Protein 1BXT (pdb70)

Structure (mmCIF, N/CA/C/O backbone):
data_1BXT
#
_entry.id   1BXT
#
_cell.length_a   81.900
_cell.length_b   84.550
_cell.length_c   144.010
_cell.angle_alpha   90.00
_cell.angle_beta   90.00
_cell.angle_gamma   90.00
#
_symmetry.space_group_name_H-M   'C 2 2 21'
#
loop_
_entity.id
_entity.type
_entity.pdbx_description
1 polymer 'PROTEIN (STREPTOCOCCAL SUPERANTIGEN)'
2 water water
#
loop_
_atom_site.group_PDB
_atom_site.id
_atom_site.type_symbol
_atom_site.label_atom_id
_atom_site.label_alt_id
_atom_site.label_comp_id
_atom_site.label_asym_id
_atom_site.label_entity_id
_atom_site.label_seq_id
_atom_site.pdbx_PDB_ins_code
_atom_site.Cartn_x
_atom_site.Cartn_y
_atom_site.Cartn_z
_atom_site.occupancy
_atom_site.B_iso_or_equiv
_atom_site.auth_seq_id
_atom_site.auth_comp_id
_atom_site.auth_asym_id
_atom_site.auth_atom_id
_atom_site.pdbx_PDB_model_num
ATOM 1 N N . SER A 1 1 ? 54.103 32.263 43.009 1.00 19.20 1 SER A N 1
ATOM 2 C CA . SER A 1 1 ? 53.845 30.864 42.613 1.00 15.77 1 SER A CA 1
ATOM 3 C C . SER A 1 1 ? 52.984 30.183 43.666 1.00 16.11 1 SER A C 1
ATOM 4 O O . SER A 1 1 ? 51.767 30.373 43.716 1.00 15.03 1 SER A O 1
ATOM 7 N N . SER A 1 2 ? 53.615 29.382 44.510 1.00 15.39 2 SER A N 1
ATOM 8 C CA . SER A 1 2 ? 52.872 28.689 45.546 1.00 15.68 2 SER A CA 1
ATOM 9 C C . SER A 1 2 ? 53.616 28.662 46.874 1.00 14.96 2 SER A C 1
ATOM 10 O O . SER A 1 2 ? 54.829 28.881 46.938 1.00 14.12 2 SER A O 1
ATOM 13 N N . GLN A 1 3 ? 52.863 28.391 47.932 1.00 13.90 3 GLN A N 1
ATOM 14 C CA . GLN A 1 3 ? 53.396 28.366 49.278 1.00 12.11 3 GLN A CA 1
ATOM 15 C C . GLN A 1 3 ? 53.992 27.031 49.686 1.00 12.85 3 GLN A C 1
ATOM 16 O O . GLN A 1 3 ? 53.391 25.978 49.468 1.00 12.52 3 GLN A O 1
ATOM 22 N N . PRO A 1 4 ? 55.196 27.057 50.277 1.00 12.24 4 PRO A N 1
ATOM 23 C CA . PRO A 1 4 ? 55.829 25.806 50.711 1.00 12.85 4 PRO A CA 1
ATOM 24 C C . PRO A 1 4 ? 54.946 25.164 51.784 1.00 12.71 4 PRO A C 1
ATOM 25 O O . PRO A 1 4 ? 54.411 25.863 52.646 1.00 11.93 4 PRO A O 1
ATOM 29 N N . ASP A 1 5 ? 54.781 23.849 51.728 1.00 12.89 5 ASP A N 1
ATOM 30 C CA . ASP A 1 5 ? 53.948 23.163 52.711 1.00 13.35 5 ASP A CA 1
ATOM 31 C C . ASP A 1 5 ? 54.485 23.430 54.122 1.00 13.47 5 ASP A C 1
ATOM 32 O O . ASP A 1 5 ? 55.653 23.750 54.295 1.00 13.18 5 ASP A O 1
ATOM 37 N N . PRO A 1 6 ? 53.631 23.296 55.149 1.00 14.59 6 PRO A N 1
ATOM 38 C CA . PRO A 1 6 ? 54.064 23.540 56.535 1.00 14.88 6 PRO A CA 1
ATOM 39 C C . PRO A 1 6 ? 55.013 22.516 57.084 1.00 16.80 6 PRO A C 1
ATOM 40 O O . PRO A 1 6 ? 54.901 21.335 56.777 1.00 16.05 6 PRO A O 1
ATOM 44 N N . THR A 1 7 ? 55.913 22.999 57.932 1.00 19.72 7 THR A N 1
ATOM 45 C CA . THR A 1 7 ? 56.859 22.176 58.667 1.00 21.70 7 THR A CA 1
ATOM 46 C C . THR A 1 7 ? 56.136 21.878 60.005 1.00 22.41 7 THR A C 1
ATOM 47 O O . THR A 1 7 ? 55.342 22.677 60.468 1.00 22.68 7 THR A O 1
ATOM 51 N N . PRO A 1 8 ? 56.385 20.717 60.628 1.00 23.11 8 PRO A N 1
ATOM 52 C CA . PRO A 1 8 ? 55.677 20.468 61.896 1.00 23.20 8 PRO A CA 1
ATOM 53 C C . PRO A 1 8 ? 55.879 21.608 62.908 1.00 22.50 8 PRO A C 1
ATOM 54 O O . PRO A 1 8 ? 54.991 21.880 63.715 1.00 22.42 8 PRO A O 1
ATOM 58 N N . GLU A 1 9 ? 57.027 22.290 62.814 1.00 23.13 9 GLU A N 1
ATOM 59 C CA . GLU A 1 9 ? 57.387 23.423 63.695 1.00 24.15 9 GLU A CA 1
ATOM 60 C C . GLU A 1 9 ? 56.714 24.742 63.292 1.00 24.19 9 GLU A C 1
ATOM 61 O O . GLU A 1 9 ? 56.847 25.762 63.974 1.00 24.92 9 GLU A O 1
ATOM 67 N N . GLN A 1 10 ? 56.001 24.703 62.173 1.00 23.53 10 GLN A N 1
ATOM 68 C CA . GLN A 1 10 ? 55.300 25.865 61.617 1.00 22.31 10 GLN A CA 1
ATOM 69 C C . GLN A 1 10 ? 53.811 25.856 61.945 1.00 21.13 10 GLN A C 1
ATOM 70 O O . GLN A 1 10 ? 53.087 26.791 61.599 1.00 22.25 10 GLN A O 1
ATOM 76 N N . LEU A 1 11 ? 53.355 24.790 62.592 1.00 18.67 11 LEU A N 1
ATOM 77 C CA . LEU A 1 11 ? 51.943 24.639 62.912 1.00 16.35 11 LEU A CA 1
ATOM 78 C C . LEU A 1 11 ? 51.637 24.830 64.384 1.00 16.01 11 LEU A C 1
ATOM 79 O O . LEU A 1 11 ? 52.391 24.379 65.247 1.00 15.44 11 LEU A O 1
ATOM 84 N N . ASN A 1 12 ? 50.513 25.490 64.650 1.00 15.06 12 ASN A N 1
ATOM 85 C CA . ASN A 1 12 ? 50.038 25.736 66.008 1.00 14.41 12 ASN A CA 1
ATOM 86 C C . ASN A 1 12 ? 49.653 24.405 66.651 1.00 14.19 12 ASN A C 1
ATOM 87 O O . ASN A 1 12 ? 49.067 23.539 65.994 1.00 14.17 12 ASN A O 1
ATOM 92 N N . LYS A 1 13 ? 49.981 24.246 67.932 1.00 13.98 13 LYS A N 1
ATOM 93 C CA . LYS A 1 13 ? 49.644 23.031 68.679 1.00 13.27 13 LYS A CA 1
ATOM 94 C C . LYS A 1 13 ? 48.406 23.333 69.514 1.00 12.05 13 LYS A C 1
ATOM 95 O O . LYS A 1 13 ? 48.426 24.237 70.345 1.00 13.18 13 LYS A O 1
ATOM 101 N N . SER A 1 14 ? 47.326 22.594 69.296 1.00 10.42 14 SER A N 1
ATOM 102 C CA . SER A 1 14 ? 46.106 22.845 70.052 1.00 10.48 14 SER A CA 1
ATOM 103 C C . SER A 1 14 ? 46.345 22.638 71.551 1.00 11.06 14 SER A C 1
ATOM 104 O O . SER A 1 14 ? 45.749 23.321 72.387 1.00 9.92 14 SER A O 1
ATOM 107 N N . SER A 1 15 ? 47.226 21.699 71.879 1.00 12.00 15 SER A N 1
ATOM 108 C CA . SER A 1 15 ? 47.544 21.397 73.271 1.00 12.87 15 SER A CA 1
ATOM 109 C C . SER A 1 15 ? 48.159 22.601 73.978 1.00 13.93 15 SER A C 1
ATOM 110 O O . SER A 1 15 ? 48.198 22.649 75.206 1.00 15.31 15 SER A O 1
ATOM 113 N N . GLN A 1 16 ? 48.630 23.576 73.204 1.00 14.48 16 GLN A N 1
ATOM 114 C CA . GLN A 1 16 ? 49.239 24.772 73.776 1.00 14.48 16 GLN A CA 1
ATOM 115 C C . GLN A 1 16 ? 48.253 25.925 73.871 1.00 13.60 16 GLN A C 1
ATOM 116 O O . GLN A 1 16 ? 48.604 27.023 74.292 1.00 14.99 16 GLN A O 1
ATOM 122 N N . PHE A 1 17 ? 47.013 25.673 73.467 1.00 12.96 17 PHE A N 1
ATOM 123 C CA . PHE A 1 17 ? 45.958 26.673 73.558 1.00 11.59 17 PHE A CA 1
ATOM 124 C C . PHE A 1 17 ? 45.135 26.233 74.766 1.00 12.04 17 PHE A C 1
ATOM 125 O O . PHE A 1 17 ? 44.659 25.101 74.816 1.00 12.18 17 PHE A O 1
ATOM 133 N N . THR A 1 18 ? 44.972 27.126 75.734 1.00 13.10 18 THR A N 1
ATOM 134 C CA . THR A 1 18 ? 44.250 26.800 76.959 1.00 14.07 18 THR A CA 1
ATOM 135 C C . THR A 1 18 ? 42.866 27.434 77.109 1.00 14.75 18 THR A C 1
ATOM 136 O O . THR A 1 18 ? 42.210 27.252 78.136 1.00 15.57 18 THR A O 1
ATOM 140 N N . GLY A 1 19 ? 42.426 28.182 76.105 1.00 14.63 19 GLY A N 1
ATOM 141 C CA . GLY A 1 19 ? 41.116 28.803 76.187 1.00 14.38 19 GLY A CA 1
ATOM 142 C C . GLY A 1 19 ? 40.012 27.840 75.789 1.00 13.85 19 GLY A C 1
ATOM 143 O O . GLY A 1 19 ? 40.211 26.623 75.763 1.00 12.67 19 GLY A O 1
ATOM 144 N N . VAL A 1 20 ? 38.841 28.382 75.470 1.00 13.83 20 VAL A N 1
ATOM 145 C CA . VAL A 1 20 ? 37.707 27.554 75.073 1.00 14.29 20 VAL A CA 1
ATOM 146 C C . VAL A 1 20 ? 37.679 27.434 73.550 1.00 15.15 20 VAL A C 1
ATOM 147 O O . VAL A 1 20 ? 37.351 28.398 72.852 1.00 16.23 20 VAL A O 1
ATOM 151 N N . MET A 1 21 ? 38.035 26.253 73.046 1.00 13.82 21 MET A N 1
ATOM 152 C CA . MET A 1 21 ? 38.068 25.999 71.611 1.00 13.56 21 MET A CA 1
ATOM 153 C C . MET A 1 21 ? 36.706 26.226 70.977 1.00 14.33 21 MET A C 1
ATOM 154 O O . MET A 1 21 ? 36.589 26.356 69.753 1.00 15.49 21 MET A O 1
ATOM 159 N N . GLY A 1 22 ? 35.673 26.262 71.809 1.00 14.16 22 GLY A N 1
ATOM 160 C CA . GLY A 1 22 ? 34.333 26.477 71.301 1.00 13.83 22 GLY A CA 1
ATOM 161 C C . GLY A 1 22 ? 34.203 27.830 70.634 1.00 14.63 22 GLY A C 1
ATOM 162 O O . GLY A 1 22 ? 33.297 28.041 69.829 1.00 16.63 22 GLY A O 1
ATOM 163 N N . ASN A 1 23 ? 35.105 28.750 70.963 1.00 14.26 23 ASN A N 1
ATOM 164 C CA . ASN A 1 23 ? 35.070 30.088 70.371 1.00 15.26 23 ASN A CA 1
ATOM 165 C C . ASN A 1 23 ? 35.529 30.062 68.910 1.00 14.31 23 ASN A C 1
ATOM 166 O O . ASN A 1 23 ? 35.195 30.948 68.121 1.00 13.03 23 ASN A O 1
ATOM 171 N N . LEU A 1 24 ? 36.308 29.041 68.564 1.00 13.53 24 LEU A N 1
ATOM 172 C CA . LEU A 1 24 ? 36.784 28.867 67.201 1.00 11.60 24 LEU A CA 1
ATOM 173 C C . LEU A 1 24 ? 35.776 27.964 66.494 1.00 12.41 24 LEU A C 1
ATOM 174 O O . LEU A 1 24 ? 35.454 28.174 65.325 1.00 13.29 24 LEU A O 1
ATOM 179 N N . ARG A 1 25 ? 35.270 26.968 67.217 1.00 11.63 25 ARG A N 1
ATOM 180 C CA . ARG A 1 25 ? 34.290 26.038 66.668 1.00 11.43 25 ARG A CA 1
ATOM 181 C C . ARG A 1 25 ? 33.038 26.751 66.150 1.00 12.46 25 ARG A C 1
ATOM 182 O O . ARG A 1 25 ? 32.528 26.420 65.076 1.00 12.21 25 ARG A O 1
ATOM 190 N N . CYS A 1 26 ? 32.552 27.731 66.904 1.00 11.66 26 CYS A N 1
ATOM 191 C CA . CYS A 1 26 ? 31.343 28.456 66.528 1.00 13.30 26 CYS A CA 1
ATOM 192 C C . CYS A 1 26 ? 31.469 29.259 65.238 1.00 13.09 26 CYS A C 1
ATOM 193 O O . CYS A 1 26 ? 30.475 29.746 64.705 1.00 13.11 26 CYS A O 1
ATOM 196 N N . LEU A 1 27 ? 32.689 29.402 64.738 1.00 12.62 27 LEU A N 1
ATOM 197 C CA . LEU A 1 27 ? 32.911 30.143 63.500 1.00 12.35 27 LEU A CA 1
ATOM 198 C C . LEU A 1 27 ? 32.703 29.250 62.284 1.00 12.74 27 LEU A C 1
ATOM 199 O O . LEU A 1 27 ? 32.590 29.742 61.162 1.00 12.98 27 LEU A O 1
ATOM 204 N N . TYR A 1 28 ? 32.642 27.941 62.510 1.00 13.27 28 TYR A N 1
ATOM 205 C CA . TYR A 1 28 ? 32.490 26.990 61.415 1.00 14.36 28 TYR A CA 1
ATOM 206 C C . TYR A 1 28 ? 31.490 25.852 61.597 1.00 16.44 28 TYR A C 1
ATOM 207 O O . TYR A 1 28 ? 31.198 25.101 60.660 1.00 17.09 28 TYR A O 1
ATOM 216 N N . ASP A 1 29 ? 30.941 25.687 62.756 1.00 18.74 29 ASP A N 1
ATOM 217 C CA . ASP A 1 29 ? 30.055 24.535 62.973 1.00 21.14 29 ASP A CA 1
ATOM 218 C C . ASP A 1 29 ? 28.633 24.818 62.573 1.00 22.73 29 ASP A C 1
ATOM 219 O O . ASP A 1 29 ? 27.721 24.023 62.817 1.00 24.73 29 ASP A O 1
ATOM 224 N N . ASN A 1 30 ? 28.434 25.893 61.914 1.00 24.43 30 ASN A N 1
ATOM 225 C CA . ASN A 1 30 ? 27.085 26.345 61.810 1.00 27.13 30 ASN A CA 1
ATOM 226 C C . ASN A 1 30 ? 26.775 27.079 60.515 1.00 27.25 30 ASN A C 1
ATOM 227 O O . ASN A 1 30 ? 27.227 26.680 59.435 1.00 27.69 30 ASN A O 1
ATOM 232 N N . HIS A 1 31 ? 25.962 28.150 60.691 1.00 27.61 31 HIS A N 1
ATOM 233 C CA . HIS A 1 31 ? 25.541 29.054 59.579 1.00 27.64 31 HIS A CA 1
ATOM 234 C C . HIS A 1 31 ? 26.612 30.112 59.317 1.00 25.62 31 HIS A C 1
ATOM 235 O O . HIS A 1 31 ? 27.334 30.531 60.235 1.00 26.09 31 HIS A O 1
ATOM 242 N N . PHE A 1 32 ? 26.665 30.499 58.067 1.00 22.69 32 PHE A N 1
ATOM 243 C CA . PHE A 1 32 ? 27.591 31.519 57.576 1.00 20.38 32 PHE A CA 1
ATOM 244 C C . PHE A 1 32 ? 26.783 32.630 56.927 1.00 20.30 32 PHE A C 1
ATOM 245 O O . PHE A 1 32 ? 25.668 32.414 56.454 1.00 21.11 32 PHE A O 1
ATOM 253 N N . VAL A 1 33 ? 27.330 33.830 56.931 1.00 20.15 33 VAL A N 1
ATOM 254 C CA . VAL A 1 33 ? 26.656 34.931 56.280 1.00 19.93 33 VAL A CA 1
ATOM 255 C C . VAL A 1 33 ? 26.526 34.546 54.804 1.00 19.61 33 VAL A C 1
ATOM 256 O O . VAL A 1 33 ? 27.436 33.960 54.223 1.00 18.17 33 VAL A O 1
ATOM 260 N N . GLU A 1 34 ? 25.387 34.859 54.209 1.00 19.14 34 GLU A N 1
ATOM 261 C CA . GLU A 1 34 ? 25.179 34.560 52.808 1.00 18.97 34 GLU A CA 1
ATOM 262 C C . GLU A 1 34 ? 24.286 35.624 52.205 1.00 18.45 34 GLU A C 1
ATOM 263 O O . GLU A 1 34 ? 23.198 35.903 52.714 1.00 17.87 34 GLU A O 1
ATOM 269 N N . GLY A 1 35 ? 24.765 36.220 51.122 1.00 17.42 35 GLY A N 1
ATOM 270 C CA . GLY A 1 35 ? 24.014 37.249 50.435 1.00 16.99 35 GLY A CA 1
ATOM 271 C C . GLY A 1 35 ? 24.047 36.973 48.947 1.00 16.48 35 GLY A C 1
ATOM 272 O O . GLY A 1 35 ? 25.062 36.521 48.424 1.00 15.55 35 GLY A O 1
ATOM 273 N N . THR A 1 36 ? 22.940 37.235 48.261 1.00 17.39 36 THR A N 1
ATOM 274 C CA . THR A 1 36 ? 22.865 36.998 46.823 1.00 18.82 36 THR A CA 1
ATOM 275 C C . THR A 1 36 ? 22.494 38.263 46.062 1.00 19.85 36 THR A C 1
ATOM 276 O O . THR A 1 36 ? 21.460 38.880 46.323 1.00 21.04 36 THR A O 1
ATOM 280 N N . ASN A 1 37 ? 23.348 38.651 45.123 1.00 20.02 37 ASN A N 1
ATOM 281 C CA . ASN A 1 37 ? 23.089 39.834 44.317 1.00 20.79 37 ASN A CA 1
ATOM 282 C C . ASN A 1 37 ? 22.738 41.044 45.173 1.00 20.83 37 ASN A C 1
ATOM 283 O O . ASN A 1 37 ? 21.623 41.567 45.100 1.00 20.14 37 ASN A O 1
ATOM 288 N N . VAL A 1 38 ? 23.690 41.476 45.990 1.00 19.18 38 VAL A N 1
ATOM 289 C CA . VAL A 1 38 ? 23.484 42.630 46.837 1.00 18.99 38 VAL A CA 1
ATOM 290 C C . VAL A 1 38 ? 24.449 43.738 46.435 1.00 18.92 38 VAL A C 1
ATOM 291 O O . VAL A 1 38 ? 25.435 43.502 45.733 1.00 17.84 38 VAL A O 1
ATOM 295 N N . ARG A 1 39 ? 24.142 44.951 46.878 1.00 19.89 39 ARG A N 1
ATOM 296 C CA . ARG A 1 39 ? 24.989 46.109 46.639 1.00 21.18 39 ARG A CA 1
ATOM 297 C C . ARG A 1 39 ? 25.327 46.758 47.971 1.00 21.48 39 ARG A C 1
ATOM 298 O O . ARG A 1 39 ? 24.470 46.884 48.857 1.00 21.33 39 ARG A O 1
ATOM 306 N N . SER A 1 40 ? 26.585 47.169 48.087 1.00 22.24 40 SER A N 1
ATOM 307 C CA . SER A 1 40 ? 27.102 47.844 49.269 1.00 23.52 40 SER A CA 1
ATOM 308 C C . SER A 1 40 ? 26.287 49.107 49.517 1.00 24.11 40 SER A C 1
ATOM 309 O O . SER A 1 40 ? 25.957 49.844 48.588 1.00 23.37 40 SER A O 1
ATOM 312 N N . THR A 1 41 ? 25.971 49.352 50.781 1.00 24.82 41 THR A N 1
ATOM 313 C CA . THR A 1 41 ? 25.178 50.516 51.162 1.00 26.39 41 THR A CA 1
ATOM 314 C C . THR A 1 41 ? 26.047 51.598 51.813 1.00 27.64 41 THR A C 1
ATOM 315 O O . THR A 1 41 ? 25.554 52.669 52.180 1.00 28.07 41 THR A O 1
ATOM 319 N N . GLY A 1 42 ? 27.335 51.305 51.954 1.00 28.73 42 GLY A N 1
ATOM 320 C CA . GLY A 1 42 ? 28.260 52.250 52.548 1.00 29.57 42 GLY A CA 1
ATOM 321 C C . GLY A 1 42 ? 29.561 51.583 52.948 1.00 30.53 42 GLY A C 1
ATOM 322 O O . GLY A 1 42 ? 29.853 50.454 52.542 1.00 28.91 42 GLY A O 1
ATOM 323 N N . GLN A 1 43 ? 30.340 52.305 53.744 1.00 32.31 43 GLN A N 1
ATOM 324 C CA . GLN A 1 43 ? 31.625 51.839 54.247 1.00 34.68 43 GLN A CA 1
ATOM 325 C C . GLN A 1 43 ? 32.104 52.792 55.338 1.00 35.28 43 GLN A C 1
ATOM 326 O O . GLN A 1 43 ? 31.674 53.948 55.406 1.00 35.93 43 GLN A O 1
ATOM 332 N N . LEU A 1 44 ? 33.004 52.299 56.180 1.00 35.90 44 LEU A N 1
ATOM 333 C CA . LEU A 1 44 ? 33.545 53.091 57.277 1.00 36.18 44 LEU A CA 1
ATOM 334 C C . LEU A 1 44 ? 34.892 53.689 56.892 1.00 35.84 44 LEU A C 1
ATOM 335 O O . LEU A 1 44 ? 35.105 54.904 56.945 1.00 35.85 44 LEU A O 1
ATOM 340 N N . LEU A 1 45 ? 35.792 52.801 56.502 1.00 35.66 45 LEU A N 1
ATOM 341 C CA . LEU A 1 45 ? 37.135 53.161 56.105 1.00 34.94 45 LEU A CA 1
ATOM 342 C C . LEU A 1 45 ? 37.356 52.674 54.654 1.00 34.21 45 LEU A C 1
ATOM 343 O O . LEU A 1 45 ? 36.536 51.921 54.129 1.00 34.00 45 LEU A O 1
ATOM 348 N N . GLN A 1 46 ? 38.451 53.093 54.018 1.00 33.16 46 GLN A N 1
ATOM 349 C CA . GLN A 1 46 ? 38.739 52.748 52.618 1.00 32.62 46 GLN A CA 1
ATOM 350 C C . GLN A 1 46 ? 39.044 51.282 52.350 1.00 31.12 46 GLN A C 1
ATOM 351 O O . GLN A 1 46 ? 39.263 50.879 51.204 1.00 30.72 46 GLN A O 1
ATOM 357 N N . HIS A 1 47 ? 39.065 50.489 53.408 1.00 29.22 47 HIS A N 1
ATOM 358 C CA . HIS A 1 47 ? 39.396 49.073 53.286 1.00 27.58 47 HIS A CA 1
ATOM 359 C C . HIS A 1 47 ? 38.195 48.140 53.469 1.00 25.09 47 HIS A C 1
ATOM 360 O O . HIS A 1 47 ? 38.335 46.926 53.384 1.00 24.73 47 HIS A O 1
ATOM 367 N N . ASP A 1 48 ? 37.019 48.697 53.725 1.00 23.21 48 ASP A N 1
ATOM 368 C CA . ASP A 1 48 ? 35.847 47.858 53.916 1.00 21.21 48 ASP A CA 1
ATOM 369 C C . ASP A 1 48 ? 34.633 48.323 53.138 1.00 19.40 48 ASP A C 1
ATOM 370 O O . ASP A 1 48 ? 34.615 49.414 52.560 1.00 19.54 48 ASP A O 1
ATOM 375 N N . LEU A 1 49 ? 33.609 47.477 53.187 1.00 17.28 49 LEU A N 1
ATOM 376 C CA . LEU A 1 49 ? 32.324 47.693 52.544 1.00 15.89 49 LEU A CA 1
ATOM 37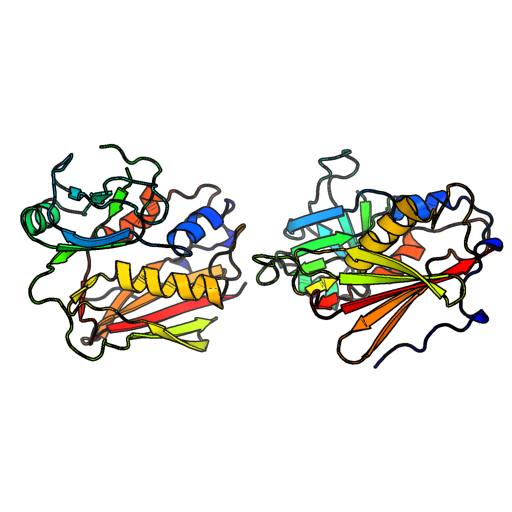7 C C . LEU A 1 49 ? 31.220 47.143 53.439 1.00 15.92 49 LEU A C 1
ATOM 378 O O . LEU A 1 49 ? 31.372 46.091 54.061 1.00 14.98 49 LEU A O 1
ATOM 383 N N . ILE A 1 50 ? 30.108 47.859 53.498 1.00 16.49 50 ILE A N 1
ATOM 384 C CA . ILE A 1 50 ? 28.964 47.430 54.290 1.00 17.44 50 ILE A CA 1
ATOM 385 C C . ILE A 1 50 ? 27.852 46.991 53.332 1.00 18.40 50 ILE A C 1
ATOM 386 O O . ILE A 1 50 ? 27.553 47.676 52.348 1.00 17.73 50 ILE A O 1
ATOM 391 N N . PHE A 1 51 ? 27.254 45.841 53.623 1.00 19.41 51 PHE A N 1
ATOM 392 C CA . PHE A 1 51 ? 26.184 45.300 52.797 1.00 20.98 51 PHE A CA 1
ATOM 393 C C . PHE A 1 51 ? 24.925 45.137 53.633 1.00 21.82 51 PHE A C 1
ATOM 394 O O . PHE A 1 51 ? 24.992 44.749 54.798 1.00 21.25 51 PHE A O 1
ATOM 402 N N . PRO A 1 52 ? 23.756 45.435 53.046 1.00 23.99 52 PRO A N 1
ATOM 403 C CA . PRO A 1 52 ? 22.487 45.315 53.769 1.00 25.44 52 PRO A CA 1
ATOM 404 C C . PRO A 1 52 ? 21.980 43.876 53.876 1.00 27.37 52 PRO A C 1
ATOM 405 O O . PRO A 1 52 ? 20.856 43.573 53.479 1.00 26.95 52 PRO A O 1
ATOM 409 N N . ILE A 1 53 ? 22.815 42.993 54.414 1.00 29.40 53 ILE A N 1
ATOM 410 C CA . ILE A 1 53 ? 22.448 41.592 54.573 1.00 31.38 53 ILE A CA 1
ATOM 411 C C . ILE A 1 53 ? 21.844 41.374 55.958 1.00 32.94 53 ILE A C 1
ATOM 412 O O . ILE A 1 53 ? 22.529 41.475 56.981 1.00 32.82 53 ILE A O 1
ATOM 417 N N . LYS A 1 54 ? 20.549 41.082 55.961 1.00 34.88 54 LYS A N 1
ATOM 418 C CA . LYS A 1 54 ? 19.805 40.847 57.179 1.00 36.63 54 LYS A CA 1
ATOM 419 C C . LYS A 1 54 ? 19.772 39.389 57.478 1.00 37.34 54 LYS A C 1
ATOM 420 O O . LYS A 1 54 ? 19.839 38.531 56.593 1.00 37.48 54 LYS A O 1
ATOM 426 N N . ASP A 1 55 ? 19.638 39.131 58.761 1.00 37.98 55 ASP A N 1
ATOM 427 C CA . ASP A 1 55 ? 19.593 37.794 59.240 1.00 38.30 55 ASP A CA 1
ATOM 428 C C . ASP A 1 55 ? 18.188 37.413 59.498 1.00 38.47 55 ASP A C 1
ATOM 429 O O . ASP A 1 55 ? 17.587 37.747 60.519 1.00 38.94 55 ASP A O 1
ATOM 434 N N . LEU A 1 56 ? 17.681 36.688 58.534 1.00 38.34 56 LEU A N 1
ATOM 435 C CA . LEU A 1 56 ? 16.344 36.197 58.582 1.00 39.11 56 LEU A CA 1
ATOM 436 C C . LEU A 1 56 ? 16.270 35.024 59.557 1.00 39.42 56 LEU A C 1
ATOM 437 O O . LEU A 1 56 ? 15.262 34.846 60.239 1.00 39.29 56 LEU A O 1
ATOM 442 N N . LYS A 1 57 ? 17.357 34.258 59.646 1.00 39.48 57 LYS A N 1
ATOM 443 C CA . LYS A 1 57 ? 17.422 33.071 60.506 1.00 39.32 57 LYS A CA 1
ATOM 444 C C . LYS A 1 57 ? 17.285 33.327 62.004 1.00 38.70 57 LYS A C 1
ATOM 445 O O . LYS A 1 57 ? 16.303 32.930 62.630 1.00 38.69 57 LYS A O 1
ATOM 447 N N . LEU A 1 58 ? 18.286 33.991 62.572 1.00 38.50 58 LEU A N 1
ATOM 448 C CA . LEU A 1 58 ? 18.313 34.260 64.009 1.00 37.97 58 LEU A CA 1
ATOM 449 C C . LEU A 1 58 ? 18.184 35.722 64.397 1.00 37.93 58 LEU A C 1
ATOM 450 O O . LEU A 1 58 ? 18.215 36.050 65.578 1.00 38.03 58 LEU A O 1
ATOM 455 N N . LYS A 1 59 ? 18.070 36.599 63.406 1.00 38.01 59 LYS A N 1
ATOM 456 C CA . LYS A 1 59 ? 17.934 38.028 63.657 1.00 37.78 59 LYS A CA 1
ATOM 457 C C . LYS A 1 59 ? 19.083 38.569 64.507 1.00 37.46 59 LYS A C 1
ATOM 458 O O . LYS A 1 59 ? 18.864 39.335 65.442 1.00 37.59 59 LYS A O 1
ATOM 464 N N . ASN A 1 60 ? 20.309 38.181 64.164 1.00 36.71 60 ASN A N 1
ATOM 465 C CA . ASN A 1 60 ? 21.487 38.629 64.905 1.00 35.84 60 ASN A CA 1
ATOM 466 C C . ASN A 1 60 ? 22.162 39.863 64.300 1.00 34.75 60 ASN A C 1
ATOM 467 O O . ASN A 1 60 ? 23.034 40.465 64.926 1.00 34.06 60 ASN A O 1
ATOM 472 N N . TYR A 1 61 ? 21.765 40.235 63.085 1.00 33.39 61 TYR A N 1
ATOM 473 C CA . TYR A 1 61 ? 22.334 41.409 62.428 1.00 32.24 61 TYR A CA 1
ATOM 474 C C . TYR A 1 61 ? 21.470 41.897 61.270 1.00 31.55 61 TYR A C 1
ATOM 475 O O . TYR A 1 61 ? 20.808 41.116 60.597 1.00 32.14 61 TYR A O 1
ATOM 484 N N . ASP A 1 62 ? 21.492 43.204 61.042 1.00 30.98 62 ASP A N 1
ATOM 485 C CA . ASP A 1 62 ? 20.707 43.826 59.989 1.00 30.44 62 ASP A CA 1
ATOM 486 C C . ASP A 1 62 ? 21.578 44.225 58.810 1.00 28.80 62 ASP A C 1
ATOM 487 O O . ASP A 1 62 ? 21.084 44.632 57.768 1.00 28.10 62 ASP A O 1
ATOM 492 N N . SER A 1 63 ? 22.885 44.081 58.989 1.00 27.10 63 SER A N 1
ATOM 493 C CA . SER A 1 63 ? 23.846 44.396 57.944 1.00 25.36 63 SER A CA 1
ATOM 494 C C . SER A 1 63 ? 25.175 43.753 58.308 1.00 23.96 63 SER A C 1
ATOM 495 O O . SER A 1 63 ? 25.358 43.276 59.433 1.00 22.47 63 SER A O 1
ATOM 498 N N . VAL A 1 64 ? 26.098 43.740 57.354 1.00 22.28 64 VAL A N 1
ATOM 499 C CA . VAL A 1 64 ? 27.407 43.142 57.573 1.00 20.58 64 VAL A CA 1
ATOM 500 C C . VAL A 1 64 ? 28.508 44.018 57.001 1.00 20.06 64 VAL A C 1
ATOM 501 O O . VAL A 1 64 ? 28.342 44.617 55.940 1.00 19.72 64 VAL A O 1
ATOM 505 N N . LYS A 1 65 ? 29.626 44.104 57.713 1.00 19.10 65 LYS A N 1
ATOM 506 C CA . LYS A 1 65 ? 30.763 44.879 57.240 1.00 19.22 65 LYS A CA 1
ATOM 507 C C . LYS A 1 65 ? 31.916 43.917 56.983 1.00 18.19 65 LYS A C 1
ATOM 508 O O . LYS A 1 65 ? 32.301 43.150 57.870 1.00 17.89 65 LYS A O 1
ATOM 514 N N . THR A 1 66 ? 32.448 43.940 55.764 1.00 16.97 66 THR A N 1
ATOM 515 C CA . THR A 1 66 ? 33.564 43.070 55.416 1.00 14.91 66 THR A CA 1
ATOM 516 C C . THR A 1 66 ? 34.807 43.900 55.154 1.00 14.22 66 THR A C 1
ATOM 517 O O . THR A 1 66 ? 34.728 44.994 54.601 1.00 14.11 66 THR A O 1
ATOM 521 N N . GLU A 1 67 ? 35.952 43.375 55.567 1.00 13.66 67 GLU A N 1
ATOM 522 C CA . GLU A 1 67 ? 37.216 44.072 55.393 1.00 13.95 67 GLU A CA 1
ATOM 523 C C . GLU A 1 67 ? 38.128 43.337 54.424 1.00 13.25 67 GLU A C 1
ATOM 524 O O . GLU A 1 67 ? 38.114 42.105 54.359 1.00 11.35 67 GLU A O 1
ATOM 530 N N . PHE A 1 68 ? 38.917 44.106 53.676 1.00 12.79 68 PHE A N 1
ATOM 531 C CA . PHE A 1 68 ? 39.860 43.560 52.701 1.00 12.34 68 PHE A CA 1
ATOM 532 C C . PHE A 1 68 ? 41.263 44.030 53.070 1.00 12.96 68 PHE A C 1
ATOM 533 O O . PHE A 1 68 ? 41.423 44.969 53.848 1.00 13.09 68 PHE A O 1
ATOM 541 N N . ASN A 1 69 ? 42.280 43.392 52.501 1.00 13.28 69 ASN A N 1
ATOM 542 C CA . ASN A 1 69 ? 43.650 43.781 52.799 1.00 13.49 69 ASN A CA 1
ATOM 543 C C . ASN A 1 69 ? 44.119 44.974 51.967 1.00 14.51 69 ASN A C 1
ATOM 544 O O . ASN A 1 69 ? 45.276 45.381 52.053 1.00 15.05 69 ASN A O 1
ATOM 549 N N . SER A 1 70 ? 43.219 45.547 51.172 1.00 15.36 70 SER A N 1
ATOM 550 C CA . SER A 1 70 ? 43.590 46.691 50.349 1.00 16.45 70 SER A CA 1
ATOM 551 C C . SER A 1 70 ? 42.401 47.535 49.926 1.00 17.42 70 SER A C 1
ATOM 552 O O . SER A 1 70 ? 41.272 47.053 49.868 1.00 17.67 70 SER A O 1
ATOM 555 N N . LYS A 1 71 ? 42.669 48.802 49.636 1.00 18.80 71 LYS A N 1
ATOM 556 C CA . LYS A 1 71 ? 41.634 49.732 49.201 1.00 20.95 71 LYS A CA 1
ATOM 557 C C . LYS A 1 71 ? 41.142 49.319 47.823 1.00 20.79 71 LYS A C 1
ATOM 558 O O . LYS A 1 71 ? 39.974 49.505 47.485 1.00 20.81 71 LYS A O 1
ATOM 564 N N . ASP A 1 72 ? 42.049 48.758 47.032 1.00 20.51 72 ASP A N 1
ATOM 565 C CA . ASP A 1 72 ? 41.722 48.317 45.687 1.00 20.75 72 ASP A CA 1
ATOM 566 C C . ASP A 1 72 ? 40.574 47.318 45.681 1.00 19.20 72 ASP A C 1
ATOM 567 O O . ASP A 1 72 ? 39.652 47.433 44.873 1.00 18.92 72 ASP A O 1
ATOM 572 N N . LEU A 1 73 ? 40.636 46.340 46.579 1.00 17.09 73 LEU A N 1
ATOM 573 C CA . LEU A 1 73 ? 39.599 45.314 46.670 1.00 15.44 73 LEU A CA 1
ATOM 574 C C . LEU A 1 73 ? 38.242 45.927 47.006 1.00 15.17 73 LEU A C 1
ATOM 575 O O . LEU A 1 73 ? 37.216 45.548 46.436 1.00 13.73 73 LEU A O 1
ATOM 580 N N . ALA A 1 74 ? 38.239 46.878 47.934 1.00 15.47 74 ALA A N 1
ATOM 581 C CA . ALA A 1 74 ? 37.005 47.547 48.332 1.00 16.69 74 ALA A CA 1
ATOM 582 C C . ALA A 1 74 ? 36.435 48.396 47.188 1.00 18.31 74 ALA A C 1
ATOM 583 O O . ALA A 1 74 ? 35.222 48.434 46.969 1.00 18.31 74 ALA A O 1
ATOM 585 N N . THR A 1 75 ? 37.321 49.070 46.459 1.00 19.46 75 THR A N 1
ATOM 586 C CA . THR A 1 75 ? 36.928 49.948 45.349 1.00 20.37 75 THR A CA 1
ATOM 587 C C . THR A 1 75 ? 36.312 49.155 44.221 1.00 21.33 75 THR A C 1
ATOM 588 O O . THR A 1 75 ? 35.409 49.586 43.510 1.00 23.14 75 THR A O 1
ATOM 590 N N . LYS A 1 76 ? 36.848 47.969 44.090 1.00 21.98 76 LYS A N 1
ATOM 591 C CA . LYS A 1 76 ? 36.499 47.035 43.065 1.00 23.80 76 LYS A CA 1
ATOM 592 C C . LYS A 1 76 ? 35.064 46.513 43.136 1.00 24.27 76 LYS A C 1
ATOM 593 O O . LYS A 1 76 ? 34.377 46.396 42.117 1.00 24.73 76 LYS A O 1
ATOM 599 N N . TYR A 1 77 ? 34.624 46.181 44.344 1.00 23.66 77 TYR A N 1
ATOM 600 C CA . TYR A 1 77 ? 33.277 45.644 44.551 1.00 22.69 77 TYR A CA 1
ATOM 601 C C . TYR A 1 77 ? 32.321 46.696 45.104 1.00 22.28 77 TYR A C 1
ATOM 602 O O . TYR A 1 77 ? 31.152 46.412 45.365 1.00 21.94 77 TYR A O 1
ATOM 611 N N . LYS A 1 78 ? 32.825 47.909 45.269 1.00 21.76 78 LYS A N 1
ATOM 612 C CA . LYS A 1 78 ? 32.039 49.000 45.825 1.00 22.43 78 LYS A CA 1
ATOM 613 C C . LYS A 1 78 ? 30.671 49.182 45.184 1.00 22.50 78 LYS A C 1
ATOM 614 O O . LYS A 1 78 ? 29.650 49.222 45.865 1.00 22.50 78 LYS A O 1
ATOM 620 N N . ASN A 1 79 ? 30.656 49.291 43.865 1.00 22.59 79 ASN A N 1
ATOM 621 C CA . ASN A 1 79 ? 29.408 49.519 43.161 1.00 23.18 79 ASN A CA 1
ATOM 622 C C . ASN A 1 79 ? 28.971 48.363 42.276 1.00 22.41 79 ASN A C 1
ATOM 623 O O . ASN A 1 79 ? 28.308 48.557 41.258 1.00 22.57 79 ASN A O 1
ATOM 628 N N . LYS A 1 80 ? 29.362 47.159 42.665 1.00 21.25 80 LYS A N 1
ATOM 629 C CA . LYS A 1 80 ? 28.967 45.980 41.925 1.00 18.99 80 LYS A CA 1
ATOM 630 C C . LYS A 1 80 ? 27.941 45.189 42.706 1.00 16.92 80 LYS A C 1
ATOM 631 O O . LYS A 1 80 ? 27.836 45.305 43.931 1.00 16.34 80 LYS A O 1
ATOM 637 N N . ASP A 1 81 ? 27.169 44.410 41.955 1.00 14.99 81 ASP A N 1
ATOM 638 C CA . ASP A 1 81 ? 26.194 43.470 42.496 1.00 14.09 81 ASP A CA 1
ATOM 639 C C . ASP A 1 81 ? 27.066 42.252 42.798 1.00 13.06 81 ASP A C 1
ATOM 640 O O . ASP A 1 81 ? 27.702 41.681 41.903 1.00 12.19 81 ASP A O 1
ATOM 645 N N . VAL A 1 82 ? 27.089 41.848 44.058 1.00 11.83 82 VAL A N 1
ATOM 646 C CA . VAL A 1 82 ? 27.940 40.742 44.455 1.00 11.41 82 VAL A CA 1
ATOM 647 C C . VAL A 1 82 ? 27.246 39.687 45.287 1.00 11.29 82 VAL A C 1
ATOM 648 O O . VAL A 1 82 ? 26.109 39.865 45.727 1.00 11.56 82 VAL A O 1
ATOM 652 N N . ASP A 1 83 ? 27.954 38.580 45.488 1.00 11.18 83 ASP A N 1
ATOM 653 C CA . ASP A 1 83 ? 27.476 37.486 46.319 1.00 10.86 83 ASP A CA 1
ATOM 654 C C . ASP A 1 83 ? 28.443 37.503 47.483 1.00 10.97 83 ASP A C 1
ATOM 655 O O . ASP A 1 83 ? 29.611 37.841 47.305 1.00 11.21 83 ASP A O 1
ATOM 660 N N . ILE A 1 84 ? 27.957 37.151 48.666 1.00 10.47 84 ILE A N 1
ATOM 661 C CA . ILE A 1 84 ? 28.792 37.148 49.853 1.00 10.56 84 ILE A CA 1
ATOM 662 C C . ILE A 1 84 ? 28.649 35.833 50.595 1.00 10.03 84 ILE A C 1
ATOM 663 O O . ILE A 1 84 ? 27.545 35.310 50.729 1.00 10.82 84 ILE A O 1
ATOM 668 N N . PHE A 1 85 ? 29.773 35.290 51.049 1.00 10.02 85 PHE A N 1
ATOM 669 C CA . PHE A 1 85 ? 29.773 34.043 51.805 1.00 10.27 85 PHE A CA 1
ATOM 670 C C . PHE A 1 85 ? 30.978 34.032 52.734 1.00 11.01 85 PHE A C 1
ATOM 671 O O . PHE A 1 85 ? 32.111 34.215 52.289 1.00 9.51 85 PHE A O 1
ATOM 679 N N . GLY A 1 86 ? 30.731 33.832 54.027 1.00 12.45 86 GLY A N 1
ATOM 680 C CA . GLY A 1 86 ? 31.832 33.806 54.972 1.00 14.07 86 GLY A CA 1
ATOM 681 C C . GLY A 1 86 ? 31.486 33.600 56.436 1.00 15.35 86 GLY A C 1
ATOM 682 O O . GLY A 1 86 ? 30.323 33.451 56.816 1.00 15.81 86 GLY A O 1
ATOM 683 N N . SER A 1 87 ? 32.530 33.585 57.257 1.00 15.41 87 SER A N 1
ATOM 684 C CA . SER A 1 87 ? 32.405 33.401 58.694 1.00 14.99 87 SER A CA 1
ATOM 685 C C . SER A 1 87 ? 32.433 34.777 59.352 1.00 15.05 87 SER A C 1
ATOM 686 O O . SER A 1 87 ? 33.388 35.530 59.180 1.00 14.76 87 SER A O 1
ATOM 689 N N . ASN A 1 88 ? 31.391 35.103 60.108 1.00 15.97 88 ASN A N 1
ATOM 690 C CA . ASN A 1 88 ? 31.317 36.406 60.758 1.00 17.30 88 ASN A CA 1
ATOM 691 C C . ASN A 1 88 ? 31.577 36.326 62.269 1.00 18.99 88 ASN A C 1
ATOM 692 O O . ASN A 1 88 ? 31.525 35.246 62.872 1.00 17.74 88 ASN A O 1
ATOM 697 N N . TYR A 1 89 ? 31.860 37.506 62.816 1.00 21.30 89 TYR A N 1
ATOM 698 C CA . TYR A 1 89 ? 32.126 37.702 64.254 1.00 23.90 89 TYR A CA 1
ATOM 699 C C . TYR A 1 89 ? 31.468 39.016 64.711 1.00 26.06 89 TYR A C 1
ATOM 700 O O . TYR A 1 89 ? 31.168 39.898 63.895 1.00 24.89 89 TYR A O 1
ATOM 709 N N . TYR A 1 90 ? 31.255 39.108 66.014 1.00 29.99 90 TYR A N 1
ATOM 710 C CA . TYR A 1 90 ? 30.610 40.281 66.641 1.00 32.85 90 TYR A CA 1
ATOM 711 C C . TYR A 1 90 ? 31.539 40.935 67.657 1.00 36.03 90 TYR A C 1
ATOM 712 O O . TYR A 1 90 ? 31.404 42.130 67.966 1.00 37.39 90 TYR A O 1
ATOM 721 N N . TYR A 1 91 ? 32.434 40.104 68.128 1.00 39.04 91 TYR A N 1
ATOM 722 C CA . TYR A 1 91 ? 33.430 40.451 69.143 1.00 41.88 91 TYR A CA 1
ATOM 723 C C . TYR A 1 91 ? 33.831 41.920 69.080 1.00 44.05 91 TYR A C 1
ATOM 724 O O . TYR A 1 91 ? 33.563 42.697 70.010 1.00 45.04 91 TYR A O 1
ATOM 726 N N . ASN A 1 92 ? 34.456 42.224 67.985 1.00 46.25 92 ASN A N 1
ATOM 727 C CA . ASN A 1 92 ? 35.042 43.524 67.734 1.00 48.43 92 ASN A CA 1
ATOM 728 C C . ASN A 1 92 ? 34.247 44.312 66.736 1.00 49.40 92 ASN A C 1
ATOM 729 O O . ASN A 1 92 ? 34.780 44.800 65.730 1.00 50.71 92 ASN A O 1
ATOM 734 N N . CYS A 1 93 ? 32.983 44.468 66.974 1.00 49.95 93 CYS A N 1
ATOM 735 C CA . CYS A 1 93 ? 32.251 45.189 65.987 1.00 50.08 93 CYS A CA 1
ATOM 736 C C . CYS A 1 93 ? 30.795 45.477 66.332 1.00 49.67 93 CYS A C 1
ATOM 737 O O . CYS A 1 93 ? 31.208 46.127 67.394 1.00 49.92 93 CYS A O 1
ATOM 740 N N . LYS A 1 106 ? 24.561 44.385 63.207 1.00 44.98 106 LYS A N 1
ATOM 741 C CA . LYS A 1 106 ? 26.002 44.494 63.054 1.00 42.32 106 LYS A CA 1
ATOM 742 C C . LYS A 1 106 ? 26.768 43.263 63.481 1.00 40.07 106 LYS A C 1
ATOM 743 O O . LYS A 1 106 ? 26.619 42.786 64.617 1.00 40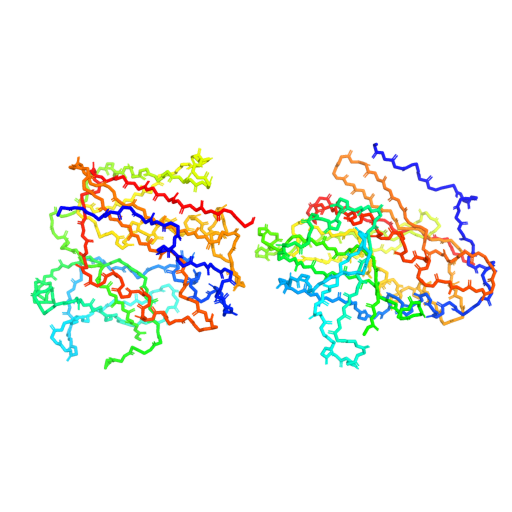.78 106 LYS A O 1
ATOM 749 N N . THR A 1 107 ? 27.534 42.874 62.482 1.00 36.27 107 THR A N 1
ATOM 750 C CA . THR A 1 107 ? 28.487 41.773 62.504 1.00 31.17 107 THR A CA 1
ATOM 751 C C . THR A 1 107 ? 29.437 41.942 61.322 1.00 28.62 107 THR A C 1
ATOM 752 O O . THR A 1 107 ? 29.023 42.344 60.218 1.00 27.19 107 THR A O 1
ATOM 756 N N . CYS A 1 108 ? 30.676 41.628 61.615 1.00 25.67 108 CYS A N 1
ATOM 757 C CA . CYS A 1 108 ? 31.777 41.750 60.667 1.00 24.00 108 CYS A CA 1
ATOM 758 C C . CYS A 1 108 ? 32.256 40.380 60.195 1.00 22.07 108 CYS A C 1
ATOM 759 O O . CYS A 1 108 ? 31.839 39.339 60.725 1.00 21.54 108 CYS A O 1
ATOM 762 N N . MET A 1 109 ? 33.116 40.482 59.207 1.00 19.51 109 MET A N 1
ATOM 763 C CA . MET A 1 109 ? 33.782 39.354 58.549 1.00 17.76 109 MET A CA 1
ATOM 764 C C . MET A 1 109 ? 34.974 39.924 57.766 1.00 15.20 109 MET A C 1
ATOM 765 O O . MET A 1 109 ? 35.398 41.064 58.005 1.00 13.56 109 MET A O 1
ATOM 770 N N . TYR A 1 110 ? 35.496 39.119 56.858 1.00 12.30 110 TYR A N 1
ATOM 771 C CA . TYR A 1 110 ? 36.615 39.519 55.966 1.00 11.60 110 TYR A CA 1
ATOM 772 C C . TYR A 1 110 ? 36.441 38.847 54.600 1.00 10.63 110 TYR A C 1
ATOM 773 O O . TYR A 1 110 ? 36.091 37.663 54.511 1.00 9.86 110 TYR A O 1
ATOM 782 N N . GLY A 1 111 ? 36.686 39.619 53.563 1.00 10.29 111 GLY A N 1
ATOM 783 C CA . GLY A 1 111 ? 36.586 39.135 52.176 1.00 10.51 111 GLY A CA 1
ATOM 784 C C . GLY A 1 111 ? 35.226 38.518 51.916 1.00 10.33 111 GLY A C 1
ATOM 785 O O . GLY A 1 111 ? 34.202 39.105 52.264 1.00 10.59 111 GLY A O 1
ATOM 786 N N . GLY A 1 112 ? 35.225 37.342 51.286 1.00 10.80 112 GLY A N 1
ATOM 787 C CA . GLY A 1 112 ? 33.995 36.621 50.995 1.00 10.08 112 GLY A CA 1
ATOM 788 C C . GLY A 1 112 ? 33.127 37.188 49.889 1.00 10.50 112 GLY A C 1
ATOM 789 O O . GLY A 1 112 ? 31.972 36.797 49.744 1.00 10.77 112 GLY A O 1
ATOM 790 N N . VAL A 1 113 ? 33.685 38.089 49.091 1.00 10.06 113 VAL A N 1
ATOM 791 C CA . VAL A 1 113 ? 32.932 38.730 48.017 1.00 10.14 113 VAL A CA 1
ATOM 792 C C . VAL A 1 113 ? 33.316 38.295 46.608 1.00 9.45 113 VAL A C 1
ATOM 793 O O . VAL A 1 113 ? 34.492 38.247 46.257 1.00 9.15 113 VAL A O 1
ATOM 797 N N . THR A 1 114 ? 32.305 37.980 45.807 1.00 10.08 114 THR A N 1
ATOM 798 C CA . THR A 1 114 ? 32.503 37.589 44.416 1.00 9.62 114 THR A CA 1
ATOM 799 C C . THR A 1 114 ? 31.431 38.312 43.606 1.00 10.20 114 THR A C 1
ATOM 800 O O . THR A 1 114 ? 30.345 38.577 44.109 1.00 9.37 114 THR A O 1
ATOM 804 N N . GLU A 1 115 ? 31.730 38.601 42.352 1.00 10.74 115 GLU A N 1
ATOM 805 C CA . GLU A 1 115 ? 30.816 39.307 41.474 1.00 11.14 115 GLU A CA 1
ATOM 806 C C . GLU A 1 115 ? 29.659 38.364 41.166 1.00 9.92 115 GLU A C 1
ATOM 807 O O . GLU A 1 115 ? 29.871 37.193 40.875 1.00 10.21 115 GLU A O 1
ATOM 813 N N . HIS A 1 116 ? 28.434 38.861 41.271 1.00 9.91 116 HIS A N 1
ATOM 814 C CA . HIS A 1 116 ? 27.267 38.026 41.039 1.00 10.26 116 HIS A CA 1
ATOM 815 C C . HIS A 1 116 ? 27.046 37.659 39.579 1.00 10.96 116 HIS A C 1
ATOM 816 O O . HIS A 1 116 ? 26.881 36.485 39.235 1.00 10.66 116 HIS A O 1
ATOM 823 N N . HIS A 1 117 ? 27.051 38.670 38.721 1.00 10.88 117 HIS A N 1
ATOM 824 C CA . HIS A 1 117 ? 26.818 38.457 37.300 1.00 10.08 117 HIS A CA 1
ATOM 825 C C . HIS A 1 117 ? 27.865 37.604 36.600 1.00 10.96 117 HIS A C 1
ATOM 826 O O . HIS A 1 117 ? 29.067 37.766 36.826 1.00 9.93 117 HIS A O 1
ATOM 833 N N . ARG A 1 118 ? 27.380 36.697 35.748 1.00 11.05 118 ARG A N 1
ATOM 834 C CA . ARG A 1 118 ? 28.221 35.793 34.974 1.00 11.31 118 ARG A CA 1
ATOM 835 C C . ARG A 1 118 ? 28.876 34.708 35.821 1.00 12.08 118 ARG A C 1
ATOM 836 O O . ARG A 1 118 ? 29.560 33.833 35.289 1.00 11.78 118 ARG A O 1
ATOM 844 N N . ASN A 1 119 ? 28.666 34.756 37.131 1.00 11.63 119 ASN A N 1
ATOM 845 C CA . ASN A 1 119 ? 29.286 33.780 38.019 1.00 12.01 119 ASN A CA 1
ATOM 846 C C . ASN A 1 119 ? 28.361 32.661 38.489 1.00 12.60 119 ASN A C 1
ATOM 847 O O . ASN A 1 119 ? 28.800 31.732 39.175 1.00 10.55 119 ASN A O 1
ATOM 852 N N . GLN A 1 120 ? 27.088 32.736 38.116 1.00 13.12 120 GLN A N 1
ATOM 853 C CA . GLN A 1 120 ? 26.131 31.727 38.541 1.00 14.83 120 GLN A CA 1
ATOM 854 C C . GLN A 1 120 ? 26.247 30.437 37.738 1.00 16.67 120 GLN A C 1
ATOM 855 O O . GLN A 1 120 ? 26.258 30.455 36.509 1.00 17.48 120 GLN A O 1
ATOM 861 N N . ILE A 1 121 ? 26.338 29.314 38.439 1.00 17.93 121 ILE A N 1
ATOM 862 C CA . ILE A 1 121 ? 26.458 28.025 37.775 1.00 19.38 121 ILE A CA 1
ATOM 863 C C . ILE A 1 121 ? 25.093 27.492 37.365 1.00 21.39 121 ILE A C 1
ATOM 864 O O . ILE A 1 121 ? 24.143 27.504 38.147 1.00 21.71 121 ILE A O 1
ATOM 869 N N . GLU A 1 122 ? 25.002 27.032 36.124 1.00 23.38 122 GLU A N 1
ATOM 870 C CA . GLU A 1 122 ? 23.763 26.475 35.605 1.00 25.15 122 GLU A CA 1
ATOM 871 C C . GLU A 1 122 ? 23.953 24.977 35.451 1.00 24.93 122 GLU A C 1
ATOM 872 O O . GLU A 1 122 ? 24.981 24.522 34.947 1.00 24.50 122 GLU A O 1
ATOM 878 N N . GLY A 1 123 ? 22.963 24.213 35.893 1.00 25.32 123 GLY A N 1
ATOM 879 C CA . GLY A 1 123 ? 23.058 22.769 35.805 1.00 25.57 123 GLY A CA 1
ATOM 880 C C . GLY A 1 123 ? 23.738 22.178 37.025 1.00 25.12 123 GLY A C 1
ATOM 881 O O . GLY A 1 123 ? 23.641 22.723 38.128 1.00 25.10 123 GLY A O 1
ATOM 882 N N . LYS A 1 124 ? 24.439 21.068 36.819 1.00 24.71 124 LYS A N 1
ATOM 883 C CA . LYS A 1 124 ? 25.137 20.373 37.896 1.00 24.42 124 LYS A CA 1
ATOM 884 C C . LYS A 1 124 ? 26.245 21.197 38.555 1.00 23.09 124 LYS A C 1
ATOM 885 O O . LYS A 1 124 ? 27.122 21.738 37.880 1.00 21.94 124 LYS A O 1
ATOM 891 N N . PHE A 1 125 ? 26.201 21.289 39.880 1.00 22.03 125 PHE A N 1
ATOM 892 C CA . PHE A 1 125 ? 27.221 22.028 40.611 1.00 20.60 125 PHE A CA 1
ATOM 893 C C . PHE A 1 125 ? 28.480 21.171 40.657 1.00 19.48 125 PHE A C 1
ATOM 894 O O . PHE A 1 125 ? 28.404 19.942 40.668 1.00 19.55 125 PHE A O 1
ATOM 902 N N . PRO A 1 126 ? 29.659 21.808 40.678 1.00 18.64 126 PRO A N 1
ATOM 903 C CA . PRO A 1 126 ? 30.906 21.045 40.720 1.00 18.48 126 PRO A CA 1
ATOM 904 C C . PRO A 1 126 ? 31.102 20.292 42.032 1.00 19.55 126 PRO A C 1
ATOM 905 O O . PRO A 1 126 ? 30.675 20.741 43.100 1.00 20.68 126 PRO A O 1
ATOM 909 N N . ASN A 1 127 ? 31.743 19.136 41.941 1.00 18.85 127 ASN A N 1
ATOM 910 C CA . ASN A 1 127 ? 32.023 18.336 43.115 1.00 18.71 127 ASN A CA 1
ATOM 911 C C . ASN A 1 127 ? 33.474 18.576 43.471 1.00 17.54 127 ASN A C 1
ATOM 912 O O . ASN A 1 127 ? 34.372 18.184 42.726 1.00 17.41 127 ASN A O 1
ATOM 917 N N . ILE A 1 128 ? 33.700 19.233 44.602 1.00 15.46 128 ILE A N 1
ATOM 918 C CA . ILE A 1 128 ? 35.053 19.510 45.053 1.00 13.65 128 ILE A CA 1
ATOM 919 C C . ILE A 1 128 ? 35.390 18.465 46.113 1.00 13.48 128 ILE A C 1
ATOM 920 O O . ILE A 1 128 ? 34.747 18.395 47.162 1.00 12.08 128 ILE A O 1
ATOM 925 N N . THR A 1 129 ? 36.385 17.636 45.819 1.00 12.89 129 THR A N 1
ATOM 926 C CA . THR A 1 129 ? 36.790 16.576 46.734 1.00 12.80 129 THR A CA 1
ATOM 927 C C . THR A 1 129 ? 37.762 17.031 47.808 1.00 12.16 129 THR A C 1
ATOM 928 O O . THR A 1 129 ? 38.743 17.729 47.536 1.00 11.47 129 THR A O 1
ATOM 932 N N . VAL A 1 130 ? 37.467 16.627 49.037 1.00 11.60 130 VAL A N 1
ATOM 933 C CA . VAL A 1 130 ? 38.306 16.949 50.177 1.00 11.41 130 VAL A CA 1
ATOM 934 C C . VAL A 1 130 ? 38.900 15.641 50.680 1.00 10.71 130 VAL A C 1
ATOM 935 O O . VAL A 1 130 ? 38.167 14.734 51.062 1.00 10.59 130 VAL A O 1
ATOM 939 N N . LYS A 1 131 ? 40.225 15.543 50.652 1.00 10.79 131 LYS A N 1
ATOM 940 C CA . LYS A 1 131 ? 40.922 14.354 51.137 1.00 10.87 131 LYS A CA 1
ATOM 941 C C . LYS A 1 131 ? 41.406 14.671 52.552 1.00 10.97 131 LYS A C 1
ATOM 942 O O . LYS A 1 131 ? 42.127 15.651 52.763 1.00 10.29 131 LYS A O 1
ATOM 948 N N . VAL A 1 132 ? 41.014 13.848 53.517 1.00 10.92 132 VAL A N 1
ATOM 949 C CA . VAL A 1 132 ? 41.423 14.071 54.897 1.00 10.68 132 VAL A CA 1
ATOM 950 C C . VAL A 1 132 ? 42.521 13.100 55.313 1.00 10.51 132 VAL A C 1
ATOM 951 O O . VAL A 1 132 ? 42.389 11.887 55.155 1.00 10.29 132 VAL A O 1
ATOM 955 N N . TYR A 1 133 ? 43.613 13.646 55.837 1.00 10.46 133 TYR A N 1
ATOM 956 C CA . TYR A 1 133 ? 44.740 12.834 56.274 1.00 10.75 133 TYR A CA 1
ATOM 957 C C . TYR A 1 133 ? 44.931 12.949 57.778 1.00 11.89 133 TYR A C 1
ATOM 958 O O . TYR A 1 133 ? 44.815 14.032 58.346 1.00 11.25 133 TYR A O 1
ATOM 967 N N . GLU A 1 134 ? 45.206 11.819 58.417 1.00 12.93 134 GLU A N 1
ATOM 968 C CA . GLU A 1 134 ? 45.460 11.785 59.850 1.00 14.19 134 GLU A CA 1
ATOM 969 C C . GLU A 1 134 ? 46.828 11.130 59.946 1.00 14.47 134 GLU A C 1
ATOM 970 O O . GLU A 1 134 ? 46.985 9.959 59.600 1.00 14.45 134 GLU A O 1
ATOM 976 N N . ASP A 1 135 ? 47.822 11.899 60.380 1.00 15.00 135 ASP A N 1
ATOM 977 C CA . ASP A 1 135 ? 49.184 11.397 60.493 1.00 16.01 135 ASP A CA 1
ATOM 978 C C . ASP A 1 135 ? 49.655 10.839 59.155 1.00 17.52 135 ASP A C 1
ATOM 979 O O . ASP A 1 135 ? 50.229 9.756 59.079 1.00 17.92 135 ASP A O 1
ATOM 984 N N . ASN A 1 136 ? 49.393 11.612 58.105 1.00 17.81 136 ASN A N 1
ATOM 985 C CA . ASN A 1 136 ? 49.769 11.284 56.733 1.00 19.99 136 ASN A CA 1
ATOM 986 C C . ASN A 1 136 ? 49.034 10.104 56.100 1.00 19.65 136 ASN A C 1
ATOM 987 O O . ASN A 1 136 ? 49.494 9.543 55.105 1.00 19.27 136 ASN A O 1
ATOM 992 N N . GLU A 1 137 ? 47.892 9.735 56.667 1.00 20.30 137 GLU A N 1
ATOM 993 C CA . GLU A 1 137 ? 47.102 8.634 56.122 1.00 20.54 137 GLU A CA 1
ATOM 994 C C . GLU A 1 137 ? 45.744 9.143 55.634 1.00 18.99 137 GLU A C 1
ATOM 995 O O . GLU A 1 137 ? 44.992 9.735 56.406 1.00 18.14 137 GLU A O 1
ATOM 1001 N N . ASN A 1 138 ? 45.443 8.936 54.350 1.00 17.33 138 ASN A N 1
ATOM 1002 C CA . ASN A 1 138 ? 44.160 9.370 53.790 1.00 17.07 138 ASN A CA 1
ATOM 1003 C C . ASN A 1 138 ? 43.104 8.496 54.455 1.00 16.24 138 ASN A C 1
ATOM 1004 O O . ASN A 1 138 ? 42.840 7.375 54.029 1.00 16.20 138 ASN A O 1
ATOM 1009 N N . ILE A 1 139 ? 42.484 9.040 55.489 1.00 15.58 139 ILE A N 1
ATOM 1010 C CA . ILE A 1 139 ? 41.513 8.318 56.295 1.00 15.44 139 ILE A CA 1
ATOM 1011 C C . ILE A 1 139 ? 40.054 8.558 55.917 1.00 14.82 139 ILE A C 1
ATOM 1012 O O . ILE A 1 139 ? 39.172 7.776 56.276 1.00 15.82 139 ILE A O 1
ATOM 1017 N N . LEU A 1 140 ? 39.809 9.639 55.195 1.00 13.68 140 LEU A N 1
ATOM 1018 C CA . LEU A 1 140 ? 38.457 10.000 54.836 1.00 13.05 140 LEU A CA 1
ATOM 1019 C C . LEU A 1 140 ? 38.462 10.985 53.661 1.00 13.47 140 LEU A C 1
ATOM 1020 O O . LEU A 1 140 ? 39.398 11.776 53.502 1.00 14.80 140 LEU A O 1
ATOM 1025 N N . SER A 1 141 ? 37.422 10.902 52.835 1.00 12.89 141 SER A N 1
ATOM 1026 C CA . SER A 1 141 ? 37.244 11.774 51.672 1.00 12.55 141 SER A CA 1
ATOM 1027 C C . SER A 1 141 ? 35.766 12.095 51.513 1.00 11.90 141 SER A C 1
ATOM 1028 O O . SER A 1 141 ? 34.911 11.217 51.658 1.00 11.71 141 SER A O 1
ATOM 1031 N N . PHE A 1 142 ? 35.470 13.356 51.228 1.00 10.16 142 PHE A N 1
ATOM 1032 C CA . PHE A 1 142 ? 34.096 13.785 51.021 1.00 11.09 142 PHE A CA 1
ATOM 1033 C C . PHE A 1 142 ? 34.082 14.970 50.080 1.00 12.00 142 PHE A C 1
ATOM 1034 O O . PHE A 1 142 ? 35.086 15.657 49.920 1.00 11.80 142 PHE A O 1
ATOM 1042 N N . ASP A 1 143 ? 32.937 15.202 49.456 1.00 12.87 143 ASP A N 1
ATOM 1043 C CA . ASP A 1 143 ? 32.796 16.292 48.511 1.00 13.37 143 ASP A CA 1
ATOM 1044 C C . ASP A 1 143 ? 31.934 17.406 49.063 1.00 13.06 143 ASP A C 1
ATOM 1045 O O . ASP A 1 143 ? 31.007 17.180 49.849 1.00 13.38 143 ASP A O 1
ATOM 1050 N N . ILE A 1 144 ? 32.276 18.617 48.650 1.00 12.41 144 ILE A N 1
ATOM 1051 C CA . ILE A 1 144 ? 31.518 19.798 48.998 1.00 10.52 144 ILE A CA 1
ATOM 1052 C C . ILE A 1 144 ? 31.166 20.437 47.664 1.00 11.79 144 ILE A C 1
ATOM 1053 O O . ILE A 1 144 ? 31.736 20.093 46.620 1.00 10.53 144 ILE A O 1
ATOM 1058 N N . THR A 1 145 ? 30.207 21.346 47.693 1.00 11.90 145 THR A N 1
ATOM 1059 C CA . THR A 1 145 ? 29.828 22.033 46.480 1.00 12.86 145 THR A CA 1
ATOM 1060 C C . THR A 1 145 ? 29.703 23.524 46.710 1.00 11.85 145 THR A C 1
ATOM 1061 O O . THR A 1 145 ? 29.857 24.026 47.832 1.00 11.26 145 THR A O 1
ATOM 1065 N N . THR A 1 146 ? 29.427 24.192 45.585 1.00 11.83 146 THR A N 1
ATOM 1066 C CA . THR A 1 146 ? 29.194 25.631 45.461 1.00 11.12 146 THR A CA 1
ATOM 1067 C C . THR A 1 146 ? 28.402 25.937 44.176 1.00 12.55 146 THR A C 1
ATOM 1068 O O . THR A 1 146 ? 28.362 25.126 43.242 1.00 10.91 146 THR A O 1
ATOM 1072 N N . ASN A 1 147 ? 27.777 27.113 44.152 1.00 12.51 147 ASN A N 1
ATOM 1073 C CA . ASN A 1 147 ? 26.964 27.565 43.022 1.00 13.76 147 ASN A CA 1
ATOM 1074 C C . ASN A 1 147 ? 27.712 28.621 42.208 1.00 12.31 147 ASN A C 1
ATOM 1075 O O . ASN A 1 147 ? 27.163 29.181 41.260 1.00 12.40 147 ASN A O 1
ATOM 1080 N N . LYS A 1 148 ? 28.960 28.890 42.585 1.00 11.16 148 LYS A N 1
ATOM 1081 C CA . LYS A 1 148 ? 29.768 29.907 41.913 1.00 9.89 148 LYS A CA 1
ATOM 1082 C C . LYS A 1 148 ? 30.877 29.329 41.044 1.00 10.14 148 LYS A C 1
ATOM 1083 O O . LYS A 1 148 ? 31.540 28.368 41.430 1.00 9.43 148 LYS A O 1
ATOM 1089 N N . LYS A 1 149 ? 31.072 29.929 39.869 1.00 9.98 149 LYS A N 1
ATOM 1090 C CA . LYS A 1 149 ? 32.112 29.492 38.942 1.00 9.44 149 LYS A CA 1
ATOM 1091 C C . LYS A 1 149 ? 33.457 29.820 39.575 1.00 8.45 149 LYS A C 1
ATOM 1092 O O . LYS A 1 149 ? 34.360 28.990 39.599 1.00 7.88 149 LYS A O 1
ATOM 1098 N N . GLN A 1 150 ? 33.573 31.049 40.070 1.00 8.91 150 GLN A N 1
ATOM 1099 C CA . GLN A 1 150 ? 34.764 31.514 40.768 1.00 9.24 150 GLN A CA 1
ATOM 1100 C C . GLN A 1 150 ? 34.253 31.679 42.194 1.00 8.50 150 GLN A C 1
ATOM 1101 O O . GLN A 1 150 ? 33.388 32.509 42.453 1.00 9.04 150 GLN A O 1
ATOM 1107 N N . VAL A 1 151 ? 34.775 30.879 43.113 1.00 8.97 151 VAL A N 1
ATOM 1108 C CA . VAL A 1 151 ? 34.326 30.935 44.499 1.00 7.53 151 VAL A CA 1
ATOM 1109 C C . VAL A 1 151 ? 35.462 31.331 45.435 1.00 7.57 151 VAL A C 1
ATOM 1110 O O . VAL A 1 151 ? 36.624 31.035 45.166 1.00 7.59 151 VAL A O 1
ATOM 1114 N N . THR A 1 152 ? 35.134 32.005 46.532 1.00 7.00 152 THR A N 1
ATOM 1115 C CA . THR A 1 152 ? 36.173 32.387 47.472 1.00 6.82 152 THR A CA 1
ATOM 1116 C C . THR A 1 152 ? 36.679 31.131 48.160 1.00 7.43 152 THR A C 1
ATOM 1117 O O . THR A 1 152 ? 35.928 30.167 48.372 1.00 7.35 152 THR A O 1
ATOM 1121 N N . VAL A 1 153 ? 37.964 31.131 48.481 1.00 7.58 153 VAL A N 1
ATOM 1122 C CA . VAL A 1 153 ? 38.559 30.006 49.179 1.00 8.57 153 VAL A CA 1
ATOM 1123 C C . VAL A 1 153 ? 37.872 29.932 50.546 1.00 8.47 153 VAL A C 1
ATOM 1124 O O . VAL A 1 153 ? 37.682 28.850 51.091 1.00 9.09 153 VAL A O 1
ATOM 1128 N N . GLN A 1 154 ? 37.488 31.094 51.076 1.00 8.61 154 GLN A N 1
ATOM 1129 C CA . GLN A 1 154 ? 36.816 31.163 52.372 1.00 8.84 154 GLN A CA 1
ATOM 1130 C C . GLN A 1 154 ? 35.552 30.303 52.385 1.00 8.24 154 GLN A C 1
ATOM 1131 O O . GLN A 1 154 ? 35.332 29.539 53.318 1.00 7.97 154 GLN A O 1
ATOM 1137 N N . GLU A 1 155 ? 34.725 30.422 51.352 1.00 7.55 155 GLU A N 1
ATOM 1138 C CA . GLU A 1 155 ? 33.501 29.625 51.283 1.00 7.24 155 GLU A CA 1
ATOM 1139 C C . GLU A 1 155 ? 33.814 28.137 51.276 1.00 7.10 155 GLU A C 1
ATOM 1140 O O . GLU A 1 155 ? 33.095 27.347 51.886 1.00 8.74 155 GLU A O 1
ATOM 1146 N N . LEU A 1 156 ? 34.879 27.749 50.578 1.00 7.07 156 LEU A N 1
ATOM 1147 C CA . LEU A 1 156 ? 35.270 26.340 50.519 1.00 6.57 156 LEU A CA 1
ATOM 1148 C C . LEU A 1 156 ? 35.811 25.883 51.867 1.00 6.42 156 LEU A C 1
ATOM 1149 O O . LEU A 1 156 ? 35.544 24.768 52.310 1.00 6.93 156 LEU A O 1
ATOM 1154 N N . ASP A 1 157 ? 36.590 26.749 52.504 1.00 8.28 157 ASP A N 1
ATOM 1155 C CA . ASP A 1 157 ? 37.168 26.456 53.815 1.00 8.39 157 ASP A CA 1
ATOM 1156 C C . ASP A 1 157 ? 36.038 26.262 54.827 1.00 8.81 157 ASP A C 1
ATOM 1157 O O . ASP A 1 157 ? 35.982 25.259 55.546 1.00 9.12 157 ASP A O 1
ATOM 1162 N N . CYS A 1 158 ? 35.139 27.237 54.873 1.00 8.74 158 CYS A N 1
ATOM 1163 C CA . CYS A 1 158 ? 33.997 27.201 55.783 1.00 9.83 158 CYS A CA 1
ATOM 1164 C C . CYS A 1 158 ? 33.214 25.910 55.659 1.00 9.33 158 CYS A C 1
ATOM 1165 O O . CYS A 1 158 ? 32.923 25.251 56.651 1.00 9.77 158 CYS A O 1
ATOM 1168 N N . LYS A 1 159 ? 32.857 25.553 54.430 1.00 9.10 159 LYS A N 1
ATOM 1169 C CA . LYS A 1 159 ? 32.087 24.337 54.196 1.00 8.15 159 LYS A CA 1
ATOM 1170 C C . LYS A 1 159 ? 32.846 23.071 54.582 1.00 7.36 159 LYS A C 1
ATOM 1171 O O . LYS A 1 159 ? 32.247 22.093 55.038 1.00 7.88 159 LYS A O 1
ATOM 1177 N N . THR A 1 160 ? 34.161 23.085 54.398 1.00 6.59 160 THR A N 1
ATOM 1178 C CA . THR A 1 160 ? 34.972 21.923 54.730 1.00 7.24 160 THR A CA 1
ATOM 1179 C C . THR A 1 160 ? 35.071 21.737 56.244 1.00 7.36 160 THR A C 1
ATOM 1180 O O . THR A 1 160 ? 34.893 20.626 56.763 1.00 5.90 160 THR A O 1
ATOM 1184 N N . ARG A 1 161 ? 35.341 22.833 56.947 1.00 7.88 161 ARG A N 1
ATOM 1185 C CA . ARG A 1 161 ? 35.478 22.787 58.393 1.00 8.07 161 ARG A CA 1
ATOM 1186 C C . ARG A 1 161 ? 34.168 22.412 59.070 1.00 8.99 161 ARG A C 1
ATOM 1187 O O . ARG A 1 161 ? 34.168 21.721 60.088 1.00 8.82 161 ARG A O 1
ATOM 1195 N N . LYS A 1 162 ? 33.049 22.855 58.508 1.00 8.83 162 LYS A N 1
ATOM 1196 C CA . LYS A 1 162 ? 31.754 22.523 59.086 1.00 10.59 162 LYS A CA 1
ATOM 1197 C C . LYS A 1 162 ? 31.575 21.008 59.121 1.00 10.55 162 LYS A C 1
ATOM 1198 O O . LYS A 1 162 ? 31.118 20.443 60.113 1.00 9.06 162 LYS A O 1
ATOM 1204 N N . ILE A 1 163 ? 31.934 20.350 58.025 1.00 12.02 163 ILE A N 1
ATOM 1205 C CA . ILE A 1 163 ? 31.823 18.901 57.939 1.00 12.23 163 ILE A CA 1
ATOM 1206 C C . ILE A 1 163 ? 32.828 18.237 58.879 1.00 11.56 163 ILE A C 1
ATOM 1207 O O . ILE A 1 163 ? 32.532 17.214 59.494 1.00 10.68 163 ILE A O 1
ATOM 1212 N N . LEU A 1 164 ? 34.019 18.821 58.980 1.00 11.53 164 LEU A N 1
ATOM 1213 C CA . LEU A 1 164 ? 35.064 18.275 59.842 1.00 12.14 164 LEU A CA 1
ATOM 1214 C C . LEU A 1 164 ? 34.673 18.344 61.321 1.00 12.26 164 LEU A C 1
ATOM 1215 O O . LEU A 1 164 ? 35.078 17.496 62.122 1.00 12.52 164 LEU A O 1
ATOM 1220 N N . VAL A 1 165 ? 33.889 19.356 61.674 1.00 11.29 165 VAL A N 1
ATOM 1221 C CA . VAL A 1 165 ? 33.428 19.526 63.047 1.00 11.65 165 VAL A CA 1
ATOM 1222 C C . VAL A 1 165 ? 32.321 18.505 63.309 1.00 12.23 165 VAL A C 1
ATOM 1223 O O . VAL A 1 165 ? 32.329 17.808 64.324 1.00 12.47 165 VAL A O 1
ATOM 1227 N N . SER A 1 166 ? 31.385 18.414 62.368 1.00 12.04 166 SER A N 1
ATOM 1228 C CA . SER A 1 166 ? 30.256 17.491 62.456 1.00 12.42 166 SER A CA 1
ATOM 1229 C C . SER A 1 166 ? 30.631 16.013 62.365 1.00 11.73 166 SER A C 1
ATOM 1230 O O . SER A 1 166 ? 29.980 15.179 62.979 1.00 10.79 166 SER A O 1
ATOM 1233 N N . ARG A 1 167 ? 31.669 15.690 61.597 1.00 11.14 167 ARG A N 1
ATOM 1234 C CA . ARG A 1 167 ? 32.077 14.298 61.405 1.00 11.18 167 ARG A CA 1
ATOM 1235 C C . ARG A 1 167 ? 33.334 13.855 62.143 1.00 11.41 167 ARG A C 1
ATOM 1236 O O . ARG A 1 167 ? 33.440 12.701 62.536 1.00 10.08 167 ARG A O 1
ATOM 1244 N N . LYS A 1 168 ? 34.288 14.762 62.321 1.00 11.83 168 LYS A N 1
ATOM 1245 C CA . LYS A 1 168 ? 35.544 14.402 62.977 1.00 13.41 168 LYS A CA 1
ATOM 1246 C C . LYS A 1 168 ? 35.864 15.172 64.255 1.00 12.76 168 LYS A C 1
ATOM 1247 O O . LYS A 1 168 ? 37.002 15.143 64.726 1.00 11.32 168 LYS A O 1
ATOM 1253 N N . ASN A 1 169 ? 34.877 15.864 64.812 1.00 11.35 169 ASN A N 1
ATOM 1254 C CA . ASN A 1 169 ? 35.107 16.614 66.040 1.00 11.89 169 ASN A CA 1
ATOM 1255 C C . ASN A 1 169 ? 36.355 17.480 65.915 1.00 12.12 169 ASN A C 1
ATOM 1256 O O . ASN A 1 169 ? 37.091 17.637 66.885 1.00 11.89 169 ASN A O 1
ATOM 1261 N N . LEU A 1 170 ? 36.599 18.032 64.730 1.00 10.59 170 LEU A N 1
ATOM 1262 C CA . LEU A 1 170 ? 37.772 18.874 64.513 1.00 10.79 170 LEU A CA 1
ATOM 1263 C C . LEU A 1 170 ? 37.963 19.850 65.674 1.00 12.19 170 LEU A C 1
ATOM 1264 O O . LEU A 1 170 ? 39.071 20.012 66.194 1.00 12.12 170 LEU A O 1
ATOM 1269 N N . TYR A 1 171 ? 36.878 20.513 66.064 1.00 12.10 171 TYR A N 1
ATOM 1270 C CA . TYR A 1 171 ? 36.906 21.443 67.190 1.00 12.42 171 TYR A CA 1
ATOM 1271 C C . TYR A 1 171 ? 35.839 20.991 68.173 1.00 13.40 171 TYR A C 1
ATOM 1272 O O . TYR A 1 171 ? 34.708 20.691 67.776 1.00 13.61 171 TYR A O 1
ATOM 1281 N N . GLU A 1 172 ? 36.202 20.935 69.448 1.00 12.53 172 GLU A N 1
ATOM 1282 C CA . GLU A 1 172 ? 35.265 20.557 70.492 1.00 12.43 172 GLU A CA 1
ATOM 1283 C C . GLU A 1 172 ? 35.109 21.804 71.339 1.00 12.21 172 GLU A C 1
ATOM 1284 O O . GLU A 1 172 ? 35.773 22.805 71.089 1.00 13.24 172 GLU A O 1
ATOM 1290 N N . PHE A 1 173 ? 34.237 21.763 72.334 1.00 12.22 173 PHE A N 1
ATOM 1291 C CA . PHE A 1 173 ? 34.035 22.937 73.170 1.00 11.43 173 PHE A CA 1
ATOM 1292 C C . PHE A 1 173 ? 35.305 23.322 73.941 1.00 10.87 173 PHE A C 1
ATOM 1293 O O . PHE A 1 173 ? 35.638 24.507 74.072 1.00 9.87 173 PHE A O 1
ATOM 1301 N N . ASN A 1 174 ? 36.009 22.324 74.440 1.00 11.51 174 ASN A N 1
ATOM 1302 C CA . ASN A 1 174 ? 37.221 22.562 75.247 1.00 11.37 174 ASN A CA 1
ATOM 1303 C C . ASN A 1 174 ? 38.466 22.744 74.371 1.00 10.40 174 ASN A C 1
ATOM 1304 O O . ASN A 1 174 ? 39.072 23.823 74.339 1.00 9.83 174 ASN A O 1
ATOM 1309 N N . ASN A 1 175 ? 38.836 21.683 73.683 1.00 9.73 175 ASN A N 1
ATOM 1310 C CA . ASN A 1 175 ? 40.017 21.696 72.803 1.00 10.51 175 ASN A CA 1
ATOM 1311 C C . ASN A 1 175 ? 39.724 20.904 71.530 1.00 10.19 175 ASN A C 1
ATOM 1312 O O . ASN A 1 175 ? 38.620 20.966 70.980 1.00 10.85 175 ASN A O 1
ATOM 1317 N N . SER A 1 176 ? 40.714 20.153 71.067 1.00 10.86 176 SER A N 1
ATOM 1318 C CA . SER A 1 176 ? 40.545 19.362 69.833 1.00 10.61 176 SER A CA 1
ATOM 1319 C C . SER A 1 176 ? 41.252 17.994 69.896 1.00 9.82 176 SER A C 1
ATOM 1320 O O . SER A 1 176 ? 42.336 17.856 70.481 1.00 10.65 176 SER A O 1
ATOM 1323 N N . PRO A 1 177 ? 40.642 16.929 69.327 1.00 9.64 177 PRO A N 1
ATOM 1324 C CA . PRO A 1 177 ? 41.269 15.608 69.263 1.00 9.47 177 PRO A CA 1
ATOM 1325 C C . PRO A 1 177 ? 42.590 15.610 68.480 1.00 10.37 177 PRO A C 1
ATOM 1326 O O . PRO A 1 177 ? 43.384 14.676 68.583 1.00 9.75 177 PRO A O 1
ATOM 1330 N N . TYR A 1 178 ? 42.815 16.667 67.699 1.00 10.18 178 TYR A N 1
ATOM 1331 C CA . TYR A 1 178 ? 44.024 16.793 66.878 1.00 10.80 178 TYR A CA 1
ATOM 1332 C C . TYR A 1 178 ? 44.998 17.847 67.392 1.00 10.36 178 TYR A C 1
ATOM 1333 O O . TYR A 1 178 ? 44.589 18.937 67.790 1.00 9.87 178 TYR A O 1
ATOM 1342 N N . GLU A 1 179 ? 46.289 17.514 67.366 1.00 11.05 179 GLU A N 1
ATOM 1343 C CA . GLU A 1 179 ? 47.336 18.420 67.831 1.00 11.93 179 GLU A CA 1
ATOM 1344 C C . GLU A 1 179 ? 47.581 19.541 66.819 1.00 11.38 179 GLU A C 1
ATOM 1345 O O . GLU A 1 179 ? 47.591 20.716 67.180 1.00 11.67 179 GLU A O 1
ATOM 1351 N N . THR A 1 180 ? 47.791 19.176 65.557 1.00 11.13 180 THR A N 1
ATOM 1352 C CA . THR A 1 180 ? 47.989 20.173 64.514 1.00 10.01 180 THR A CA 1
ATOM 1353 C C . THR A 1 180 ? 46.998 19.896 63.401 1.00 9.12 180 THR A C 1
ATOM 1354 O O . THR A 1 180 ? 46.455 18.799 63.291 1.00 8.71 180 THR A O 1
ATOM 1358 N N . GLY A 1 181 ? 46.767 20.9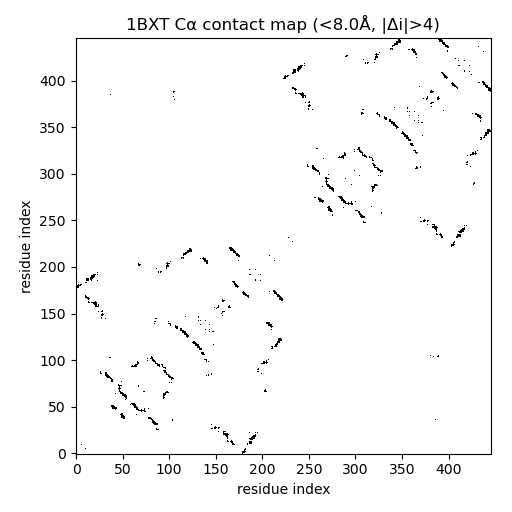00 62.571 1.00 10.03 181 GLY A N 1
ATOM 1359 C CA . GLY A 1 181 ? 45.837 20.730 61.477 1.00 8.99 181 GLY A CA 1
ATOM 1360 C C . GLY A 1 181 ? 45.896 21.900 60.527 1.00 8.23 181 GLY A C 1
ATOM 1361 O O . GLY A 1 181 ? 45.892 23.057 60.949 1.00 8.11 181 GLY A O 1
ATOM 1362 N N . TYR A 1 182 ? 45.980 21.590 59.239 1.00 7.89 182 TYR A N 1
ATOM 1363 C CA . TYR A 1 182 ? 46.001 22.617 58.217 1.00 7.64 182 TYR A CA 1
ATOM 1364 C C . TYR A 1 182 ? 45.181 22.149 57.027 1.00 6.86 182 TYR A C 1
ATOM 1365 O O . TYR A 1 182 ? 45.015 20.946 56.806 1.00 6.70 182 TYR A O 1
ATOM 1374 N N . ILE A 1 183 ? 44.634 23.111 56.293 1.00 7.66 183 ILE A N 1
ATOM 1375 C CA . ILE A 1 183 ? 43.837 22.822 55.110 1.00 6.75 183 ILE A CA 1
ATOM 1376 C C . ILE A 1 183 ? 44.630 23.382 53.929 1.00 7.26 183 ILE A C 1
ATOM 1377 O O . ILE A 1 183 ? 45.044 24.544 53.939 1.00 6.65 183 ILE A O 1
ATOM 1382 N N . LYS A 1 184 ? 44.861 22.535 52.929 1.00 7.42 184 LYS A N 1
ATOM 1383 C CA . LYS A 1 184 ? 45.646 22.912 51.765 1.00 6.39 184 LYS A CA 1
ATOM 1384 C C . LYS A 1 184 ? 44.801 22.955 50.507 1.00 5.71 184 LYS A C 1
ATOM 1385 O O . LYS A 1 184 ? 44.005 22.056 50.256 1.00 5.25 184 LYS A O 1
ATOM 1391 N N . PHE A 1 185 ? 44.979 24.014 49.725 1.00 5.09 185 PHE A N 1
ATOM 1392 C CA . PHE A 1 185 ? 44.239 24.186 48.481 1.00 6.32 185 PHE A CA 1
ATOM 1393 C C . PHE A 1 185 ? 45.225 24.094 47.328 1.00 6.16 185 PHE A C 1
ATOM 1394 O O . PHE A 1 185 ? 46.298 24.692 47.380 1.00 6.90 185 PHE A O 1
ATOM 1402 N N . ILE A 1 186 ? 44.866 23.331 46.299 1.00 6.65 186 ILE A N 1
ATOM 1403 C CA . ILE A 1 186 ? 45.730 23.158 45.135 1.00 6.53 186 ILE A CA 1
ATOM 1404 C C . ILE A 1 186 ? 44.947 23.495 43.877 1.00 7.15 186 ILE A C 1
ATOM 1405 O O . ILE A 1 186 ? 43.891 22.914 43.628 1.00 6.21 186 ILE A O 1
ATOM 1410 N N . GLU A 1 187 ? 45.468 24.436 43.097 1.00 8.31 187 GLU A N 1
ATOM 1411 C CA . GLU A 1 187 ? 44.824 24.845 41.854 1.00 9.34 187 GLU A CA 1
ATOM 1412 C C . GLU A 1 187 ? 45.338 23.976 40.703 1.00 9.43 187 GLU A C 1
ATOM 1413 O O . GLU A 1 187 ? 46.335 23.273 40.854 1.00 10.64 187 GLU A O 1
ATOM 1419 N N . SER A 1 188 ? 44.654 24.015 39.561 1.00 9.37 188 SER A N 1
ATOM 1420 C CA . SER A 1 188 ? 45.026 23.187 38.411 1.00 8.15 188 SER A CA 1
ATOM 1421 C C . SER A 1 188 ? 46.508 23.238 38.038 1.00 8.08 188 SER A C 1
ATOM 1422 O O . SER A 1 188 ? 47.072 22.241 37.600 1.00 8.15 188 SER A O 1
ATOM 1425 N N . SER A 1 189 ? 47.138 24.392 38.215 1.00 8.60 189 SER A N 1
ATOM 1426 C CA . SER A 1 189 ? 48.552 24.544 37.885 1.00 9.38 189 SER A CA 1
ATOM 1427 C C . SER A 1 189 ? 49.471 23.825 38.864 1.00 10.50 189 SER A C 1
ATOM 1428 O O . SER A 1 189 ? 50.673 23.720 38.638 1.00 10.66 189 SER A O 1
ATOM 1431 N N . GLY A 1 190 ? 48.909 23.335 39.961 1.00 10.64 190 GLY A N 1
ATOM 1432 C CA . GLY A 1 190 ? 49.727 22.671 40.956 1.00 10.71 190 GLY A CA 1
ATOM 1433 C C . GLY A 1 190 ? 50.049 23.636 42.089 1.00 11.08 190 GLY A C 1
ATOM 1434 O O . GLY A 1 190 ? 50.475 23.222 43.168 1.00 10.93 190 GLY A O 1
ATOM 1435 N N . ASP A 1 191 ? 49.844 24.928 41.844 1.00 9.60 191 ASP A N 1
ATOM 1436 C CA . ASP A 1 191 ? 50.100 25.946 42.858 1.00 9.82 191 ASP A CA 1
ATOM 1437 C C . ASP A 1 191 ? 49.205 25.684 44.071 1.00 10.35 191 ASP A C 1
ATOM 1438 O O . ASP A 1 191 ? 48.013 25.394 43.924 1.00 9.54 191 ASP A O 1
ATOM 1443 N N . SER A 1 192 ? 49.782 25.788 45.265 1.00 9.02 192 SER A N 1
ATOM 1444 C CA . SER A 1 192 ? 49.029 25.553 46.490 1.00 8.70 192 SER A CA 1
ATOM 1445 C C . SER A 1 192 ? 49.358 26.535 47.610 1.00 7.78 192 SER A C 1
ATOM 1446 O O . SER A 1 192 ? 50.343 27.269 47.558 1.00 7.22 192 SER A O 1
ATOM 1449 N N . PHE A 1 193 ? 48.498 26.541 48.619 1.00 7.83 193 PHE A N 1
ATOM 1450 C CA . PHE A 1 193 ? 48.664 27.381 49.800 1.00 8.37 193 PHE A CA 1
ATOM 1451 C C . PHE A 1 193 ? 47.866 26.684 50.898 1.00 8.37 193 PHE A C 1
ATOM 1452 O O . PHE A 1 193 ? 47.021 25.834 50.611 1.00 7.20 193 PHE A O 1
ATOM 1460 N N . TRP A 1 194 ? 48.135 27.020 52.153 1.00 8.80 194 TRP A N 1
ATOM 1461 C CA . TRP A 1 194 ? 47.432 26.364 53.252 1.00 8.62 194 TRP A CA 1
ATOM 1462 C C . TRP A 1 194 ? 47.134 27.325 54.397 1.00 8.26 194 TRP A C 1
ATOM 1463 O O . TRP A 1 194 ? 47.752 28.382 54.506 1.00 7.48 194 TRP A O 1
ATOM 1474 N N . TYR A 1 195 ? 46.177 26.951 55.240 1.00 8.86 195 TYR A N 1
ATOM 1475 C CA . TYR A 1 195 ? 45.806 27.765 56.394 1.00 8.71 195 TYR A CA 1
ATOM 1476 C C . TYR A 1 195 ? 45.965 26.908 57.647 1.00 7.86 195 TYR A C 1
ATOM 1477 O O . TYR A 1 195 ? 45.651 25.721 57.634 1.00 6.95 195 TYR A O 1
ATOM 1486 N N . ASP A 1 196 ? 46.466 27.505 58.720 1.00 7.57 196 ASP A N 1
ATOM 1487 C CA . ASP A 1 196 ? 46.609 26.776 59.974 1.00 8.54 196 ASP A CA 1
ATOM 1488 C C . ASP A 1 196 ? 45.211 26.766 60.593 1.00 7.47 196 ASP A C 1
ATOM 1489 O O . ASP A 1 196 ? 44.621 27.824 60.796 1.00 7.40 196 ASP A O 1
ATOM 1494 N N . MET A 1 197 ? 44.686 25.577 60.887 1.00 7.13 197 MET A N 1
ATOM 1495 C CA . MET A 1 197 ? 43.349 25.453 61.464 1.00 8.35 197 MET A CA 1
ATOM 1496 C C . MET A 1 197 ? 43.330 25.510 62.987 1.00 8.69 197 MET A C 1
ATOM 1497 O O . MET A 1 197 ? 42.260 25.538 63.599 1.00 8.81 197 MET A O 1
ATOM 1502 N N . MET A 1 198 ? 44.509 25.520 63.598 1.00 9.06 198 MET A N 1
ATOM 1503 C CA . MET A 1 198 ? 44.595 25.561 65.056 1.00 9.83 198 MET A CA 1
ATOM 1504 C C . MET A 1 198 ? 44.860 26.972 65.574 1.00 10.60 198 MET A C 1
ATOM 1505 O O . MET A 1 198 ? 45.524 27.778 64.918 1.00 11.61 198 MET A O 1
ATOM 1510 N N . PRO A 1 199 ? 44.338 27.292 66.769 1.00 11.23 199 PRO A N 1
ATOM 1511 C CA . PRO A 1 199 ? 44.527 28.622 67.358 1.00 11.38 199 PRO A CA 1
ATOM 1512 C C . PRO A 1 199 ? 45.933 28.864 67.892 1.00 11.48 199 PRO A C 1
ATOM 1513 O O . PRO A 1 199 ? 46.662 27.923 68.206 1.00 11.83 199 PRO A O 1
ATOM 1517 N N . ALA A 1 200 ? 46.305 30.133 67.996 1.00 11.90 200 ALA A N 1
ATOM 1518 C CA . ALA A 1 200 ? 47.612 30.495 68.520 1.00 13.63 200 ALA A CA 1
ATOM 1519 C C . ALA A 1 200 ? 47.650 30.081 69.997 1.00 15.13 200 ALA A C 1
ATOM 1520 O O . ALA A 1 200 ? 46.610 29.996 70.651 1.00 14.97 200 ALA A O 1
ATOM 1522 N N . PRO A 1 201 ? 48.848 29.808 70.535 1.00 16.12 201 PRO A N 1
ATOM 1523 C CA . PRO A 1 201 ? 48.989 29.403 71.939 1.00 17.67 201 PRO A CA 1
ATOM 1524 C C . PRO A 1 201 ?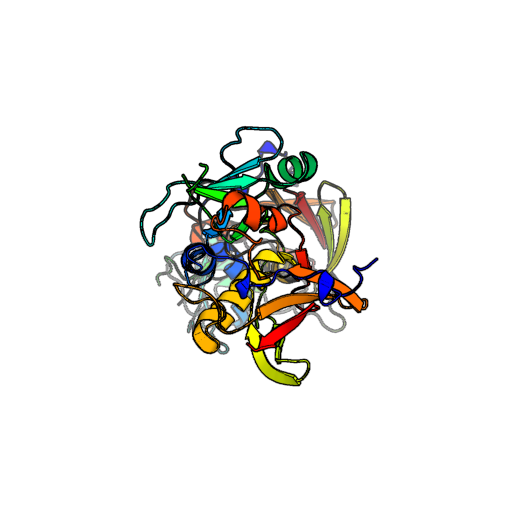 48.522 30.455 72.932 1.00 17.36 201 PRO A C 1
ATOM 1525 O O . PRO A 1 201 ? 48.472 31.640 72.623 1.00 16.99 201 PRO A O 1
ATOM 1529 N N . GLY A 1 202 ? 48.188 30.010 74.137 1.00 19.33 202 GLY A N 1
ATOM 1530 C CA . GLY A 1 202 ? 47.720 30.933 75.153 1.00 19.62 202 GLY A CA 1
ATOM 1531 C C . GLY A 1 202 ? 46.294 30.599 75.530 1.00 20.99 202 GLY A C 1
ATOM 1532 O O . GLY A 1 202 ? 45.742 29.615 75.040 1.00 21.29 202 GLY A O 1
ATOM 1533 N N . ALA A 1 203 ? 45.685 31.420 76.380 1.00 21.24 203 ALA A N 1
ATOM 1534 C CA . ALA A 1 203 ? 44.320 31.162 76.828 1.00 22.31 203 ALA A CA 1
ATOM 1535 C C . ALA A 1 203 ? 43.262 31.986 76.116 1.00 22.06 203 ALA A C 1
ATOM 1536 O O . ALA A 1 203 ? 42.067 31.795 76.347 1.00 21.65 203 ALA A O 1
ATOM 1538 N N . ILE A 1 204 ? 43.691 32.894 75.246 1.00 22.44 204 ILE A N 1
ATOM 1539 C CA . ILE A 1 204 ? 42.744 33.746 74.543 1.00 23.15 204 ILE A CA 1
ATOM 1540 C C . ILE A 1 204 ? 42.681 33.526 73.036 1.00 21.73 204 ILE A C 1
ATOM 1541 O O . ILE A 1 204 ? 43.704 33.401 72.363 1.00 21.18 204 ILE A O 1
ATOM 1546 N N . PHE A 1 205 ? 41.462 33.463 72.513 1.00 21.66 205 PHE A N 1
ATOM 1547 C CA . PHE A 1 205 ? 41.269 33.301 71.081 1.00 20.56 205 PHE A CA 1
ATOM 1548 C C . PHE A 1 205 ? 40.574 34.537 70.526 1.00 21.13 205 PHE A C 1
ATOM 1549 O O . PHE A 1 205 ? 39.419 34.819 70.851 1.00 21.84 205 PHE A O 1
ATOM 1557 N N . ASP A 1 206 ? 41.294 35.271 69.687 1.00 20.34 206 ASP A N 1
ATOM 1558 C CA . ASP A 1 206 ? 40.774 36.481 69.076 1.00 20.34 206 ASP A CA 1
ATOM 1559 C C . ASP A 1 206 ? 40.171 36.131 67.719 1.00 20.23 206 ASP A C 1
ATOM 1560 O O . ASP A 1 206 ? 40.895 35.900 66.755 1.00 19.53 206 ASP A O 1
ATOM 1565 N N . GLN A 1 207 ? 38.843 36.093 67.657 1.00 19.88 207 GLN A N 1
ATOM 1566 C CA . GLN A 1 207 ? 38.130 35.763 66.427 1.00 20.17 207 GLN A CA 1
ATOM 1567 C C . GLN A 1 207 ? 38.397 36.758 65.298 1.00 19.98 207 GLN A C 1
ATOM 1568 O O . GLN A 1 207 ? 38.703 36.364 64.171 1.00 19.68 207 GLN A O 1
ATOM 1574 N N . SER A 1 208 ? 38.275 38.046 65.603 1.00 19.81 208 SER A N 1
ATOM 1575 C CA . SER A 1 208 ? 38.501 39.091 64.615 1.00 20.57 208 SER A CA 1
ATOM 1576 C C . SER A 1 208 ? 39.914 39.007 64.061 1.00 20.00 208 SER A C 1
ATOM 1577 O O . SER A 1 208 ? 40.165 39.394 62.923 1.00 20.47 208 SER A O 1
ATOM 1580 N N . LYS A 1 209 ? 40.838 38.506 64.871 1.00 18.48 209 LYS A N 1
ATOM 1581 C CA . LYS A 1 209 ? 42.222 38.377 64.440 1.00 18.28 209 LYS A CA 1
ATOM 1582 C C . L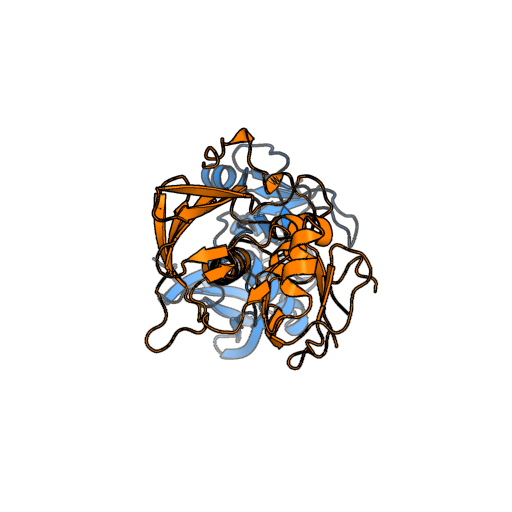YS A 1 209 ? 42.424 37.112 63.605 1.00 16.96 209 LYS A C 1
ATOM 1583 O O . LYS A 1 209 ? 43.147 37.130 62.612 1.00 16.34 209 LYS A O 1
ATOM 1589 N N . TYR A 1 210 ? 41.779 36.018 64.000 1.00 14.83 210 TYR A N 1
ATOM 1590 C CA . TYR A 1 210 ? 41.915 34.762 63.266 1.00 14.18 210 TYR A CA 1
ATOM 1591 C C . TYR A 1 210 ? 41.326 34.835 61.858 1.00 14.61 210 TYR A C 1
ATOM 1592 O O . TYR A 1 210 ? 41.956 34.426 60.891 1.00 15.28 210 TYR A O 1
ATOM 1601 N N . LEU A 1 211 ? 40.112 35.358 61.750 1.00 13.40 211 LEU A N 1
ATOM 1602 C CA . LEU A 1 211 ? 39.428 35.453 60.469 1.00 13.27 211 LEU A CA 1
ATOM 1603 C C . LEU A 1 211 ? 40.084 36.415 59.469 1.00 14.61 211 LEU A C 1
ATOM 1604 O O . LEU A 1 211 ? 39.674 36.496 58.302 1.00 14.53 211 LEU A O 1
ATOM 1609 N N . MET A 1 212 ? 41.098 37.121 59.910 1.00 14.42 212 MET A N 1
ATOM 1610 C CA . MET A 1 212 ? 41.797 38.087 59.044 1.00 14.96 212 MET A CA 1
ATOM 1611 C C . MET A 1 212 ? 42.444 37.378 57.851 1.00 14.09 212 MET A C 1
ATOM 1612 O O . MET A 1 212 ? 42.706 37.986 56.804 1.00 12.60 212 MET A O 1
ATOM 1617 N N . LEU A 1 213 ? 42.695 36.106 58.039 1.00 13.60 213 LEU A N 1
ATOM 1618 C CA . LEU A 1 213 ? 43.276 35.268 56.994 1.00 13.79 213 LEU A CA 1
ATOM 1619 C C . LEU A 1 213 ? 42.397 35.295 55.730 1.00 13.49 213 LEU A C 1
ATOM 1620 O O . LEU A 1 213 ? 42.816 34.966 54.628 1.00 15.49 213 LEU A O 1
ATOM 1625 N N . TYR A 1 214 ? 41.153 35.690 55.833 1.00 12.54 214 TYR A N 1
ATOM 1626 C CA . TYR A 1 214 ? 40.292 35.667 54.640 1.00 10.67 214 TYR A CA 1
ATOM 1627 C C . TYR A 1 214 ? 40.226 37.033 53.935 1.00 10.97 214 TYR A C 1
ATOM 1628 O O . TYR A 1 214 ? 39.499 37.208 52.948 1.00 10.44 214 TYR A O 1
ATOM 1637 N N . ASN A 1 215 ? 40.998 37.993 54.418 1.00 9.27 215 ASN A N 1
ATOM 1638 C CA . ASN A 1 215 ? 40.896 39.377 53.910 1.00 9.59 215 ASN A CA 1
ATOM 1639 C C . ASN A 1 215 ? 41.544 39.621 52.544 1.00 9.14 215 ASN A C 1
ATOM 1640 O O . ASN A 1 215 ? 41.498 40.740 52.030 1.00 9.33 215 ASN A O 1
ATOM 1645 N N . ASP A 1 216 ? 42.139 38.591 51.948 1.00 9.56 216 ASP A N 1
ATOM 1646 C CA . ASP A 1 216 ? 42.729 38.759 50.625 1.00 8.85 216 ASP A CA 1
ATOM 1647 C C . ASP A 1 216 ? 41.660 38.465 49.570 1.00 9.44 216 ASP A C 1
ATOM 1648 O O . ASP A 1 216 ? 41.875 38.666 48.379 1.00 9.37 216 ASP A O 1
ATOM 1653 N N . ASN A 1 217 ? 40.498 38.001 50.021 1.00 8.30 217 ASN A N 1
ATOM 1654 C CA . ASN A 1 217 ? 39.384 37.698 49.123 1.00 8.60 217 ASN A CA 1
ATOM 1655 C C . ASN A 1 217 ? 39.818 36.744 48.013 1.00 8.39 217 ASN A C 1
ATOM 1656 O O . ASN A 1 217 ? 39.326 36.820 46.883 1.00 9.04 217 ASN A O 1
ATOM 1661 N N . LYS A 1 218 ? 40.738 35.846 48.341 1.00 7.53 218 LYS A N 1
ATOM 1662 C CA . LYS A 1 218 ? 41.249 34.880 47.380 1.00 7.72 218 LYS A CA 1
ATOM 1663 C C . LYS A 1 218 ? 40.122 34.015 46.824 1.00 8.83 218 LYS A C 1
ATOM 1664 O O . LYS A 1 218 ? 39.297 33.489 47.574 1.00 7.15 218 LYS A O 1
ATOM 1670 N N . THR A 1 219 ? 40.088 33.871 45.502 1.00 9.46 219 THR A N 1
ATOM 1671 C CA . THR A 1 219 ? 39.068 33.056 44.860 1.00 9.71 219 THR A CA 1
ATOM 1672 C C . THR A 1 219 ? 39.737 32.084 43.907 1.00 10.58 219 THR A C 1
ATOM 1673 O O . THR A 1 219 ? 40.865 32.309 43.462 1.00 11.05 219 THR A O 1
ATOM 1677 N N . VAL A 1 220 ? 39.043 30.995 43.602 1.00 9.33 220 VAL A N 1
ATOM 1678 C CA . VAL A 1 220 ? 39.565 29.980 42.697 1.00 7.61 220 VAL A CA 1
ATOM 1679 C C . VAL A 1 220 ? 38.421 29.452 41.842 1.00 7.58 220 VAL A C 1
ATOM 1680 O O . VAL A 1 220 ? 37.257 29.760 42.084 1.00 7.35 220 VAL A O 1
ATOM 1684 N N . SER A 1 221 ? 38.757 28.657 40.837 1.00 8.15 221 SER A N 1
ATOM 1685 C CA . SER A 1 221 ? 37.744 28.066 39.972 1.00 7.02 221 SER A CA 1
ATOM 1686 C C . SER A 1 221 ? 37.151 26.879 40.719 1.00 7.08 221 SER A C 1
ATOM 1687 O O . SER A 1 221 ? 37.884 26.004 41.177 1.00 6.12 221 SER A O 1
ATOM 1690 N N . SER A 1 222 ? 35.828 26.840 40.844 1.00 7.06 222 SER A N 1
ATOM 1691 C CA . SER A 1 222 ? 35.184 25.747 41.562 1.00 7.66 222 SER A CA 1
ATOM 1692 C C . SER A 1 222 ? 35.281 24.414 40.843 1.00 8.51 222 SER A C 1
ATOM 1693 O O . SER A 1 222 ? 35.039 23.364 41.446 1.00 8.55 222 SER A O 1
ATOM 1696 N N . SER A 1 223 ? 35.629 24.446 39.560 1.00 6.93 223 SER A N 1
ATOM 1697 C CA . SER A 1 223 ? 35.746 23.209 38.801 1.00 6.91 223 SER A CA 1
ATOM 1698 C C . SER A 1 223 ? 37.202 22.816 38.582 1.00 7.61 223 SER A C 1
ATOM 1699 O O . SER A 1 223 ? 37.489 21.867 37.853 1.00 8.75 223 SER A O 1
ATOM 1702 N N . ALA A 1 224 ? 38.118 23.547 39.213 1.00 7.43 224 ALA A N 1
ATOM 1703 C CA . ALA A 1 224 ? 39.546 23.267 39.084 1.00 6.44 224 ALA A CA 1
ATOM 1704 C C . ALA A 1 224 ? 40.269 23.486 40.410 1.00 7.04 224 ALA A C 1
ATOM 1705 O O . ALA A 1 224 ? 41.290 24.166 40.465 1.00 6.02 224 ALA A O 1
ATOM 1707 N N . ILE A 1 225 ? 39.733 22.908 41.481 1.00 7.30 225 ILE A N 1
ATOM 1708 C CA . ILE A 1 225 ? 40.344 23.048 42.803 1.00 6.65 225 ILE A CA 1
ATOM 1709 C C . ILE A 1 225 ? 40.293 21.740 43.590 1.00 6.21 225 ILE A C 1
ATOM 1710 O O . ILE A 1 225 ? 39.307 21.015 43.535 1.00 6.61 225 ILE A O 1
ATOM 1715 N N . ALA A 1 226 ? 41.379 21.439 44.294 1.00 6.53 226 ALA A N 1
ATOM 1716 C CA . ALA A 1 226 ? 41.475 20.232 45.108 1.00 7.44 226 ALA A CA 1
ATOM 1717 C C . ALA A 1 226 ? 41.746 20.688 46.535 1.00 7.70 226 ALA A C 1
ATOM 1718 O O . ALA A 1 226 ? 42.412 21.704 46.749 1.00 8.17 226 ALA A O 1
ATOM 1720 N N . ILE A 1 227 ? 41.215 19.954 47.510 1.00 7.18 227 ILE A N 1
ATOM 1721 C CA . ILE A 1 227 ? 41.412 20.307 48.916 1.00 7.10 227 ILE A CA 1
ATOM 1722 C C . ILE A 1 227 ? 41.947 19.127 49.714 1.00 7.01 227 ILE A C 1
ATOM 1723 O O . ILE A 1 227 ? 41.508 17.998 49.539 1.00 7.07 227 ILE A O 1
ATOM 1728 N N . GLU A 1 228 ? 42.909 19.400 50.585 1.00 8.76 228 GLU A N 1
ATOM 1729 C CA . GLU A 1 228 ? 43.496 18.355 51.420 1.00 9.75 228 GLU A CA 1
ATOM 1730 C C . GLU A 1 228 ? 43.539 18.863 52.844 1.00 10.20 228 GLU A C 1
ATOM 1731 O O . GLU A 1 228 ? 43.980 19.980 53.094 1.00 9.43 228 GLU A O 1
ATOM 1737 N N . VAL A 1 229 ? 43.064 18.046 53.775 1.00 11.28 229 VAL A N 1
ATOM 1738 C CA . VAL A 1 229 ? 43.083 18.421 55.183 1.00 11.43 229 VAL A CA 1
ATOM 1739 C C . VAL A 1 229 ? 44.098 17.494 55.837 1.00 11.26 229 VAL A C 1
ATOM 1740 O O . VAL A 1 229 ? 44.002 16.274 55.705 1.00 10.56 229 VAL A O 1
ATOM 1744 N N . HIS A 1 230 ? 45.089 18.076 56.506 1.00 11.28 230 HIS A N 1
ATOM 1745 C CA . HIS A 1 230 ? 46.123 17.286 57.157 1.00 10.85 230 HIS A CA 1
ATOM 1746 C C . HIS A 1 230 ? 46.112 17.514 58.657 1.00 11.25 230 HIS A C 1
ATOM 1747 O O . HIS A 1 230 ? 46.385 18.617 59.132 1.00 10.81 230 HIS A O 1
ATOM 1754 N N . LEU A 1 231 ? 45.802 16.457 59.395 1.00 11.33 231 LEU A N 1
ATOM 1755 C CA . LEU A 1 231 ? 45.742 16.533 60.846 1.00 11.70 231 LEU A CA 1
ATOM 1756 C C . LEU A 1 231 ? 46.677 15.529 61.505 1.00 11.21 231 LEU A C 1
ATOM 1757 O O . LEU A 1 231 ? 47.037 14.518 60.904 1.00 9.72 231 LEU A O 1
ATOM 1762 N N . THR A 1 232 ? 47.088 15.828 62.734 1.00 11.81 232 THR A N 1
ATOM 1763 C CA . THR A 1 232 ? 47.934 14.914 63.492 1.00 13.10 232 THR A CA 1
ATOM 1764 C C . THR A 1 232 ? 47.141 14.589 64.752 1.00 14.09 232 THR A C 1
ATOM 1765 O O . THR A 1 232 ? 46.589 15.483 65.392 1.00 13.90 232 THR A O 1
ATOM 1769 N N . LYS A 1 233 ? 47.068 13.304 65.083 1.00 16.13 233 LYS A N 1
ATOM 1770 C CA . LYS A 1 233 ? 46.308 12.844 66.237 1.00 17.87 233 LYS A CA 1
ATOM 1771 C C . LYS A 1 233 ? 47.032 12.970 67.569 1.00 18.65 233 LYS A C 1
ATOM 1772 O O . LYS A 1 233 ? 48.252 12.832 67.645 1.00 19.08 233 LYS A O 1
ATOM 1778 N N . LYS A 1 234 ? 46.259 13.242 68.617 1.00 18.94 234 LYS A N 1
ATOM 1779 C CA . LYS A 1 234 ? 46.802 13.377 69.961 1.00 19.09 234 LYS A CA 1
ATOM 1780 C C . LYS A 1 234 ? 46.936 11.990 70.573 1.00 19.93 234 LYS A C 1
ATOM 1781 O O . LYS A 1 234 ? 46.136 11.128 70.145 1.00 21.24 234 LYS A O 1
ATOM 1787 N N . SER B 1 1 ? 9.612 55.529 7.114 1.00 20.19 1 SER B N 1
ATOM 1788 C CA . SER B 1 1 ? 11.016 55.235 6.738 1.00 17.57 1 SER B CA 1
ATOM 1789 C C . SER B 1 1 ? 11.633 54.341 7.805 1.00 17.15 1 SER B C 1
ATOM 1790 O O . SER B 1 1 ? 11.392 53.135 7.833 1.00 17.32 1 SER B O 1
ATOM 1793 N N . SER B 1 2 ? 12.431 54.929 8.685 1.00 14.61 2 SER B N 1
ATOM 1794 C CA . SER B 1 2 ? 13.065 54.149 9.722 1.00 12.78 2 SER B CA 1
ATOM 1795 C C . SER B 1 2 ? 13.073 54.869 11.059 1.00 12.40 2 SER B C 1
ATOM 1796 O O . SER B 1 2 ? 12.883 56.082 11.139 1.00 11.81 2 SER B O 1
ATOM 1799 N N . GLN B 1 3 ? 13.296 54.095 12.110 1.00 12.42 3 GLN B N 1
ATOM 1800 C CA . GLN B 1 3 ? 13.302 54.607 13.467 1.00 11.71 3 GLN B CA 1
ATOM 1801 C C . GLN B 1 3 ? 14.645 55.152 13.927 1.00 11.80 3 GLN B C 1
ATOM 1802 O O . GLN B 1 3 ? 15.682 54.517 13.741 1.00 12.55 3 GLN B O 1
ATOM 1808 N N . PRO B 1 4 ? 14.642 56.351 14.530 1.00 12.75 4 PRO B N 1
ATOM 1809 C CA . PRO B 1 4 ? 15.897 56.939 15.010 1.00 12.93 4 PRO B CA 1
ATOM 1810 C C . PRO B 1 4 ? 16.480 56.015 16.084 1.00 12.87 4 PRO B C 1
ATOM 1811 O O . PRO B 1 4 ? 15.741 55.483 16.912 1.00 11.85 4 PRO B O 1
ATOM 1815 N N . ASP B 1 5 ? 17.793 55.809 16.062 1.00 13.24 5 ASP B N 1
ATOM 1816 C CA . ASP B 1 5 ? 18.426 54.935 17.044 1.00 13.44 5 ASP B CA 1
ATOM 1817 C C . ASP B 1 5 ? 18.128 55.451 18.447 1.00 14.00 5 ASP B C 1
ATOM 1818 O O . ASP B 1 5 ? 17.792 56.622 18.625 1.00 13.10 5 ASP B O 1
ATOM 1823 N N . PRO B 1 6 ? 18.259 54.589 19.467 1.00 14.19 6 PRO B N 1
ATOM 1824 C CA . PRO B 1 6 ? 17.972 55.032 20.834 1.00 15.53 6 PRO B CA 1
ATOM 1825 C C . PRO B 1 6 ? 19.043 55.892 21.476 1.00 17.26 6 PRO B C 1
ATOM 1826 O O . PRO B 1 6 ? 20.238 55.715 21.241 1.00 17.34 6 PRO B O 1
ATOM 1830 N N . THR B 1 7 ? 18.599 56.834 22.293 1.00 19.89 7 THR B N 1
ATOM 1831 C CA . THR B 1 7 ? 19.516 57.691 23.017 1.00 21.96 7 THR B CA 1
ATOM 1832 C C . THR B 1 7 ? 19.668 56.944 24.341 1.00 22.80 7 THR B C 1
ATOM 1833 O O . THR B 1 7 ? 18.797 56.156 24.703 1.00 21.99 7 THR B O 1
ATOM 1837 N N . PRO B 1 8 ? 20.781 57.150 25.064 1.00 24.31 8 PRO B N 1
ATOM 1838 C CA . PRO B 1 8 ? 20.961 56.445 26.343 1.00 24.28 8 PRO B CA 1
ATOM 1839 C C . PRO B 1 8 ? 19.750 56.560 27.265 1.00 24.18 8 PRO B C 1
ATOM 1840 O O . PRO B 1 8 ? 19.351 55.593 27.919 1.00 24.07 8 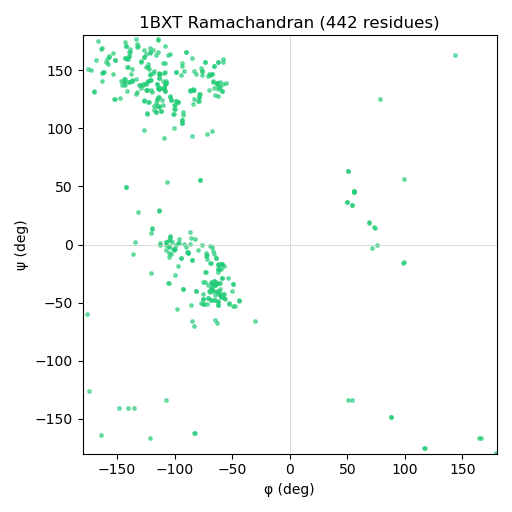PRO B O 1
ATOM 1844 N N . GLU B 1 9 ? 19.166 57.753 27.295 1.00 24.52 9 GLU B N 1
ATOM 1845 C CA . GLU B 1 9 ? 18.011 58.043 28.133 1.00 25.37 9 GLU B CA 1
ATOM 1846 C C . GLU B 1 9 ? 16.706 57.397 27.660 1.00 23.64 9 GLU B C 1
ATOM 1847 O O . GLU B 1 9 ? 15.722 57.384 28.388 1.00 24.56 9 GLU B O 1
ATOM 1853 N N . GLN B 1 10 ? 16.702 56.868 26.444 1.00 22.59 10 GLN B N 1
ATOM 1854 C CA . GLN B 1 10 ? 15.512 56.233 25.881 1.00 22.04 10 GLN B CA 1
ATOM 1855 C C . GLN B 1 10 ? 15.484 54.734 26.158 1.00 21.09 10 GLN B C 1
ATOM 1856 O O . GLN B 1 10 ? 14.557 54.037 25.731 1.00 20.41 10 GLN B O 1
ATOM 1862 N N . LEU B 1 11 ? 16.500 54.240 26.860 1.00 18.11 11 LEU B N 1
ATOM 1863 C CA . LEU B 1 11 ? 16.599 52.817 27.154 1.00 15.42 11 LEU B CA 1
ATOM 1864 C C . LEU B 1 11 ? 16.371 52.481 28.621 1.00 16.03 11 LEU B C 1
ATOM 1865 O O . LEU B 1 11 ? 16.818 53.209 29.515 1.00 14.74 11 LEU B O 1
ATOM 1870 N N . ASN B 1 12 ? 15.670 51.373 28.853 1.00 14.29 12 ASN B N 1
ATOM 1871 C CA . ASN B 1 12 ? 15.377 50.896 30.200 1.00 13.75 12 ASN B CA 1
ATOM 1872 C C . ASN B 1 12 ? 16.674 50.458 30.872 1.00 14.52 12 ASN B C 1
ATOM 1873 O O . ASN B 1 12 ? 17.533 49.853 30.227 1.00 12.66 12 ASN B O 1
ATOM 1878 N N . LYS B 1 13 ? 16.809 50.766 32.164 1.00 14.15 13 LYS B N 1
ATOM 1879 C CA . LYS B 1 13 ? 17.989 50.378 32.936 1.00 14.77 13 LYS B CA 1
ATOM 1880 C C . LYS B 1 13 ? 17.629 49.135 33.744 1.00 13.53 13 LYS B C 1
ATOM 1881 O O . LYS B 1 13 ? 16.711 49.170 34.554 1.00 13.21 13 LYS B O 1
ATOM 1887 N N . SER B 1 14 ? 18.342 48.035 33.528 1.00 12.64 14 SER B N 1
ATOM 1888 C CA . SER B 1 14 ? 18.039 46.811 34.262 1.00 12.57 14 SER B CA 1
ATOM 1889 C C . SER B 1 14 ? 18.211 47.025 35.764 1.00 12.41 14 SER B C 1
ATOM 1890 O O . SER B 1 14 ? 17.489 46.440 36.567 1.00 13.05 14 SER B O 1
ATOM 1893 N N . SER B 1 15 ? 19.165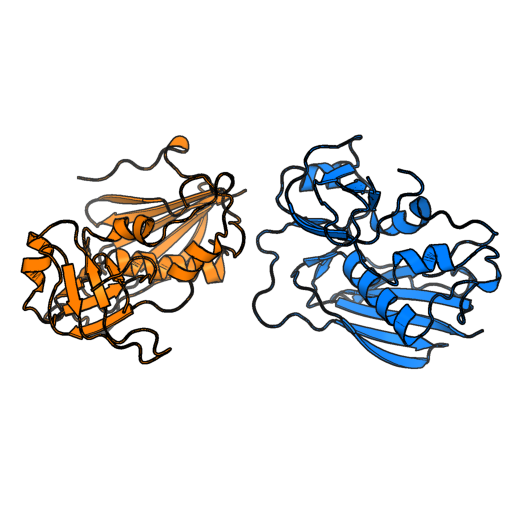 47.872 36.132 1.00 12.37 15 SER B N 1
ATOM 1894 C CA . SER B 1 15 ? 19.434 48.156 37.536 1.00 13.65 15 SER B CA 1
ATOM 1895 C C . SER B 1 15 ? 18.229 48.790 38.222 1.00 15.06 15 SER B C 1
ATOM 1896 O O . SER B 1 15 ? 18.140 48.798 39.451 1.00 17.00 15 SER B O 1
ATOM 1899 N N . GLN B 1 16 ? 17.297 49.310 37.431 1.00 14.99 16 GLN B N 1
ATOM 1900 C CA . GLN B 1 16 ? 16.106 49.944 37.980 1.00 15.24 16 GLN B CA 1
ATOM 1901 C C . GLN B 1 16 ? 14.921 48.991 38.029 1.00 15.13 16 GLN B C 1
ATOM 1902 O O . GLN B 1 16 ? 13.822 49.370 38.432 1.00 15.22 16 GLN B O 1
ATOM 1908 N N . PHE B 1 17 ? 15.148 47.749 37.610 1.00 14.51 17 PHE B N 1
ATOM 1909 C CA . PHE B 1 17 ? 14.114 46.722 37.656 1.00 13.59 17 PHE B CA 1
ATOM 1910 C C . PHE B 1 17 ? 14.499 45.868 38.859 1.00 14.32 17 PHE B C 1
ATOM 1911 O O . PHE B 1 17 ? 15.616 45.352 38.924 1.00 14.07 17 PHE B O 1
ATOM 1919 N N . THR B 1 18 ? 13.575 45.716 39.802 1.00 14.83 18 THR B N 1
ATOM 1920 C CA . THR B 1 18 ? 13.842 44.963 41.024 1.00 15.19 18 THR B CA 1
ATOM 1921 C C . THR B 1 18 ? 13.163 43.601 41.134 1.00 16.06 18 THR B C 1
ATOM 1922 O O . THR B 1 18 ? 13.296 42.925 42.154 1.00 17.40 18 THR B O 1
ATOM 1926 N N . GLY B 1 19 ? 12.433 43.195 40.100 1.00 15.72 19 GLY B N 1
ATOM 1927 C CA . GLY B 1 19 ? 11.769 41.904 40.144 1.00 14.13 19 GLY B CA 1
ATOM 1928 C C . GLY B 1 19 ? 12.705 40.780 39.749 1.00 14.00 19 GLY B C 1
ATOM 1929 O O . GLY B 1 19 ? 13.923 40.948 39.759 1.00 14.75 19 GLY B O 1
ATOM 1930 N N . VAL B 1 20 ? 12.140 39.631 39.398 1.00 13.66 20 VAL B N 1
ATOM 1931 C CA . VAL B 1 20 ? 12.942 38.482 39.002 1.00 14.81 20 VAL B CA 1
ATOM 1932 C C . VAL B 1 20 ? 13.105 38.473 37.488 1.00 15.01 20 VAL B C 1
ATOM 1933 O O . VAL B 1 20 ? 12.159 38.183 36.760 1.00 15.28 20 VAL B O 1
ATOM 1937 N N . MET B 1 21 ? 14.308 38.801 37.026 1.00 15.31 21 MET B N 1
ATOM 1938 C CA . MET B 1 21 ? 14.609 38.849 35.596 1.00 14.94 21 MET B CA 1
ATOM 1939 C C . MET B 1 21 ? 14.359 37.509 34.925 1.00 14.78 21 MET B C 1
ATOM 1940 O O . MET B 1 21 ? 14.256 37.424 33.702 1.00 15.68 21 MET B O 1
ATOM 1945 N N . GLY B 1 22 ? 14.268 36.459 35.733 1.00 14.71 22 GLY B N 1
ATOM 1946 C CA . GLY B 1 22 ? 14.024 35.136 35.201 1.00 12.94 22 GLY B CA 1
ATOM 1947 C C . GLY B 1 22 ? 12.684 35.055 34.497 1.00 12.74 22 GLY B C 1
ATOM 1948 O O . GLY B 1 22 ? 12.464 34.171 33.676 1.00 12.12 22 GLY B O 1
ATOM 1949 N N . ASN B 1 23 ? 11.786 35.980 34.815 1.00 12.91 23 ASN B N 1
ATOM 1950 C CA . ASN B 1 23 ? 10.466 35.996 34.195 1.00 13.36 23 ASN B CA 1
ATOM 1951 C C . ASN B 1 23 ? 10.545 36.474 32.749 1.00 12.70 23 ASN B C 1
ATOM 1952 O O . ASN B 1 23 ? 9.670 36.174 31.935 1.00 12.94 23 ASN B O 1
ATOM 1957 N N . LEU B 1 24 ? 11.596 37.227 32.442 1.00 12.43 24 LEU B N 1
ATOM 1958 C CA . LEU B 1 24 ? 11.821 37.720 31.088 1.00 12.15 24 LEU B CA 1
ATOM 1959 C C . LEU B 1 24 ? 12.712 36.698 30.390 1.00 12.21 24 LEU B C 1
ATOM 1960 O O . LEU B 1 24 ? 12.528 36.400 29.210 1.00 13.22 24 LEU B O 1
ATOM 1965 N N . ARG B 1 25 ? 13.669 36.149 31.134 1.00 11.67 25 ARG B N 1
ATOM 1966 C CA . ARG B 1 25 ? 14.588 35.156 30.589 1.00 11.94 25 ARG B CA 1
ATOM 1967 C C . ARG B 1 25 ? 13.857 33.938 30.032 1.00 11.93 25 ARG B C 1
ATOM 1968 O O . ARG B 1 25 ? 14.207 33.436 28.969 1.00 11.29 25 ARG B O 1
ATOM 1976 N N . CYS B 1 26 ? 12.844 33.467 30.752 1.00 12.45 26 CYS B N 1
ATOM 1977 C CA . CYS B 1 26 ? 12.091 32.286 30.335 1.00 14.99 26 CYS B CA 1
ATOM 1978 C C . CYS B 1 26 ? 11.325 32.453 29.023 1.00 15.02 26 CYS B C 1
ATOM 1979 O O . CYS B 1 26 ? 10.830 31.478 28.461 1.00 15.11 26 CYS B O 1
ATOM 1982 N N . LEU B 1 27 ? 11.231 33.685 28.537 1.00 14.75 27 LEU B N 1
ATOM 1983 C CA . LEU B 1 27 ? 10.535 33.956 27.286 1.00 14.14 27 LEU B CA 1
ATOM 1984 C C . LEU B 1 27 ? 11.455 33.743 26.093 1.00 15.48 27 LEU B C 1
ATOM 1985 O O . LEU B 1 27 ? 10.993 33.671 24.951 1.00 16.66 27 LEU B O 1
ATOM 1990 N N . TYR B 1 28 ? 12.755 33.636 26.357 1.00 15.14 28 TYR B N 1
ATOM 1991 C CA . TYR B 1 28 ? 13.731 33.472 25.285 1.00 15.59 28 TYR B CA 1
ATOM 1992 C C . TYR B 1 28 ? 14.798 32.391 25.495 1.00 16.55 28 TYR B C 1
ATOM 1993 O O . TYR B 1 28 ? 15.675 32.192 24.643 1.00 14.99 28 TYR B O 1
ATOM 2002 N N . ASP B 1 29 ? 14.752 31.653 26.584 1.00 18.32 29 ASP B N 1
ATOM 2003 C CA . ASP B 1 29 ? 15.839 30.686 26.841 1.00 20.90 29 ASP B CA 1
ATOM 2004 C C . ASP B 1 29 ? 15.504 29.229 26.454 1.00 22.77 29 ASP B C 1
ATOM 2005 O O . ASP B 1 29 ? 16.402 28.424 26.166 1.00 22.95 29 ASP B O 1
ATOM 2010 N N . ASN B 1 30 ? 14.240 28.857 26.442 1.00 24.23 30 ASN B N 1
ATOM 2011 C CA . ASN B 1 30 ? 13.876 27.476 26.059 1.00 26.20 30 ASN B CA 1
ATOM 2012 C C . ASN B 1 30 ? 13.224 27.459 24.670 1.00 26.15 30 ASN B C 1
ATOM 2013 O O . ASN B 1 30 ? 13.718 28.083 23.721 1.00 25.78 30 ASN B O 1
ATOM 2018 N N . HIS B 1 31 ? 12.124 26.736 24.578 1.00 26.20 31 HIS B N 1
ATOM 2019 C CA . HIS B 1 31 ? 11.407 26.561 23.307 1.00 25.44 31 HIS B CA 1
ATOM 2020 C C . HIS B 1 31 ? 10.445 27.713 23.035 1.00 23.87 31 HIS B C 1
ATOM 2021 O O . HIS B 1 31 ? 10.057 28.456 23.947 1.00 23.53 31 HIS B O 1
ATOM 2028 N N . PHE B 1 32 ? 10.116 27.800 21.769 1.00 20.62 32 PHE B N 1
ATOM 2029 C CA . PHE B 1 32 ? 9.165 28.772 21.241 1.00 17.46 32 PHE B CA 1
ATOM 2030 C C . PHE B 1 32 ? 8.068 28.002 20.544 1.00 17.38 32 PHE B C 1
ATOM 2031 O O . PHE B 1 32 ? 8.275 26.893 20.047 1.00 17.65 32 PHE B O 1
ATOM 2039 N N . VAL B 1 33 ? 6.889 28.588 20.531 1.00 16.80 33 VAL B N 1
ATOM 2040 C CA . VAL B 1 33 ? 5.777 27.980 19.849 1.00 16.78 33 VAL B CA 1
ATOM 2041 C C . VAL B 1 33 ? 6.160 27.894 18.363 1.00 15.92 33 VAL B C 1
ATOM 2042 O O . VAL B 1 33 ? 6.687 28.848 17.787 1.00 15.61 33 VAL B O 1
ATOM 2046 N N . GLU B 1 34 ? 5.927 26.735 17.767 1.00 16.80 34 GLU B N 1
ATOM 2047 C CA . GLU B 1 34 ? 6.171 26.542 16.348 1.00 17.01 34 GLU B CA 1
ATOM 2048 C C . GLU B 1 34 ? 5.069 25.685 15.763 1.00 15.42 34 GLU B C 1
ATOM 2049 O O . GLU B 1 34 ? 4.713 24.644 16.321 1.00 14.49 34 GLU B O 1
ATOM 2055 N N . GLY B 1 35 ? 4.548 26.160 14.636 1.00 13.85 35 GLY B N 1
ATOM 2056 C CA . GLY B 1 35 ? 3.501 25.480 13.898 1.00 13.29 35 GLY B CA 1
ATOM 2057 C C . GLY B 1 35 ? 3.829 25.548 12.411 1.00 12.35 35 GLY B C 1
ATOM 2058 O O . GLY B 1 35 ? 4.322 26.564 11.923 1.00 11.34 35 GLY B O 1
ATOM 2059 N N . THR B 1 36 ? 3.562 24.461 11.695 1.00 12.69 36 THR B N 1
ATOM 2060 C CA . THR B 1 36 ? 3.838 24.395 10.260 1.00 13.35 36 THR B CA 1
ATOM 2061 C C . THR B 1 36 ? 2.583 24.080 9.462 1.00 13.08 36 THR B C 1
ATOM 2062 O O . THR B 1 36 ? 1.935 23.057 9.682 1.00 14.71 36 THR B O 1
ATOM 2066 N N . ASN B 1 37 ? 2.247 24.963 8.532 1.00 13.36 37 ASN B N 1
ATOM 2067 C CA . ASN B 1 37 ? 1.078 24.768 7.687 1.00 13.96 37 ASN B CA 1
ATOM 2068 C C . ASN B 1 37 ? -0.166 24.454 8.506 1.00 14.17 37 ASN B C 1
ATOM 2069 O O . ASN B 1 37 ? -0.742 23.365 8.390 1.00 13.34 37 ASN B O 1
ATOM 2074 N N . VAL B 1 38 ? -0.579 25.401 9.338 1.00 13.11 38 VAL B N 1
ATOM 2075 C CA . VAL B 1 38 ? -1.765 25.202 10.156 1.00 14.94 38 VAL B CA 1
ATOM 2076 C C . VAL B 1 38 ? -2.840 26.184 9.731 1.00 15.65 38 VAL B C 1
ATOM 2077 O O . VAL B 1 38 ? -2.573 27.145 9.008 1.00 14.34 38 VAL B O 1
ATOM 2081 N N . ARG B 1 39 ? -4.059 25.933 10.185 1.00 16.81 39 ARG B N 1
ATOM 2082 C CA . ARG B 1 39 ? -5.181 26.791 9.862 1.00 19.31 39 ARG B CA 1
ATOM 2083 C C . ARG B 1 39 ? -5.910 27.164 11.151 1.00 19.65 39 ARG B C 1
ATOM 2084 O O . ARG B 1 39 ? -6.148 26.310 12.010 1.00 19.78 39 ARG B O 1
ATOM 2092 N N . SER B 1 40 ? -6.249 28.441 11.285 1.00 20.22 40 SER B N 1
ATOM 2093 C CA . SER B 1 40 ? -6.950 28.933 12.466 1.00 22.26 40 SER B CA 1
ATOM 2094 C C . SER B 1 40 ? -8.235 28.136 12.685 1.00 22.66 40 SER B C 1
ATOM 2095 O O . SER B 1 40 ? -8.951 27.829 11.733 1.00 22.80 40 SER B O 1
ATOM 2098 N N . THR B 1 41 ? -8.522 27.807 13.939 1.00 23.37 41 THR B N 1
ATOM 2099 C CA . THR B 1 41 ? -9.721 27.046 14.268 1.00 24.24 41 THR B CA 1
ATOM 2100 C C . THR B 1 41 ? -10.783 27.941 14.895 1.00 25.24 41 THR B C 1
ATOM 2101 O O . THR B 1 41 ? -11.883 27.491 15.211 1.00 26.09 41 THR B O 1
ATOM 2105 N N . GLY B 1 42 ? -10.445 29.212 15.077 1.00 25.63 42 GLY B N 1
ATOM 2106 C CA . GLY B 1 42 ? -11.387 30.144 15.660 1.00 27.01 42 GLY B CA 1
ATOM 2107 C C . GLY B 1 42 ? -10.718 31.431 16.101 1.00 28.68 42 GLY B C 1
ATOM 2108 O O . GLY B 1 42 ? -9.577 31.707 15.731 1.00 27.82 42 GLY B O 1
ATOM 2109 N N . GLN B 1 43 ? -11.445 32.221 16.886 1.00 29.97 43 GLN B N 1
ATOM 2110 C CA . GLN B 1 43 ? -10.945 33.484 17.409 1.00 30.50 43 GLN B CA 1
ATOM 2111 C C . GLN B 1 43 ? -11.942 34.063 18.412 1.00 30.45 43 GLN B C 1
ATOM 2112 O O . GLN B 1 43 ? -13.151 33.840 18.305 1.00 29.21 43 GLN B O 1
ATOM 2118 N N . LEU B 1 44 ? -11.416 34.807 19.381 1.00 31.16 44 LEU B N 1
ATOM 2119 C CA . LEU B 1 44 ? -12.221 35.414 20.437 1.00 31.89 44 LEU B CA 1
ATOM 2120 C C . LEU B 1 44 ? -12.794 36.770 20.018 1.00 31.95 44 LEU B C 1
ATOM 2121 O O . LEU B 1 44 ? -13.997 37.017 20.120 1.00 31.80 44 LEU B O 1
ATOM 2126 N N . LEU B 1 45 ? -11.914 37.640 19.546 1.00 32.07 45 LEU B N 1
ATOM 2127 C CA . LEU B 1 45 ? -12.298 38.962 19.101 1.00 32.44 45 LEU B CA 1
ATOM 2128 C C . LEU B 1 45 ? -11.893 39.126 17.649 1.00 32.08 45 LEU B C 1
ATOM 2129 O O . LEU B 1 45 ? -11.518 38.164 16.980 1.00 32.18 45 LEU B O 1
ATOM 2134 N N . GLN B 1 46 ? -11.926 40.362 17.182 1.00 31.95 46 GLN B N 1
ATOM 2135 C CA . GLN B 1 46 ? -11.591 40.665 15.802 1.00 32.22 46 GLN B CA 1
ATOM 2136 C C . GLN B 1 46 ? -10.112 40.879 15.550 1.00 30.62 46 GLN B C 1
ATOM 2137 O O . GLN B 1 46 ? -9.715 41.167 14.432 1.00 29.97 46 GLN B O 1
ATOM 2143 N N . HIS B 1 47 ? -9.274 40.762 16.563 1.00 29.67 47 HIS B N 1
ATOM 2144 C CA . HIS B 1 47 ? -7.881 40.990 16.258 1.00 28.90 47 HIS B CA 1
ATOM 2145 C C . HIS B 1 47 ? -6.958 39.929 16.791 1.00 26.07 47 HIS B C 1
ATOM 2146 O O . HIS B 1 47 ? -5.793 40.178 17.105 1.00 25.95 47 HIS B O 1
ATOM 2153 N N . ASP B 1 48 ? -7.527 38.740 16.912 1.00 23.30 48 ASP B N 1
ATOM 2154 C CA . ASP B 1 48 ? -6.782 37.567 17.303 1.00 21.30 48 ASP B CA 1
ATOM 2155 C C . ASP B 1 48 ? -7.255 36.392 16.458 1.00 20.36 48 ASP B C 1
ATOM 2156 O O . ASP B 1 48 ? -8.262 36.468 15.736 1.00 19.84 48 ASP B O 1
ATOM 2161 N N . LEU B 1 49 ? -6.479 35.320 16.549 1.00 19.07 49 LEU B N 1
ATOM 2162 C CA . LEU B 1 49 ? -6.723 34.071 15.845 1.00 18.11 49 LEU B CA 1
ATOM 2163 C C . LEU B 1 49 ? -6.236 32.938 16.727 1.00 17.47 49 LEU B C 1
ATOM 2164 O O . LEU B 1 49 ? -5.194 33.052 17.374 1.00 17.64 49 LEU B O 1
ATOM 2169 N N . ILE B 1 50 ? -6.986 31.843 16.745 1.00 17.07 50 ILE B N 1
ATOM 2170 C CA . ILE B 1 50 ? -6.610 30.677 17.533 1.00 18.07 50 ILE B CA 1
ATOM 2171 C C . ILE B 1 50 ? -6.173 29.569 16.575 1.00 19.03 50 ILE B C 1
ATOM 2172 O O . ILE B 1 50 ? -6.825 29.310 15.564 1.00 18.05 50 ILE B O 1
ATOM 2177 N N . PHE B 1 51 ? -5.053 28.934 16.891 1.00 20.58 51 PHE B N 1
ATOM 2178 C CA . PHE B 1 51 ? -4.521 27.865 16.059 1.00 22.61 51 PHE B CA 1
ATOM 2179 C C . PHE B 1 51 ? -4.417 26.590 16.879 1.00 24.52 51 PHE B C 1
ATOM 2180 O O . PHE B 1 51 ? -4.058 26.624 18.053 1.00 24.37 51 PHE B O 1
ATOM 2188 N N . PRO B 1 52 ? -4.732 25.442 16.264 1.00 26.42 52 PRO B N 1
ATOM 2189 C CA . PRO B 1 52 ? -4.669 24.159 16.968 1.00 28.02 52 PRO B CA 1
ATOM 2190 C C . PRO B 1 52 ? -3.251 23.609 17.106 1.00 29.55 52 PRO B C 1
ATOM 2191 O O . PRO B 1 52 ? -2.972 22.483 16.696 1.00 30.20 52 PRO B O 1
ATOM 2195 N N . ILE B 1 53 ? -2.358 24.404 17.686 1.00 30.06 53 ILE B N 1
ATOM 2196 C CA . ILE B 1 53 ? -0.979 23.978 17.878 1.00 30.97 53 ILE B CA 1
ATOM 2197 C C . ILE B 1 53 ? -0.810 23.339 19.257 1.00 32.32 53 ILE B C 1
ATOM 2198 O O . ILE B 1 53 ? -0.945 24.004 20.288 1.00 32.29 53 ILE B O 1
ATOM 2203 N N . LYS B 1 54 ? -0.511 22.046 19.270 1.00 33.27 54 LYS B N 1
ATOM 2204 C CA . LYS B 1 54 ? -0.341 21.314 20.514 1.00 34.72 54 LYS B CA 1
ATOM 2205 C C . LYS B 1 54 ? 1.116 21.239 20.949 1.00 35.49 54 LYS B C 1
ATOM 2206 O O . LYS B 1 54 ? 2.027 21.158 20.126 1.00 35.31 54 LYS B O 1
ATOM 2208 N N . ASP B 1 55 ? 1.320 21.269 22.259 1.00 36.79 55 ASP B N 1
ATOM 2209 C CA . ASP B 1 55 ? 2.652 21.192 22.833 1.00 38.67 55 ASP B CA 1
ATOM 2210 C C . ASP B 1 55 ? 3.030 19.719 22.962 1.00 40.28 55 ASP B C 1
ATOM 2211 O O . ASP B 1 55 ? 2.700 19.070 23.956 1.00 40.86 55 ASP B O 1
ATOM 2216 N N . LEU B 1 56 ? 3.706 19.189 21.949 1.00 41.97 56 LEU B N 1
ATOM 2217 C CA . LEU B 1 56 ? 4.118 17.789 21.969 1.00 43.58 56 LEU B CA 1
ATOM 2218 C C . LEU B 1 56 ? 5.274 17.595 22.947 1.00 44.42 56 LEU B C 1
ATOM 2219 O O . LEU B 1 56 ? 5.406 16.545 23.576 1.00 44.72 56 LEU B O 1
ATOM 2224 N N . LYS B 1 57 ? 6.103 18.625 23.072 1.00 45.28 57 LYS B N 1
ATOM 2225 C CA . LYS B 1 57 ? 7.264 18.585 23.950 1.00 45.58 57 LYS B CA 1
ATOM 2226 C C . LYS B 1 57 ? 6.945 18.467 25.441 1.00 45.33 57 LYS B C 1
ATOM 2227 O O . LYS B 1 57 ? 7.276 17.460 26.069 1.00 45.79 57 LYS B O 1
ATOM 2229 N N . LEU B 1 58 ? 6.305 19.486 26.008 1.00 45.02 58 LEU B N 1
ATOM 2230 C CA . LEU B 1 58 ? 5.988 19.475 27.435 1.00 44.30 58 LEU B CA 1
ATOM 2231 C C . LEU B 1 58 ? 4.501 19.395 27.777 1.00 44.11 58 LEU B C 1
ATOM 2232 O O . LEU B 1 58 ? 4.135 19.415 28.951 1.00 44.58 58 LEU B O 1
ATOM 2237 N N . LYS B 1 59 ? 3.647 19.309 26.762 1.00 43.81 59 LYS B N 1
ATOM 2238 C CA . LYS B 1 59 ? 2.204 19.222 26.982 1.00 42.84 59 LYS B CA 1
ATOM 2239 C C . LYS B 1 59 ? 1.671 20.379 27.829 1.00 41.86 59 LYS B C 1
ATOM 2240 O O . LYS B 1 59 ? 0.871 20.168 28.743 1.00 42.02 59 LYS B O 1
ATOM 2246 N N . ASN B 1 60 ? 2.104 21.597 27.516 1.00 39.81 60 ASN B N 1
ATOM 2247 C CA . ASN B 1 60 ? 1.671 22.774 28.263 1.00 37.87 60 ASN B CA 1
ATOM 2248 C C . ASN B 1 60 ? 0.475 23.494 27.636 1.00 36.22 60 ASN B C 1
ATOM 2249 O O . ASN B 1 60 ? -0.120 24.376 28.259 1.00 35.88 60 ASN B O 1
ATOM 2254 N N . TYR B 1 61 ? 0.126 23.126 26.407 1.00 34.14 61 TYR B N 1
ATOM 2255 C CA . TYR B 1 61 ? -1.012 23.744 25.732 1.00 32.46 61 TYR B CA 1
ATOM 2256 C C . TYR B 1 61 ? -1.495 22.915 24.548 1.00 32.36 61 TYR B C 1
ATOM 2257 O O . TYR B 1 61 ? -0.704 22.244 23.885 1.00 33.13 61 TYR B O 1
ATOM 2266 N N . ASP B 1 62 ? -2.800 22.969 24.294 1.00 31.84 62 ASP B N 1
ATOM 2267 C CA . ASP B 1 62 ? -3.416 22.223 23.200 1.00 31.05 62 ASP B CA 1
ATOM 2268 C C . ASP B 1 62 ? -3.734 23.132 22.021 1.00 29.16 62 ASP B C 1
ATOM 2269 O O . ASP B 1 62 ? -4.133 22.666 20.951 1.00 29.07 62 ASP B O 1
ATOM 2274 N N . SER B 1 63 ? -3.565 24.432 22.231 1.00 25.97 63 SER B N 1
ATOM 2275 C CA . SER B 1 63 ? -3.823 25.416 21.194 1.00 23.44 63 SER B CA 1
ATOM 2276 C C . SER B 1 63 ? -3.150 26.718 21.593 1.00 21.35 63 SER B C 1
ATOM 2277 O O . SER B 1 63 ? -2.699 26.871 22.731 1.00 20.06 63 SER B O 1
ATOM 2280 N N . VAL B 1 64 ? -3.088 27.655 20.655 1.00 18.94 64 VAL B N 1
ATOM 2281 C CA . VAL B 1 64 ? -2.461 28.942 20.909 1.00 16.81 64 VAL B CA 1
ATOM 2282 C C . VAL B 1 64 ? -3.288 30.077 20.338 1.00 15.11 64 VAL B C 1
ATOM 2283 O O . VAL B 1 64 ? -3.865 29.947 19.263 1.00 14.20 64 VAL B O 1
ATOM 2287 N N . LYS B 1 65 ? -3.361 31.185 21.066 1.00 14.20 65 LYS B N 1
ATOM 2288 C CA . LYS B 1 65 ? -4.089 32.350 20.588 1.00 14.32 65 LYS B CA 1
ATOM 2289 C C . LYS B 1 65 ? -3.079 33.475 20.379 1.00 14.32 65 LYS B C 1
ATOM 2290 O O . LYS B 1 65 ? -2.317 33.817 21.288 1.00 13.93 65 LYS B O 1
ATOM 2296 N N . THR B 1 66 ? -3.057 34.032 19.172 1.00 13.63 66 THR B N 1
ATOM 2297 C CA . THR B 1 66 ? -2.148 35.126 18.872 1.00 12.75 66 THR B CA 1
ATOM 2298 C C . THR B 1 66 ? -2.932 36.396 18.610 1.00 12.95 66 THR B C 1
ATOM 2299 O O . THR B 1 66 ? -4.013 36.359 18.022 1.00 13.99 66 THR B O 1
ATOM 2303 N N . GLU B 1 67 ? -2.386 37.519 19.057 1.00 12.20 67 GLU B 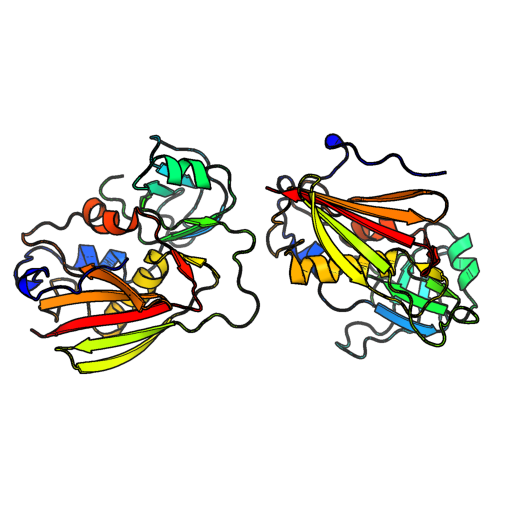N 1
ATOM 2304 C CA . GLU B 1 67 ? -3.038 38.805 18.883 1.00 13.64 67 GLU B CA 1
ATOM 2305 C C . GLU B 1 67 ? -2.250 39.712 17.943 1.00 12.60 67 GLU B C 1
ATOM 2306 O O . GLU B 1 67 ? -1.021 39.659 17.906 1.00 13.22 67 GLU B O 1
ATOM 2312 N N . PHE B 1 68 ? -2.972 40.543 17.196 1.00 11.17 68 PHE B N 1
ATOM 2313 C CA . PHE B 1 68 ? -2.379 41.487 16.252 1.00 11.22 68 PHE B CA 1
ATOM 2314 C C . PHE B 1 68 ? -2.818 42.901 16.657 1.00 11.69 68 PHE B C 1
ATOM 2315 O O . PHE B 1 68 ? -3.755 43.059 17.437 1.00 12.20 68 PHE B O 1
ATOM 2323 N N . ASN B 1 69 ? -2.168 43.926 16.109 1.00 11.80 69 ASN B N 1
ATOM 2324 C CA . ASN B 1 69 ? -2.490 45.318 16.453 1.00 11.90 69 ASN B CA 1
ATOM 2325 C C . ASN B 1 69 ? -3.627 45.886 15.613 1.00 12.85 69 ASN B C 1
ATOM 2326 O O . ASN B 1 69 ? -3.964 47.070 15.694 1.00 13.58 69 ASN B O 1
ATOM 2331 N N . SER B 1 70 ? -4.202 45.013 14.804 1.00 14.04 70 SER B N 1
ATOM 2332 C CA . SER B 1 70 ? -5.282 45.367 13.919 1.00 15.67 70 SER B CA 1
ATOM 2333 C C . SER B 1 70 ? -6.031 44.124 13.514 1.00 16.49 70 SER B C 1
ATOM 2334 O O . SER B 1 70 ? -5.486 43.006 13.544 1.00 17.25 70 SER B O 1
ATOM 2337 N N . LYS B 1 71 ? -7.283 44.392 13.130 1.00 17.31 71 LYS B N 1
ATOM 2338 C CA . LYS B 1 71 ? -8.311 43.456 12.644 1.00 18.72 71 LYS B CA 1
ATOM 2339 C C . LYS B 1 71 ? -7.925 42.978 11.258 1.00 18.77 71 LYS B C 1
ATOM 2340 O O . LYS B 1 71 ? -8.187 41.832 10.881 1.00 18.13 71 LYS B O 1
ATOM 2346 N N . ASP B 1 72 ? -7.319 43.887 10.501 1.00 19.20 72 ASP B N 1
ATOM 2347 C CA . ASP B 1 72 ? -6.876 43.604 9.146 1.00 20.17 72 ASP B CA 1
ATOM 2348 C C . ASP B 1 72 ? -5.906 42.427 9.143 1.00 20.19 72 ASP B C 1
ATOM 2349 O O . ASP B 1 72 ? -6.020 41.521 8.318 1.00 20.68 72 ASP B O 1
ATOM 2354 N N . LEU B 1 73 ? -4.955 42.443 10.073 1.00 18.71 73 LEU B N 1
ATOM 2355 C CA . LEU B 1 73 ? -3.966 41.376 10.173 1.00 17.52 73 LEU B CA 1
ATOM 2356 C C . LEU B 1 73 ? -4.629 40.033 10.464 1.00 17.38 73 LEU B C 1
ATOM 2357 O O . LEU B 1 73 ? -4.259 39.011 9.884 1.00 16.20 73 LEU B O 1
ATOM 2362 N N . ALA B 1 74 ? -5.607 40.040 11.366 1.00 17.07 74 ALA B N 1
ATOM 2363 C CA . ALA B 1 74 ? -6.323 38.820 11.725 1.00 16.32 74 ALA B CA 1
ATOM 2364 C C . ALA B 1 74 ? -7.137 38.323 10.534 1.00 17.10 74 ALA B C 1
ATOM 2365 O O . ALA B 1 74 ? -7.217 37.121 10.281 1.00 18.04 74 ALA B O 1
ATOM 2367 N N . THR B 1 75 ? -7.737 39.256 9.801 1.00 17.26 75 THR B N 1
ATOM 2368 C CA . THR B 1 75 ? -8.545 38.911 8.640 1.00 17.02 75 THR B CA 1
ATOM 2369 C C . THR B 1 75 ? -7.661 38.338 7.541 1.00 17.07 75 THR B C 1
ATOM 2370 O O . THR B 1 75 ? -8.057 37.423 6.826 1.00 17.84 75 THR B O 1
ATOM 2372 N N . LYS B 1 76 ? -6.457 38.882 7.413 1.00 17.45 76 LYS B N 1
ATOM 2373 C CA . LYS B 1 76 ? -5.522 38.426 6.397 1.00 17.40 76 LYS B CA 1
ATOM 2374 C C . LYS B 1 76 ? -5.141 36.956 6.517 1.00 17.37 76 LYS B C 1
ATOM 2375 O O . LYS B 1 76 ? -5.125 36.238 5.517 1.00 16.49 76 LYS B O 1
ATOM 2381 N N . TYR B 1 77 ? -4.838 36.506 7.732 1.00 16.20 77 TYR B N 1
ATOM 2382 C CA . TYR B 1 77 ? -4.431 35.119 7.945 1.00 17.02 77 TYR B CA 1
ATOM 2383 C C . TYR B 1 77 ? -5.539 34.198 8.431 1.00 17.30 77 TYR B C 1
ATOM 2384 O O . TYR B 1 77 ? -5.311 33.005 8.631 1.00 18.19 77 TYR B O 1
ATOM 2393 N N . LYS B 1 78 ? -6.737 34.740 8.611 1.00 17.55 78 LYS B N 1
ATOM 2394 C CA . LYS B 1 78 ? -7.860 33.947 9.104 1.00 18.29 78 LYS B CA 1
ATOM 2395 C C . LYS B 1 78 ? -8.062 32.603 8.416 1.00 18.28 78 LYS B C 1
ATOM 2396 O O . LYS B 1 78 ? -8.146 31.570 9.072 1.00 17.79 78 LYS B O 1
ATOM 2402 N N . ASN B 1 79 ? -8.140 32.610 7.093 1.00 19.86 79 ASN B N 1
ATOM 2403 C CA . ASN B 1 79 ? -8.369 31.369 6.367 1.00 21.33 79 ASN B CA 1
ATOM 2404 C C . ASN B 1 79 ? -7.214 30.900 5.500 1.00 20.87 79 ASN B C 1
ATOM 2405 O O . ASN B 1 79 ? -7.429 30.238 4.488 1.00 20.96 79 ASN B O 1
ATOM 2410 N N . LYS B 1 80 ? -5.991 31.231 5.898 1.00 19.76 80 LYS B N 1
ATOM 2411 C CA . LYS B 1 80 ? -4.821 30.816 5.139 1.00 18.54 80 LYS B CA 1
ATOM 2412 C C . LYS B 1 80 ? -4.021 29.770 5.897 1.00 17.19 80 LYS B C 1
ATOM 2413 O O . LYS B 1 80 ? -4.111 29.676 7.116 1.00 16.28 80 LYS B O 1
ATOM 2419 N N . ASP B 1 81 ? -3.252 28.971 5.166 1.00 15.11 81 ASP B N 1
ATOM 2420 C CA . ASP B 1 81 ? -2.394 27.979 5.791 1.00 13.77 81 ASP B CA 1
ATOM 2421 C C . ASP B 1 81 ? -1.180 28.821 6.150 1.00 12.56 81 ASP B C 1
ATOM 2422 O O . ASP B 1 81 ? -0.608 29.489 5.292 1.00 11.33 81 ASP B O 1
ATOM 2427 N N . VAL B 1 82 ? -0.797 28.807 7.420 1.00 11.39 82 VAL B N 1
ATOM 2428 C CA . VAL B 1 82 ? 0.322 29.624 7.871 1.00 10.37 82 VAL B CA 1
ATOM 2429 C C . VAL B 1 82 ? 1.329 28.885 8.736 1.00 8.85 82 VAL B C 1
ATOM 2430 O O . VAL B 1 82 ? 1.104 27.755 9.168 1.00 9.80 82 VAL B O 1
ATOM 2434 N N . ASP B 1 83 ? 2.450 29.553 8.970 1.00 8.96 83 ASP B N 1
ATOM 2435 C CA . ASP B 1 83 ? 3.501 29.033 9.827 1.00 9.69 83 ASP B CA 1
ATOM 2436 C C . ASP B 1 83 ? 3.481 29.985 11.007 1.00 9.29 83 ASP B C 1
ATOM 2437 O O . ASP B 1 83 ? 3.189 31.169 10.848 1.00 8.36 83 ASP B O 1
ATOM 2442 N N . ILE B 1 84 ? 3.787 29.467 12.188 1.00 10.25 84 ILE B N 1
ATOM 2443 C CA . ILE B 1 84 ? 3.787 30.280 13.389 1.00 10.79 84 ILE B CA 1
ATOM 2444 C C . ILE B 1 84 ? 5.081 30.082 14.168 1.00 9.87 84 ILE B C 1
ATOM 2445 O O . ILE B 1 84 ? 5.576 28.965 14.306 1.00 10.26 84 ILE B O 1
ATOM 2450 N N . PHE B 1 85 ? 5.634 31.182 14.656 1.00 9.20 85 PHE B N 1
ATOM 2451 C CA . PHE B 1 85 ? 6.856 31.132 15.444 1.00 9.19 85 PHE B CA 1
ATOM 2452 C C . PHE B 1 85 ? 6.882 32.323 16.393 1.00 9.68 85 PHE B C 1
ATOM 2453 O O . PHE B 1 85 ? 6.758 33.473 15.965 1.00 8.79 85 PHE B O 1
ATOM 2461 N N . GLY B 1 86 ? 7.038 32.046 17.687 1.00 10.37 86 GLY B N 1
ATOM 2462 C CA . GLY B 1 86 ? 7.081 33.124 18.652 1.00 9.73 86 GLY B CA 1
ATOM 2463 C C . GLY B 1 86 ? 7.233 32.746 20.112 1.00 9.17 86 GLY B C 1
ATOM 2464 O O . GLY B 1 86 ? 7.329 31.575 20.477 1.00 9.08 86 GLY B O 1
ATOM 2465 N N . SER B 1 87 ? 7.254 33.776 20.949 1.00 10.06 87 SER B N 1
ATOM 2466 C CA . SER B 1 87 ? 7.390 33.625 22.393 1.00 10.16 87 SER B CA 1
ATOM 2467 C C . SER B 1 87 ? 6.000 33.688 23.017 1.00 9.46 87 SER B C 1
ATOM 2468 O O . SER B 1 87 ? 5.281 34.668 22.842 1.00 8.61 87 SER B O 1
ATOM 2471 N N . ASN B 1 88 ? 5.621 32.644 23.745 1.00 10.76 88 ASN B N 1
ATOM 2472 C CA . ASN B 1 88 ? 4.299 32.599 24.360 1.00 11.69 88 ASN B CA 1
ATOM 2473 C C . ASN B 1 88 ? 4.288 32.859 25.865 1.00 13.79 88 ASN B C 1
ATOM 2474 O O . ASN B 1 88 ? 5.325 32.810 26.536 1.00 13.73 88 ASN B O 1
ATOM 2479 N N . TYR B 1 89 ? 3.100 33.150 26.386 1.00 15.09 89 TYR B N 1
ATOM 2480 C CA . TYR B 1 89 ? 2.918 33.406 27.808 1.00 17.50 89 TYR B CA 1
ATOM 2481 C C . TYR B 1 89 ? 1.618 32.796 28.243 1.00 20.65 89 TYR B C 1
ATOM 2482 O O . TYR B 1 89 ? 0.731 32.514 27.422 1.00 19.35 89 TYR B O 1
ATOM 2491 N N . TYR B 1 90 ? 1.543 32.594 29.518 1.00 24.11 90 TYR B N 1
ATOM 2492 C CA . TYR B 1 90 ? 0.363 32.042 30.102 1.00 28.24 90 TYR B CA 1
ATOM 2493 C C . TYR B 1 90 ? -0.333 32.926 31.167 1.00 32.66 90 TYR B C 1
ATOM 2494 O O . TYR B 1 90 ? -1.260 32.481 31.861 1.00 31.89 90 TYR B O 1
ATOM 2503 N N . TYR B 1 91 ? 0.063 34.182 31.333 1.00 38.89 91 TYR B N 1
ATOM 2504 C CA . TYR B 1 91 ? -0.566 35.010 32.395 1.00 44.98 91 TYR B CA 1
ATOM 2505 C C . TYR B 1 91 ? -1.474 36.118 31.847 1.00 46.81 91 TYR B C 1
ATOM 2506 O O . TYR B 1 91 ? -1.012 37.243 31.581 1.00 47.95 91 TYR B O 1
ATOM 2515 N N . ASN B 1 92 ? -2.730 35.703 31.738 1.00 48.07 92 ASN B N 1
ATOM 2516 C CA . ASN B 1 92 ? -3.879 36.525 31.303 1.00 49.30 92 ASN B CA 1
ATOM 2517 C C . ASN B 1 92 ? -4.182 36.269 29.825 1.00 48.98 92 ASN B C 1
ATOM 2518 O O . ASN B 1 92 ? -4.212 37.223 29.016 1.00 49.19 92 ASN B O 1
ATOM 2520 N N . CYS B 1 93 ? -4.396 34.973 29.607 1.00 48.10 93 CYS B N 1
ATOM 2521 C CA . CYS B 1 93 ? -4.743 34.357 28.313 1.00 47.17 93 CYS B CA 1
ATOM 2522 C C . CYS B 1 93 ? -6.009 33.522 28.442 1.00 46.89 93 CYS B C 1
ATOM 2523 O O . CYS B 1 93 ? -5.983 32.355 28.885 1.00 46.50 93 CYS B O 1
ATOM 2526 N N . TYR B 1 94 ? -7.066 34.148 28.044 1.00 46.57 94 TYR B N 1
ATOM 2527 C CA . TYR B 1 94 ? -8.353 33.532 28.068 1.00 45.97 94 TYR B CA 1
ATOM 2528 C C . TYR B 1 94 ? -8.975 33.578 26.715 1.00 44.74 94 TYR B C 1
ATOM 2529 O O . TYR B 1 94 ? -8.979 34.616 26.045 1.00 45.60 94 TYR B O 1
ATOM 2538 N N . TYR B 1 95 ? -9.418 32.448 26.483 1.00 42.42 95 TYR B N 1
ATOM 2539 C CA . TYR B 1 95 ? -10.145 32.034 25.368 1.00 40.51 95 TYR B CA 1
ATOM 2540 C C . TYR B 1 95 ? -10.433 30.602 25.800 1.00 38.73 95 TYR B C 1
ATOM 2541 O O . TYR B 1 95 ? -11.705 31.241 25.842 1.00 38.66 95 TYR B O 1
ATOM 2550 N N . LYS B 1 106 ? -3.974 26.103 27.131 1.00 35.59 106 LYS B N 1
ATOM 2551 C CA . LYS B 1 106 ? -3.905 27.374 26.432 1.00 33.19 106 LYS B CA 1
ATOM 2552 C C . LYS B 1 106 ? -2.699 28.226 26.673 1.00 30.44 106 LYS B C 1
ATOM 2553 O O . LYS B 1 106 ? -1.929 28.041 27.607 1.00 28.86 106 LYS B O 1
ATOM 2559 N N . THR B 1 107 ? -2.572 29.143 25.746 1.00 26.52 107 THR B N 1
ATOM 2560 C CA . THR B 1 107 ? -1.486 30.071 25.766 1.00 22.65 107 THR B CA 1
ATOM 2561 C C . THR B 1 107 ? -1.636 31.069 24.669 1.00 19.92 107 THR B C 1
ATOM 2562 O O . THR B 1 107 ? -2.215 30.773 23.615 1.00 19.82 107 THR B O 1
ATOM 2566 N N . CYS B 1 108 ? -1.094 32.209 24.966 1.00 17.88 108 CYS B N 1
ATOM 2567 C CA . CYS B 1 108 ? -1.201 33.337 24.084 1.00 16.54 108 CYS B CA 1
ATOM 2568 C C . CYS B 1 108 ? 0.144 33.817 23.595 1.00 15.73 108 CYS B C 1
ATOM 2569 O O . CYS B 1 108 ? 1.199 33.418 24.132 1.00 15.44 108 CYS B O 1
ATOM 2572 N N . MET B 1 109 ? -0.020 34.660 22.584 1.00 15.82 109 MET B N 1
ATOM 2573 C CA . MET B 1 109 ? 1.080 35.309 21.891 1.00 16.19 109 MET B CA 1
ATOM 2574 C C . MET B 1 109 ? 0.599 36.457 21.004 1.00 13.79 109 MET B C 1
ATOM 2575 O O . MET B 1 109 ? -0.609 36.714 20.869 1.00 13.24 109 MET B O 1
ATOM 2580 N N . TYR B 1 110 ? 1.602 37.113 20.446 1.00 11.95 110 TYR B N 1
ATOM 2581 C CA . TYR B 1 110 ? 1.397 38.215 19.514 1.00 10.19 110 TYR B CA 1
ATOM 2582 C C . TYR B 1 110 ? 2.139 37.930 18.215 1.00 9.37 110 TYR B C 1
ATOM 2583 O O . TYR B 1 110 ? 3.277 37.441 18.216 1.00 8.86 110 TYR B O 1
ATOM 2592 N N . GLY B 1 111 ? 1.449 38.238 17.148 1.00 8.44 111 GLY B N 1
ATOM 2593 C CA . GLY B 1 111 ? 1.967 38.094 15.791 1.00 7.86 111 GLY B CA 1
ATOM 2594 C C . GLY B 1 111 ? 2.550 36.716 15.533 1.00 7.20 111 GLY B C 1
ATOM 2595 O O . GLY B 1 111 ? 1.930 35.697 15.857 1.00 7.47 111 GLY B O 1
ATOM 2596 N N . GLY B 1 112 ? 3.738 36.690 14.930 1.00 7.37 112 GLY B N 1
ATOM 2597 C CA . GLY B 1 112 ? 4.425 35.437 14.640 1.00 7.79 112 GLY B CA 1
ATOM 2598 C C . GLY B 1 112 ? 3.870 34.607 13.498 1.00 7.38 112 GLY B C 1
ATOM 2599 O O . GLY B 1 112 ? 4.239 33.444 13.340 1.00 8.22 112 GLY B O 1
ATOM 2600 N N . VAL B 1 113 ? 3.007 35.208 12.686 1.00 8.47 113 VAL B N 1
ATOM 2601 C CA . VAL B 1 113 ? 2.372 34.495 11.579 1.00 8.72 113 VAL B CA 1
ATOM 2602 C C . VAL B 1 113 ? 2.853 34.888 10.186 1.00 8.73 113 VAL B C 1
ATOM 2603 O O . VAL B 1 113 ? 2.948 36.068 9.859 1.00 8.91 113 VAL B O 1
ATOM 2607 N N . THR B 1 114 ? 3.155 33.883 9.371 1.00 8.71 114 THR B N 1
ATOM 2608 C CA . THR B 1 114 ? 3.593 34.106 8.002 1.00 8.19 114 THR B CA 1
ATOM 2609 C C . THR B 1 114 ? 2.879 33.080 7.139 1.00 8.40 114 THR B C 1
ATOM 2610 O O . THR B 1 114 ? 2.595 31.979 7.592 1.00 9.23 114 THR B O 1
ATOM 2614 N N . GLU B 1 115 ? 2.562 33.443 5.904 1.00 10.14 115 GLU B N 1
ATOM 2615 C CA . GLU B 1 115 ? 1.907 32.497 5.015 1.00 11.86 115 GLU B CA 1
ATOM 2616 C C . GLU B 1 115 ? 2.852 31.322 4.773 1.00 11.06 115 GLU B C 1
ATOM 2617 O O . GLU B 1 115 ? 4.057 31.508 4.613 1.00 11.61 115 GLU B O 1
ATOM 2623 N N . HIS B 1 116 ? 2.307 30.112 4.760 1.00 10.69 116 HIS B N 1
ATOM 2624 C CA . HIS B 1 116 ? 3.121 28.918 4.550 1.00 11.53 116 HIS B CA 1
ATOM 2625 C C . HIS B 1 116 ? 3.529 28.707 3.087 1.00 11.58 116 HIS B C 1
ATOM 2626 O O . HIS B 1 116 ? 4.704 28.505 2.785 1.00 10.91 116 HIS B O 1
ATOM 2633 N N . HIS B 1 117 ? 2.555 28.766 2.189 1.00 11.83 117 HIS B N 1
ATOM 2634 C CA . HIS B 1 117 ? 2.802 28.543 0.772 1.00 11.38 117 HIS B CA 1
ATOM 2635 C C . HIS B 1 117 ? 3.692 29.600 0.107 1.00 12.06 117 HIS B C 1
ATOM 2636 O O . HIS B 1 117 ? 3.518 30.802 0.346 1.00 12.50 117 HIS B O 1
ATOM 2643 N N . ARG B 1 118 ? 4.660 29.135 -0.694 1.00 12.62 118 ARG B N 1
ATOM 2644 C CA . ARG B 1 118 ? 5.567 29.996 -1.463 1.00 13.01 118 ARG B CA 1
ATOM 2645 C C . ARG B 1 118 ? 6.653 30.646 -0.629 1.00 13.41 118 ARG B C 1
ATOM 2646 O O . ARG B 1 118 ? 7.488 31.398 -1.131 1.00 14.06 118 ARG B O 1
ATOM 2654 N N . ASN B 1 119 ? 6.615 30.339 0.661 1.00 12.84 119 ASN B N 1
ATOM 2655 C CA . ASN B 1 119 ? 7.541 30.896 1.637 1.00 13.06 119 ASN B CA 1
ATOM 2656 C C . ASN B 1 119 ? 8.584 29.914 2.136 1.00 13.17 119 ASN B C 1
ATOM 2657 O O . ASN B 1 119 ? 9.472 30.288 2.898 1.00 12.89 119 ASN B O 1
ATOM 2662 N N . GLN B 1 120 ? 8.480 28.661 1.722 1.00 14.21 120 GLN B N 1
ATOM 2663 C CA . GLN B 1 120 ? 9.428 27.645 2.167 1.00 16.45 120 GLN B CA 1
ATOM 2664 C C . GLN B 1 120 ? 10.740 27.733 1.408 1.00 17.75 120 GLN B C 1
ATOM 2665 O O . GLN B 1 120 ? 10.754 27.766 0.181 1.00 19.48 120 GLN B O 1
ATOM 2671 N N . ILE B 1 121 ? 11.846 27.772 2.142 1.00 19.33 121 ILE B N 1
ATOM 2672 C CA . ILE B 1 121 ? 13.158 27.859 1.519 1.00 20.63 121 ILE B CA 1
ATOM 2673 C C . ILE B 1 121 ? 13.665 26.487 1.102 1.00 22.31 121 ILE B C 1
ATOM 2674 O O . ILE B 1 121 ? 13.608 25.527 1.871 1.00 21.91 121 ILE B O 1
ATOM 2679 N N . GLU B 1 122 ? 14.154 26.403 -0.130 1.00 25.00 122 GLU B N 1
ATOM 2680 C CA . GLU B 1 122 ? 14.689 25.158 -0.654 1.00 26.52 122 GLU B CA 1
ATOM 2681 C C . GLU B 1 122 ? 16.195 25.305 -0.760 1.00 25.52 122 GLU B C 1
ATOM 2682 O O . GLU B 1 122 ? 16.695 26.330 -1.227 1.00 24.53 122 GLU B O 1
ATOM 2688 N N . GLY B 1 123 ? 16.916 24.283 -0.320 1.00 24.67 123 GLY B N 1
ATOM 2689 C CA . GLY B 1 123 ? 18.362 24.344 -0.367 1.00 24.07 123 GLY B CA 1
ATOM 2690 C C . GLY B 1 123 ? 18.944 24.981 0.882 1.00 23.07 123 GLY B C 1
ATOM 2691 O O . GLY B 1 123 ? 18.373 24.885 1.962 1.00 23.48 123 GLY B O 1
ATOM 2692 N N . LYS B 1 124 ? 20.070 25.663 0.721 1.00 22.66 124 LYS B N 1
ATOM 2693 C CA . LYS B 1 124 ? 20.764 26.305 1.831 1.00 21.99 124 LYS B CA 1
ATOM 2694 C C . LYS B 1 124 ? 19.957 27.429 2.475 1.00 20.68 124 LYS B C 1
ATOM 2695 O O . LYS B 1 124 ? 19.465 28.330 1.792 1.00 19.78 124 LYS B O 1
ATOM 2701 N N . PHE B 1 125 ? 19.825 27.371 3.798 1.00 19.68 125 PHE B N 1
ATOM 2702 C CA . PHE B 1 125 ? 19.095 28.401 4.525 1.00 18.46 125 PHE B CA 1
ATOM 2703 C C . PHE B 1 125 ? 19.989 29.632 4.620 1.00 16.56 125 PHE B C 1
ATOM 2704 O O . PHE B 1 125 ? 21.213 29.517 4.668 1.00 14.57 125 PHE B O 1
ATOM 2712 N N . PRO B 1 126 ? 19.387 30.829 4.645 1.00 15.31 126 PRO B N 1
ATOM 2713 C CA . PRO B 1 126 ? 20.184 32.052 4.733 1.00 15.35 126 PRO B CA 1
ATOM 2714 C C . PRO B 1 126 ? 20.905 32.208 6.061 1.00 15.79 126 PRO B C 1
ATOM 2715 O O . PRO B 1 126 ? 20.414 31.783 7.109 1.00 16.90 126 PRO B O 1
ATOM 2719 N N . ASN B 1 127 ? 22.085 32.808 6.007 1.00 15.69 127 ASN B N 1
ATOM 2720 C CA . ASN B 1 127 ? 22.864 33.045 7.209 1.00 15.83 127 ASN B CA 1
ATOM 2721 C C . ASN B 1 127 ? 22.656 34.498 7.585 1.00 15.22 127 ASN B C 1
ATOM 2722 O O . ASN B 1 127 ? 23.081 35.400 6.864 1.00 17.34 127 ASN B O 1
ATOM 2727 N N . ILE B 1 128 ? 21.982 34.727 8.704 1.00 13.31 128 ILE B N 1
ATOM 2728 C CA . ILE B 1 128 ? 21.730 36.081 9.168 1.00 11.73 128 ILE B CA 1
ATOM 2729 C C . ILE B 1 128 ? 22.748 36.365 10.268 1.00 12.30 128 ILE B C 1
ATOM 2730 O O . ILE B 1 128 ? 22.766 35.703 11.306 1.00 11.62 128 ILE B O 1
ATOM 2735 N N . THR B 1 129 ? 23.613 37.341 10.018 1.00 11.79 129 THR B N 1
ATOM 2736 C CA . THR B 1 129 ? 24.660 37.697 10.966 1.00 10.35 129 THR B CA 1
ATOM 2737 C C . THR B 1 129 ? 24.208 38.663 12.038 1.00 9.34 129 THR B C 1
ATOM 2738 O O . THR B 1 129 ? 23.556 39.669 11.761 1.00 6.86 129 THR B O 1
ATOM 2742 N N . VAL B 1 130 ? 24.562 38.332 13.274 1.00 8.74 130 VAL B N 1
ATOM 2743 C CA . VAL B 1 130 ? 24.234 39.162 14.420 1.00 8.33 130 VAL B CA 1
ATOM 2744 C C . VAL B 1 130 ? 25.547 39.708 14.973 1.00 8.68 130 VAL B C 1
ATOM 2745 O O . VAL B 1 130 ? 26.419 38.940 15.375 1.00 8.08 130 VAL B O 1
ATOM 2749 N N . LYS B 1 131 ? 25.690 41.028 14.962 1.00 8.83 131 LYS B N 1
ATOM 2750 C CA . LYS B 1 131 ? 26.882 41.679 15.489 1.00 9.72 131 LYS B CA 1
ATOM 2751 C C . LYS B 1 131 ? 26.546 42.149 16.904 1.00 9.67 131 LYS B C 1
ATOM 2752 O O . LYS B 1 131 ? 25.592 42.895 17.099 1.00 9.86 131 LYS B O 1
ATOM 2758 N N . VAL B 1 132 ? 27.327 41.717 17.883 1.00 8.77 132 VAL B N 1
ATOM 2759 C CA . VAL B 1 132 ? 27.076 42.115 19.261 1.00 9.77 132 VAL B CA 1
ATOM 2760 C C . VAL B 1 132 ? 28.074 43.175 19.712 1.00 9.37 132 VAL B C 1
ATOM 2761 O O . VAL B 1 132 ? 29.286 43.000 19.572 1.00 9.57 132 VAL B O 1
ATOM 2765 N N . TYR B 1 133 ? 27.549 44.276 20.245 1.00 9.62 133 TYR B N 1
ATOM 2766 C CA . TYR B 1 133 ? 28.375 45.374 20.726 1.00 9.53 133 TYR B CA 1
ATOM 2767 C C . TYR B 1 133 ? 28.222 45.538 22.227 1.00 9.43 133 TYR B C 1
ATOM 2768 O O . TYR B 1 133 ? 27.120 45.444 22.758 1.00 8.27 133 TYR B O 1
ATOM 2777 N N . GLU B 1 134 ? 29.343 45.770 22.899 1.00 11.24 134 GLU B N 1
ATOM 2778 C CA . GLU B 1 134 ? 29.348 46.000 24.340 1.00 12.76 134 GLU B CA 1
ATOM 2779 C C . GLU B 1 134 ? 30.045 47.339 24.479 1.00 13.61 134 GLU B C 1
ATOM 2780 O O . GLU B 1 134 ? 31.231 47.457 24.168 1.00 13.51 134 GLU B O 1
ATOM 2786 N N . ASP B 1 135 ? 29.298 48.349 24.913 1.00 14.52 135 ASP B N 1
ATOM 2787 C CA . ASP B 1 135 ? 29.836 49.695 25.066 1.00 17.02 135 ASP B CA 1
ATOM 2788 C C . ASP B 1 135 ? 30.446 50.172 23.750 1.00 17.21 135 ASP B C 1
ATOM 2789 O O . ASP B 1 135 ? 31.553 50.712 23.716 1.00 17.10 135 ASP B O 1
ATOM 2794 N N . ASN B 1 136 ? 29.694 49.950 22.673 1.00 17.37 136 ASN B N 1
ATOM 2795 C CA . ASN B 1 136 ? 30.070 50.339 21.317 1.00 17.09 136 ASN B CA 1
ATOM 2796 C C . ASN B 1 136 ? 31.243 49.580 20.703 1.00 16.74 136 ASN B C 1
ATOM 2797 O O . ASN B 1 136 ? 31.843 50.040 19.731 1.00 15.89 136 ASN B O 1
ATOM 2802 N N . GLU B 1 137 ? 31.554 48.415 21.258 1.00 15.32 137 GLU B N 1
ATOM 2803 C CA . GLU B 1 137 ? 32.639 47.597 20.748 1.00 15.75 137 GLU B CA 1
ATOM 2804 C C . GLU B 1 137 ? 32.102 46.252 20.260 1.00 15.77 137 GLU B C 1
ATOM 2805 O O . GLU B 1 137 ? 31.523 45.476 21.027 1.00 16.86 137 GLU B O 1
ATOM 2811 N N . ASN B 1 138 ? 32.294 46.000 18.977 1.00 14.94 138 ASN B N 1
ATOM 2812 C CA . ASN B 1 138 ? 31.888 44.722 18.378 1.00 13.97 138 ASN B CA 1
ATOM 2813 C C . ASN B 1 138 ? 32.845 43.647 18.876 1.00 14.09 138 ASN B C 1
ATOM 2814 O O . ASN B 1 138 ? 33.932 43.450 18.331 1.00 14.71 138 ASN B O 1
ATOM 2819 N N . ILE B 1 139 ? 32.457 42.947 19.922 1.00 14.00 139 ILE B N 1
ATOM 2820 C CA . ILE B 1 139 ? 33.355 41.932 20.485 1.00 14.58 139 ILE B CA 1
ATOM 2821 C C . ILE B 1 139 ? 32.919 40.500 20.128 1.00 14.44 139 ILE B C 1
ATOM 2822 O O . ILE B 1 139 ? 33.664 39.540 20.355 1.00 15.79 139 ILE B O 1
ATOM 2827 N N . LEU B 1 140 ? 31.722 40.349 19.569 1.00 13.93 140 LEU B N 1
ATOM 2828 C CA . LEU B 1 140 ? 31.215 39.005 19.169 1.00 12.57 140 LEU B CA 1
ATOM 2829 C C . LEU B 1 140 ? 30.198 39.104 18.019 1.00 12.99 140 LEU B C 1
ATOM 2830 O O . LEU B 1 140 ? 29.436 40.073 17.919 1.00 12.51 140 LEU B O 1
ATOM 2835 N N . SER B 1 141 ? 30.230 38.073 17.182 1.00 12.18 141 SER B N 1
ATOM 2836 C CA . SER B 1 141 ? 29.337 37.937 16.012 1.00 11.83 141 SER B CA 1
ATOM 2837 C C . SER B 1 141 ? 28.966 36.467 15.832 1.00 11.39 141 SER B C 1
ATOM 2838 O O . SER B 1 141 ? 29.806 35.587 16.008 1.00 11.11 141 SER B O 1
ATOM 2841 N N . PHE B 1 142 ? 27.704 36.204 15.505 1.00 11.29 142 PHE B N 1
ATOM 2842 C CA . PHE B 1 142 ? 27.249 34.840 15.275 1.00 9.85 142 PHE B CA 1
ATOM 2843 C C . PHE B 1 142 ? 26.089 34.881 14.305 1.00 10.78 142 PHE B C 1
ATOM 2844 O O . PHE B 1 142 ? 25.438 35.917 14.150 1.00 11.04 142 PHE B O 1
ATOM 2852 N N . ASP B 1 143 ? 25.839 33.756 13.651 1.00 10.15 143 ASP B N 1
ATOM 2853 C CA . ASP B 1 143 ? 24.767 33.672 12.671 1.00 11.24 143 ASP B CA 1
ATOM 2854 C C . ASP B 1 143 ? 23.590 32.850 13.170 1.00 10.43 143 ASP B C 1
ATOM 2855 O O . ASP B 1 143 ? 23.752 31.916 13.944 1.00 10.83 143 ASP B O 1
ATOM 2860 N N . ILE B 1 144 ? 22.400 33.214 12.713 1.00 11.44 144 ILE B N 1
ATOM 2861 C CA . ILE B 1 144 ? 21.187 32.474 13.033 1.00 10.61 144 ILE B CA 1
ATOM 2862 C C . ILE B 1 144 ? 20.609 32.203 11.653 1.00 11.16 144 ILE B C 1
ATOM 2863 O O . ILE B 1 144 ? 21.078 32.773 10.669 1.00 10.45 144 ILE B O 1
ATOM 2868 N N . THR B 1 145 ? 19.621 31.325 11.561 1.00 11.60 145 THR B N 1
ATOM 2869 C CA . THR B 1 145 ? 19.016 31.028 10.266 1.00 12.32 145 THR B CA 1
ATOM 2870 C C . THR B 1 145 ? 17.525 30.810 10.413 1.00 11.25 145 THR B C 1
ATOM 2871 O O . THR B 1 145 ? 16.992 30.798 11.523 1.00 12.30 145 THR B O 1
ATOM 2875 N N . THR B 1 146 ? 16.858 30.643 9.279 1.00 10.22 146 THR B N 1
ATOM 2876 C CA . THR B 1 146 ? 15.428 30.400 9.252 1.00 9.93 146 THR B CA 1
ATOM 2877 C C . THR B 1 146 ? 15.114 29.637 7.978 1.00 10.94 146 THR B C 1
ATOM 2878 O O . THR B 1 146 ? 15.942 29.572 7.067 1.00 10.86 146 THR B O 1
ATOM 2882 N N . ASN B 1 147 ? 13.924 29.050 7.930 1.00 11.39 147 ASN B N 1
ATOM 2883 C CA . ASN B 1 147 ? 13.484 28.271 6.782 1.00 11.44 147 ASN B CA 1
ATOM 2884 C C . ASN B 1 147 ? 12.478 29.065 5.959 1.00 11.05 147 ASN B C 1
ATOM 2885 O O . ASN B 1 147 ? 11.931 28.555 4.983 1.00 10.82 147 ASN B O 1
ATOM 2890 N N . LYS B 1 148 ? 12.241 30.313 6.355 1.00 9.97 148 LYS B N 1
ATOM 2891 C CA . LYS B 1 148 ? 11.271 31.163 5.670 1.00 9.96 148 LYS B CA 1
ATOM 2892 C C . LYS B 1 148 ? 11.899 32.269 4.835 1.00 10.29 148 LYS B C 1
ATOM 2893 O O . LYS B 1 148 ? 12.860 32.914 5.268 1.00 10.05 148 LYS B O 1
ATOM 2899 N N . LYS B 1 149 ? 11.341 32.496 3.642 1.00 9.76 149 LYS B N 1
ATOM 2900 C CA . LYS B 1 149 ? 11.832 33.542 2.746 1.00 9.26 149 LYS B CA 1
ATOM 2901 C C . LYS B 1 149 ? 11.523 34.883 3.386 1.00 7.77 149 LYS B C 1
ATOM 2902 O O . LYS B 1 149 ? 12.373 35.761 3.437 1.00 7.40 149 LYS B O 1
ATOM 2908 N N . GLN B 1 150 ? 10.287 35.029 3.852 1.00 8.69 150 GLN B N 1
ATOM 2909 C CA . GLN B 1 150 ? 9.835 36.223 4.560 1.00 9.17 150 GLN B CA 1
ATOM 2910 C C . GLN B 1 150 ? 9.611 35.701 5.976 1.00 9.61 150 GLN B C 1
ATOM 2911 O O . GLN B 1 150 ? 8.743 34.857 6.203 1.00 8.89 150 GLN B O 1
ATOM 2917 N N . VAL B 1 151 ? 10.406 36.189 6.920 1.00 9.22 151 VAL B N 1
ATOM 2918 C CA . VAL B 1 151 ? 10.316 35.724 8.300 1.00 8.51 151 VAL B CA 1
ATOM 2919 C C . VAL B 1 151 ? 9.955 36.868 9.227 1.00 8.49 151 VAL B C 1
ATOM 2920 O O . VAL B 1 151 ? 10.320 38.023 8.983 1.00 8.38 151 VAL B O 1
ATOM 2924 N N . THR B 1 152 ? 9.219 36.546 10.281 1.00 8.05 152 THR B N 1
ATOM 2925 C CA . THR B 1 152 ? 8.858 37.561 11.243 1.00 6.33 152 THR B CA 1
ATOM 2926 C C . THR B 1 152 ? 10.103 37.957 12.025 1.00 6.44 152 THR B C 1
ATOM 2927 O O . THR B 1 152 ? 10.989 37.140 12.280 1.00 6.30 152 THR B O 1
ATOM 2931 N N . VAL B 1 153 ? 10.170 39.232 12.379 1.00 8.21 153 VAL B N 1
ATOM 2932 C CA . VAL B 1 153 ? 11.269 39.724 13.190 1.00 11.41 153 VAL B CA 1
ATOM 2933 C C . VAL B 1 153 ? 11.051 39.195 14.609 1.00 11.16 153 VAL B C 1
ATOM 2934 O O . VAL B 1 153 ? 11.880 39.358 15.490 1.00 15.39 153 VAL B O 1
ATOM 2938 N N . GLN B 1 154 ? 9.924 38.575 14.873 1.00 10.30 154 GLN B N 1
ATOM 2939 C CA . GLN B 1 154 ? 9.816 38.045 16.206 1.00 8.20 154 GLN B CA 1
ATOM 2940 C C . GLN B 1 154 ? 10.702 36.788 16.255 1.00 7.65 154 GLN B C 1
ATOM 2941 O O . GLN B 1 154 ? 11.437 36.561 17.222 1.00 6.53 154 GLN B O 1
ATOM 2947 N N . GLU B 1 155 ? 10.633 35.984 15.191 1.00 6.09 155 GLU B N 1
ATOM 2948 C CA . GLU B 1 155 ? 11.405 34.744 15.102 1.00 5.09 155 GLU B CA 1
ATOM 2949 C C . GLU B 1 155 ? 12.900 35.007 15.146 1.00 5.89 155 GLU B C 1
ATOM 2950 O O . GLU B 1 155 ? 13.655 34.252 15.760 1.00 5.57 155 GLU B O 1
ATOM 2956 N N . LEU B 1 156 ? 13.335 36.064 14.470 1.00 5.57 156 LEU B N 1
ATOM 2957 C CA . LEU B 1 156 ? 14.754 36.410 14.451 1.00 6.83 156 LEU B CA 1
ATOM 2958 C C . LEU B 1 156 ? 15.194 36.912 15.829 1.00 7.87 156 LEU B C 1
ATOM 2959 O O . LEU B 1 156 ? 16.288 36.594 16.297 1.00 7.14 156 LEU B O 1
ATOM 2964 N N . ASP B 1 157 ? 14.334 37.709 16.459 1.00 8.19 157 ASP B N 1
ATOM 2965 C CA . ASP B 1 157 ? 14.609 38.260 17.785 1.00 8.97 157 ASP B CA 1
ATOM 2966 C C . ASP B 1 157 ? 14.736 37.108 18.779 1.00 9.23 157 ASP B C 1
ATOM 2967 O O . ASP B 1 157 ? 15.724 37.008 19.510 1.00 9.35 157 ASP B O 1
ATOM 2972 N N . CYS B 1 158 ? 13.734 36.233 18.785 1.00 8.84 158 CYS B N 1
ATOM 2973 C CA . CYS B 1 158 ? 13.715 35.079 19.674 1.00 9.44 158 CYS B CA 1
ATOM 2974 C C . CYS B 1 158 ? 14.988 34.258 19.568 1.00 9.51 158 CYS B C 1
ATOM 2975 O O . CYS B 1 158 ? 15.613 33.932 20.570 1.00 9.62 158 CYS B O 1
ATOM 2978 N N . LYS B 1 159 ? 15.366 33.911 18.345 1.00 9.65 159 LYS B N 1
ATOM 2979 C CA . LYS B 1 159 ? 16.562 33.109 18.131 1.00 9.74 159 LYS B CA 1
ATOM 2980 C C . LYS B 1 159 ? 17.839 33.821 18.570 1.00 9.50 159 LYS B C 1
ATOM 2981 O O . LYS B 1 159 ? 18.782 33.184 19.046 1.00 9.86 159 LYS B O 1
ATOM 2987 N N . THR B 1 160 ? 17.871 35.139 18.410 1.00 8.29 160 THR B N 1
ATOM 2988 C CA . THR B 1 160 ? 19.046 35.911 18.782 1.00 8.24 160 THR B CA 1
ATOM 2989 C C . THR B 1 160 ? 19.194 35.980 20.297 1.00 8.59 160 THR B C 1
ATOM 2990 O O . THR B 1 160 ? 20.277 35.765 20.840 1.00 7.92 160 THR B O 1
ATOM 2994 N N . ARG B 1 161 ? 18.092 36.271 20.972 1.00 7.49 161 ARG B N 1
ATOM 2995 C CA . ARG B 1 161 ? 18.098 36.382 22.424 1.00 7.83 161 ARG B CA 1
ATOM 2996 C C . ARG B 1 161 ? 18.413 35.052 23.088 1.00 8.25 161 ARG B C 1
ATOM 2997 O O . ARG B 1 161 ? 19.073 35.018 24.124 1.00 9.88 161 ARG B O 1
ATOM 3005 N N . LYS B 1 162 ? 17.958 33.955 22.494 1.00 7.69 162 LYS B N 1
ATOM 3006 C CA . LYS B 1 162 ? 18.232 32.642 23.059 1.00 8.69 162 LYS B CA 1
ATOM 3007 C C . LYS B 1 162 ? 19.737 32.418 23.129 1.00 8.68 162 LYS B C 1
ATOM 3008 O O . LYS B 1 162 ? 20.252 31.930 24.132 1.00 8.28 162 LYS B O 1
ATOM 3014 N N . ILE B 1 163 ? 20.438 32.769 22.056 1.00 8.74 163 ILE B N 1
ATOM 3015 C CA . ILE B 1 163 ? 21.886 32.610 22.010 1.00 9.38 163 ILE B CA 1
ATOM 3016 C C . ILE B 1 163 ? 22.555 33.582 22.988 1.00 10.07 163 ILE B C 1
ATOM 3017 O O . ILE B 1 163 ? 23.551 33.248 23.627 1.00 9.56 163 ILE B O 1
ATOM 3022 N N . LEU B 1 164 ? 22.007 34.788 23.093 1.00 11.10 164 LEU B N 1
ATOM 3023 C CA . LEU B 1 164 ? 22.558 35.808 23.983 1.00 10.99 164 LEU B CA 1
ATOM 3024 C C . LEU B 1 164 ? 22.433 35.393 25.453 1.00 11.88 164 LEU B C 1
ATOM 3025 O O . LEU B 1 164 ? 23.271 35.757 26.285 1.00 12.09 164 LEU B O 1
ATOM 3030 N N . VAL B 1 165 ? 21.388 34.633 25.765 1.00 10.85 165 VAL B N 1
ATOM 3031 C CA . VAL B 1 165 ? 21.171 34.155 27.128 1.00 10.41 165 VAL B CA 1
ATOM 3032 C C . VAL B 1 165 ? 22.153 33.014 27.401 1.00 11.30 165 VAL B C 1
ATOM 3033 O O . VAL B 1 165 ? 22.827 32.986 28.439 1.00 11.54 165 VAL B O 1
ATOM 3037 N N . SER B 1 166 ? 22.242 32.090 26.448 1.00 10.92 166 SER B N 1
ATOM 3038 C CA . SER B 1 166 ? 23.127 30.930 26.542 1.00 11.47 166 SER B CA 1
ATOM 3039 C C . SER B 1 166 ? 24.619 31.264 26.495 1.00 11.24 166 SER B C 1
ATOM 3040 O O . SER B 1 166 ? 25.421 30.576 27.115 1.00 10.72 166 SER B O 1
ATOM 3043 N N . ARG B 1 167 ? 24.992 32.307 25.754 1.00 10.27 167 ARG B N 1
ATOM 3044 C CA . ARG B 1 167 ? 26.398 32.678 25.603 1.00 10.07 167 ARG B CA 1
ATOM 3045 C C . ARG B 1 167 ? 26.859 33.904 26.374 1.00 10.81 167 ARG B C 1
ATOM 3046 O O . ARG B 1 167 ? 28.011 33.966 26.794 1.00 12.82 167 ARG B O 1
ATOM 3054 N N . LYS B 1 168 ? 25.978 34.885 26.546 1.00 11.51 168 LYS B N 1
ATOM 3055 C CA . LYS B 1 168 ? 26.357 36.115 27.230 1.00 12.23 168 LYS B CA 1
ATOM 3056 C C . LYS B 1 168 ? 25.569 36.436 28.493 1.00 10.82 168 LYS B C 1
ATOM 3057 O O . LYS B 1 168 ? 25.633 37.556 28.992 1.00 10.80 168 LYS B O 1
ATOM 3063 N N . ASN B 1 169 ? 24.827 35.468 29.009 1.00 11.11 169 ASN B N 1
ATOM 3064 C CA . ASN B 1 169 ? 24.051 35.704 30.224 1.00 11.93 169 ASN B CA 1
ATOM 3065 C C . ASN B 1 169 ? 23.224 36.979 30.102 1.00 11.66 169 ASN B C 1
ATOM 3066 O O . ASN B 1 169 ? 23.063 37.714 31.081 1.00 11.50 169 ASN B O 1
ATOM 3071 N N . LEU B 1 170 ? 22.712 37.251 28.905 1.00 11.35 170 LEU B N 1
ATOM 3072 C CA . LEU B 1 170 ? 21.910 38.453 28.685 1.00 11.15 170 LEU B CA 1
ATOM 3073 C C . LEU B 1 170 ? 20.916 38.653 29.828 1.00 10.60 170 LEU B C 1
ATOM 3074 O O . LEU B 1 170 ? 20.788 39.753 30.371 1.00 10.27 170 LEU B O 1
ATOM 3079 N N . TYR B 1 171 ? 20.204 37.585 30.175 1.00 10.65 171 TYR B N 1
ATOM 3080 C CA . TYR B 1 171 ? 19.246 37.622 31.279 1.00 11.77 171 TYR B CA 1
ATOM 3081 C C . TYR B 1 171 ? 19.642 36.532 32.253 1.00 11.73 171 TYR B C 1
ATOM 3082 O O . TYR B 1 171 ? 19.921 35.404 31.851 1.00 12.09 171 TYR B O 1
ATOM 3091 N N . GLU B 1 172 ? 19.677 36.875 33.530 1.00 13.30 172 GLU B N 1
ATOM 3092 C CA . GLU B 1 172 ? 19.998 35.906 34.569 1.00 14.16 172 GLU B CA 1
ATOM 3093 C C . GLU B 1 172 ? 18.721 35.766 35.387 1.00 14.64 172 GLU B C 1
ATOM 3094 O O . GLU B 1 172 ? 17.738 36.462 35.124 1.00 14.11 172 GLU B O 1
ATOM 3100 N N . PHE B 1 173 ? 18.716 34.876 36.370 1.00 14.84 173 PHE B N 1
ATOM 3101 C CA . PHE B 1 173 ? 17.514 34.701 37.169 1.00 15.66 173 PHE B CA 1
ATOM 3102 C C . PHE B 1 173 ? 17.134 35.961 37.961 1.00 15.11 173 PHE B C 1
ATOM 3103 O O . PHE B 1 173 ? 15.952 36.318 38.067 1.00 14.84 173 PHE B O 1
ATOM 3111 N N . ASN B 1 174 ? 18.130 36.625 38.510 1.00 15.57 174 ASN B N 1
ATOM 3112 C CA . ASN B 1 174 ? 17.899 37.820 39.345 1.00 15.13 174 ASN B CA 1
ATOM 3113 C C . ASN B 1 174 ? 17.731 39.080 38.490 1.00 13.82 174 ASN B C 1
ATOM 3114 O O . ASN B 1 174 ? 16.633 39.646 38.395 1.00 13.82 174 ASN B O 1
ATOM 3119 N N . ASN B 1 175 ? 18.829 39.498 37.896 1.00 12.64 175 ASN B N 1
ATOM 3120 C CA . ASN B 1 175 ? 18.859 40.691 37.031 1.00 11.78 175 ASN B CA 1
ATOM 3121 C C . ASN B 1 175 ? 19.669 40.366 35.764 1.00 10.88 175 ASN B C 1
ATOM 3122 O O . ASN B 1 175 ? 19.572 39.259 35.218 1.00 11.33 175 ASN B O 1
ATOM 3127 N N . SER B 1 176 ? 20.476 41.330 35.299 1.00 10.98 176 SER B N 1
ATOM 3128 C CA . SER B 1 176 ? 21.308 41.130 34.072 1.00 11.76 176 SER B CA 1
ATOM 3129 C C . SER B 1 176 ? 22.704 41.818 34.147 1.00 11.09 176 SER B C 1
ATOM 3130 O O . SER B 1 176 ? 22.849 42.919 34.698 1.00 13.12 176 SER B O 1
ATOM 3133 N N . PRO B 1 177 ? 23.784 41.183 33.595 1.00 9.96 177 PRO B N 1
ATOM 3134 C CA . PRO B 1 177 ? 25.146 41.771 33.574 1.00 9.88 177 PRO B CA 1
ATOM 3135 C C . PRO B 1 177 ? 25.205 43.108 32.817 1.00 9.14 177 PRO B C 1
ATOM 3136 O O . PRO B 1 177 ? 26.159 43.875 32.963 1.00 9.86 177 PRO B O 1
ATOM 3140 N N . TYR B 1 178 ? 24.175 43.379 32.017 1.00 9.16 178 TYR B N 1
ATOM 3141 C CA . TYR B 1 178 ? 24.108 44.601 31.214 1.00 7.79 178 TYR B CA 1
ATOM 3142 C C . TYR B 1 178 ? 23.076 45.596 31.717 1.00 8.26 178 TYR B C 1
ATOM 3143 O O . TYR B 1 178 ? 21.967 45.214 32.091 1.00 9.07 178 TYR B O 1
ATOM 3152 N N . GLU B 1 179 ? 23.445 46.874 31.720 1.00 8.08 179 GLU B N 1
ATOM 3153 C CA . GLU B 1 179 ? 22.555 47.935 32.179 1.00 9.41 179 GLU B CA 1
ATOM 3154 C C . GLU B 1 179 ? 21.474 48.228 31.136 1.00 9.25 179 GLU B C 1
ATOM 3155 O O . GLU B 1 179 ? 20.286 48.265 31.463 1.00 8.92 179 GLU B O 1
ATOM 3161 N N . THR B 1 180 ? 21.882 48.454 29.890 1.00 8.19 180 THR B N 1
ATOM 3162 C CA . THR B 1 180 ? 20.919 48.703 28.826 1.00 8.10 180 THR B CA 1
ATOM 3163 C C . THR B 1 180 ? 21.197 47.724 27.702 1.00 8.80 180 THR B C 1
ATOM 3164 O O . THR B 1 180 ? 22.283 47.150 27.616 1.00 6.97 180 THR B O 1
ATOM 3168 N N . GLY B 1 181 ? 20.209 47.538 26.837 1.00 7.86 181 GLY B N 1
ATOM 3169 C CA . GLY B 1 181 ? 20.377 46.617 25.736 1.00 8.50 181 GLY B CA 1
ATOM 3170 C C . GLY B 1 181 ? 19.239 46.724 24.749 1.00 7.80 181 GLY B C 1
ATOM 3171 O O . GLY B 1 181 ? 18.065 46.743 25.122 1.00 8.56 181 GLY B O 1
ATOM 3172 N N . TYR B 1 182 ? 19.593 46.827 23.477 1.00 7.44 182 TYR B N 1
ATOM 3173 C CA . TYR B 1 182 ? 18.591 46.893 22.430 1.00 7.39 182 TYR B CA 1
ATOM 3174 C C . TYR B 1 182 ? 19.061 46.079 21.239 1.00 7.04 182 TYR B C 1
ATOM 3175 O O . TYR B 1 182 ? 20.258 45.874 21.042 1.00 8.04 182 TYR B O 1
ATOM 3184 N N . ILE B 1 183 ? 18.102 45.571 20.476 1.00 7.54 183 ILE B N 1
ATOM 3185 C CA . ILE B 1 183 ? 18.398 44.787 19.287 1.00 5.48 183 ILE B CA 1
ATOM 3186 C C . ILE B 1 183 ? 17.896 45.620 18.100 1.00 7.15 183 ILE B C 1
ATOM 3187 O O . ILE B 1 183 ? 16.747 46.070 18.076 1.00 6.81 183 ILE B O 1
ATOM 3192 N N . LYS B 1 184 ? 18.780 45.849 17.135 1.00 6.90 184 LYS B N 1
ATOM 3193 C CA . LYS B 1 184 ? 18.459 46.661 15.970 1.00 6.26 184 LYS B CA 1
ATOM 3194 C C . LYS B 1 184 ? 18.424 45.832 14.695 1.00 7.75 184 LYS B C 1
ATOM 3195 O O . LYS B 1 184 ? 19.306 45.008 14.452 1.00 7.17 184 LYS B O 1
ATOM 3201 N N . PHE B 1 185 ? 17.393 46.056 13.888 1.00 7.35 185 PHE B N 1
ATOM 3202 C CA . PHE B 1 185 ? 17.235 45.340 12.627 1.00 7.60 185 PHE B CA 1
ATOM 3203 C C . PHE B 1 185 ? 17.384 46.343 11.496 1.00 6.59 185 PHE B C 1
ATOM 3204 O O . PHE B 1 185 ? 16.813 47.428 11.547 1.00 5.47 185 PHE B O 1
ATOM 3212 N N . ILE B 1 186 ? 18.165 45.980 10.484 1.00 7.85 186 ILE B N 1
ATOM 3213 C CA . ILE B 1 186 ? 18.396 46.854 9.340 1.00 7.86 186 ILE B CA 1
ATOM 3214 C C . ILE B 1 186 ? 18.068 46.099 8.059 1.00 8.31 186 ILE B C 1
ATOM 3215 O O . ILE B 1 186 ? 18.614 45.017 7.809 1.00 7.58 186 ILE B O 1
ATOM 3220 N N . GLU B 1 187 ? 17.170 46.668 7.260 1.00 8.12 187 GLU B N 1
ATOM 3221 C CA . GLU B 1 187 ? 16.774 46.060 5.992 1.00 8.53 187 GLU B CA 1
ATOM 3222 C C . GLU B 1 187 ? 17.688 46.568 4.869 1.00 8.07 187 GLU B C 1
ATOM 3223 O O . GLU B 1 187 ? 18.419 47.545 5.050 1.00 7.07 187 GLU B O 1
ATOM 3229 N N . SER B 1 188 ? 17.655 45.900 3.718 1.00 8.10 188 SER B N 1
ATOM 3230 C CA . SER B 1 188 ? 18.519 46.264 2.590 1.00 7.81 188 SER B CA 1
ATOM 3231 C C . SER B 1 188 ? 18.522 47.747 2.231 1.00 8.19 188 SER B C 1
ATOM 3232 O O . SER B 1 188 ? 19.546 48.286 1.818 1.00 9.06 188 SER B O 1
ATOM 3235 N N . SER B 1 189 ? 17.387 48.411 2.401 1.00 8.42 189 SER B N 1
ATOM 3236 C CA . SER B 1 189 ? 17.282 49.835 2.093 1.00 9.88 189 SER B CA 1
ATOM 3237 C C . SER B 1 189 ? 18.003 50.717 3.111 1.00 10.26 189 SER B C 1
ATOM 3238 O O . SER B 1 189 ? 18.151 51.920 2.900 1.00 10.01 189 SER B O 1
ATOM 3241 N N . GLY B 1 190 ? 18.441 50.125 4.216 1.00 10.41 190 GLY B N 1
ATOM 3242 C CA . GLY B 1 190 ? 19.109 50.907 5.240 1.00 10.25 190 GLY B CA 1
ATOM 3243 C C . GLY B 1 190 ? 18.132 51.242 6.352 1.00 11.59 190 GLY B C 1
ATOM 3244 O O . GLY B 1 190 ? 18.534 51.654 7.439 1.00 12.57 190 GLY B O 1
ATOM 3245 N N . ASP B 1 191 ? 16.842 51.072 6.077 1.00 10.67 191 ASP B N 1
ATOM 3246 C CA . ASP B 1 191 ? 15.803 51.347 7.067 1.00 11.33 191 ASP B CA 1
ATOM 3247 C C . ASP B 1 191 ? 16.000 50.428 8.263 1.00 11.65 191 ASP B C 1
ATOM 3248 O O . ASP B 1 191 ? 16.237 49.229 8.103 1.00 11.81 191 ASP B O 1
ATOM 3253 N N . SER B 1 192 ? 15.887 50.987 9.463 1.00 10.94 192 SER B N 1
ATOM 3254 C CA . SER B 1 192 ? 16.068 50.205 10.677 1.00 9.87 192 SER B CA 1
ATOM 3255 C C . SER B 1 192 ? 15.062 50.545 11.780 1.00 10.39 192 SER B C 1
ATOM 3256 O O . SER B 1 192 ? 14.361 51.555 11.722 1.00 8.61 192 SER B O 1
ATOM 3259 N N . PHE B 1 193 ? 15.004 49.668 12.777 1.00 10.14 193 PHE B N 1
ATOM 3260 C CA . PHE B 1 193 ? 14.139 49.837 13.936 1.00 9.99 193 PHE B CA 1
ATOM 3261 C C . PHE B 1 193 ? 14.780 48.999 15.037 1.00 9.06 193 PHE B C 1
ATOM 3262 O O . PHE B 1 193 ? 15.603 48.135 14.754 1.00 8.53 193 PHE B O 1
ATOM 3270 N N . TRP B 1 194 ? 14.421 49.255 16.289 1.00 8.65 194 TRP B N 1
ATOM 3271 C CA . TRP B 1 194 ? 15.020 48.515 17.395 1.00 8.64 194 TRP B CA 1
ATOM 3272 C C . TRP B 1 194 ? 14.023 48.231 18.509 1.00 8.38 194 TRP B C 1
ATOM 3273 O O . TRP B 1 194 ? 12.987 48.883 18.609 1.00 9.18 194 TRP B O 1
ATOM 3284 N N . TYR B 1 195 ? 14.342 47.248 19.341 1.00 8.88 195 TYR B N 1
ATOM 3285 C CA . TYR B 1 195 ? 13.487 46.885 20.466 1.00 8.96 195 TYR B CA 1
ATOM 3286 C C . TYR B 1 195 ? 14.308 46.997 21.747 1.00 9.81 195 TYR B C 1
ATOM 3287 O O . TYR B 1 195 ? 15.488 46.637 21.762 1.00 9.04 195 TYR B O 1
ATOM 3296 N N . ASP B 1 196 ? 13.694 47.501 22.815 1.00 8.07 196 ASP B N 1
ATOM 3297 C CA . ASP B 1 196 ? 14.393 47.599 24.093 1.00 8.85 196 ASP B CA 1
ATOM 3298 C C . ASP B 1 196 ? 14.351 46.193 24.696 1.00 8.02 196 ASP B C 1
ATOM 3299 O O . ASP B 1 196 ? 13.274 45.623 24.866 1.00 8.08 196 ASP B O 1
ATOM 3304 N N . MET B 1 197 ? 15.517 45.631 25.008 1.00 8.10 197 MET B N 1
ATOM 3305 C CA . MET B 1 197 ? 15.585 44.281 25.561 1.00 8.99 197 MET B CA 1
ATOM 3306 C C . MET B 1 197 ? 15.486 44.237 27.080 1.00 9.32 197 MET B C 1
ATOM 3307 O O . MET B 1 197 ? 15.404 43.157 27.670 1.00 9.40 197 MET B O 1
ATOM 3312 N N . MET B 1 198 ? 15.498 45.401 27.712 1.00 9.48 198 MET B N 1
ATOM 3313 C CA . MET B 1 198 ? 15.417 45.461 29.167 1.00 10.86 198 MET B CA 1
ATOM 3314 C C . MET B 1 198 ? 14.001 45.760 29.647 1.00 11.72 198 MET B C 1
ATOM 3315 O O . MET B 1 198 ? 13.242 46.461 28.981 1.00 12.23 198 MET B O 1
ATOM 3320 N N . PRO B 1 199 ? 13.631 45.231 30.823 1.00 12.73 199 PRO B N 1
ATOM 3321 C CA . PRO B 1 199 ? 12.292 45.451 31.381 1.00 13.29 199 PRO B CA 1
ATOM 3322 C C . PRO B 1 199 ? 12.083 46.854 31.935 1.00 14.14 199 PRO B C 1
ATOM 3323 O O . PRO B 1 199 ? 13.037 47.549 32.284 1.00 13.55 199 PRO B O 1
ATOM 3327 N N . ALA B 1 200 ? 10.823 47.266 32.008 1.00 15.25 200 ALA B N 1
ATOM 3328 C CA . ALA B 1 200 ? 10.484 48.577 32.544 1.00 15.38 200 ALA B CA 1
ATOM 3329 C C . ALA B 1 200 ? 10.858 48.574 34.028 1.00 15.59 200 ALA B C 1
ATOM 3330 O O . ALA B 1 200 ? 10.898 47.517 34.656 1.00 13.34 200 ALA B O 1
ATOM 3332 N N . PRO B 1 201 ? 11.155 49.754 34.597 1.00 16.27 201 PRO B N 1
ATOM 3333 C CA . PRO B 1 201 ? 11.527 49.860 36.014 1.00 17.18 201 PRO B CA 1
ATOM 3334 C C . PRO B 1 201 ? 10.428 49.410 36.975 1.00 17.61 201 PRO B C 1
ATOM 3335 O O . PRO B 1 201 ? 9.247 49.404 36.634 1.00 18.34 201 PRO B O 1
ATOM 3339 N N . GLY B 1 202 ? 10.827 49.035 38.183 1.00 17.76 202 GLY B N 1
ATOM 3340 C CA . GLY B 1 202 ? 9.861 48.580 39.161 1.00 18.25 202 GLY B CA 1
ATOM 3341 C C . GLY B 1 202 ? 10.146 47.142 39.527 1.00 18.84 202 GLY B C 1
ATOM 3342 O O . GLY B 1 202 ? 11.126 46.564 39.060 1.00 19.44 202 GLY B O 1
ATOM 3343 N N . ALA B 1 203 ? 9.286 46.548 40.343 1.00 19.75 203 ALA B N 1
ATOM 3344 C CA . ALA B 1 203 ? 9.496 45.170 40.772 1.00 21.79 203 ALA B CA 1
ATOM 3345 C C . ALA B 1 203 ? 8.662 44.150 40.017 1.00 21.95 203 ALA B C 1
ATOM 3346 O O . ALA B 1 203 ? 8.812 42.948 40.228 1.00 23.40 203 ALA B O 1
ATOM 3348 N N . ILE B 1 204 ? 7.790 44.620 39.134 1.00 22.20 204 ILE B N 1
ATOM 3349 C CA . ILE B 1 204 ? 6.927 43.712 38.394 1.00 23.14 204 ILE B CA 1
ATOM 3350 C C . ILE B 1 204 ? 7.182 43.665 36.891 1.00 21.98 204 ILE B C 1
ATOM 3351 O O . ILE B 1 204 ? 7.345 44.696 36.239 1.00 21.71 204 ILE B O 1
ATOM 3356 N N . PHE B 1 205 ? 7.225 42.452 36.352 1.00 21.34 205 PHE B N 1
ATOM 3357 C CA . PHE B 1 205 ? 7.419 42.277 34.927 1.00 20.74 205 PHE B CA 1
ATOM 3358 C C . PHE B 1 205 ? 6.179 41.631 34.328 1.00 20.59 205 PHE B C 1
ATOM 3359 O O . PHE B 1 205 ? 5.857 40.483 34.634 1.00 20.70 205 PHE B O 1
ATOM 3367 N N . ASP B 1 206 ? 5.492 42.382 33.475 1.00 20.49 206 ASP B N 1
ATOM 3368 C CA . ASP B 1 206 ? 4.283 41.910 32.818 1.00 19.33 206 ASP B CA 1
ATOM 3369 C C . ASP B 1 206 ? 4.652 41.318 31.460 1.00 19.01 206 ASP B C 1
ATOM 3370 O O . ASP B 1 206 ? 4.934 42.049 30.512 1.00 18.79 206 ASP B O 1
ATOM 3375 N N . GLN B 1 207 ? 4.649 39.992 31.381 1.00 18.34 207 GLN B N 1
ATOM 3376 C CA . GLN B 1 207 ? 4.992 39.291 30.157 1.00 18.63 207 GLN B CA 1
ATOM 3377 C C . GLN B 1 207 ? 4.038 39.609 29.007 1.00 18.86 207 GLN B C 1
ATOM 3378 O O . GLN B 1 207 ? 4.472 39.923 27.898 1.00 19.04 207 GLN B O 1
ATOM 3384 N N . SER B 1 208 ? 2.739 39.518 29.273 1.00 18.66 208 SER B N 1
ATOM 3385 C CA . SER B 1 208 ? 1.728 39.795 28.258 1.00 18.40 208 SER B CA 1
ATOM 3386 C C . SER B 1 208 ? 1.865 41.215 27.732 1.00 17.55 208 SER B C 1
ATOM 3387 O O . SER B 1 208 ? 1.514 41.499 26.591 1.00 18.85 208 SER B O 1
ATOM 3390 N N . LYS B 1 209 ? 2.375 42.109 28.570 1.00 16.36 209 LYS B N 1
ATOM 3391 C CA . LYS B 1 209 ? 2.561 43.495 28.172 1.00 15.46 209 LYS B CA 1
ATOM 3392 C C . LYS B 1 209 ? 3.852 43.669 27.370 1.00 14.45 209 LYS B C 1
ATOM 3393 O O . LYS B 1 209 ? 3.880 44.399 26.377 1.00 13.16 209 LYS B O 1
ATOM 3399 N N . TYR B 1 210 ? 4.917 42.990 27.786 1.00 13.24 210 TYR B N 1
ATOM 3400 C CA . TYR B 1 210 ? 6.191 43.096 27.085 1.00 12.19 210 TYR B CA 1
ATOM 3401 C C . TYR B 1 210 ? 6.141 42.536 25.665 1.00 12.09 210 TYR B C 1
ATOM 3402 O O . TYR B 1 210 ? 6.600 43.178 24.719 1.00 11.88 210 TYR B O 1
ATOM 3411 N N . LEU B 1 211 ? 5.583 41.338 25.524 1.00 11.66 211 LEU B N 1
ATOM 3412 C CA . LEU B 1 211 ? 5.496 40.671 24.230 1.00 12.00 211 LEU B CA 1
ATOM 3413 C C . LEU B 1 211 ? 4.599 41.369 23.206 1.00 13.46 211 LEU B C 1
ATOM 3414 O O . LEU B 1 211 ? 4.570 40.987 22.030 1.00 12.16 211 LEU B O 1
ATOM 3419 N N . MET B 1 212 ? 3.878 42.397 23.646 1.00 13.74 212 MET B N 1
ATOM 3420 C CA . MET B 1 212 ? 2.998 43.130 22.747 1.00 13.57 212 MET B CA 1
ATOM 3421 C C . MET B 1 212 ? 3.784 43.778 21.621 1.00 13.57 212 MET B C 1
ATOM 3422 O O . MET B 1 212 ? 3.227 44.108 20.575 1.00 13.26 212 MET B O 1
ATOM 3427 N N . LEU B 1 213 ? 5.082 43.962 21.828 1.00 13.57 213 LEU B N 1
ATOM 3428 C CA . LEU B 1 213 ? 5.916 44.579 20.801 1.00 14.33 213 LEU B CA 1
ATOM 3429 C C . LEU B 1 213 ? 5.894 43.781 19.496 1.00 12.47 213 LEU B C 1
ATOM 3430 O O . LEU B 1 213 ? 6.188 44.321 18.432 1.00 12.16 213 LEU B O 1
ATOM 3435 N N . TYR B 1 214 ? 5.525 42.507 19.578 1.00 11.10 214 TYR B N 1
ATOM 3436 C CA . TYR B 1 214 ? 5.475 41.648 18.396 1.00 10.68 214 TYR B CA 1
ATOM 3437 C C . TYR B 1 214 ? 4.126 41.645 17.664 1.00 10.57 214 TYR B C 1
ATOM 3438 O O . TYR B 1 214 ? 3.987 40.997 16.624 1.00 10.72 214 TYR B O 1
ATOM 3447 N N . ASN B 1 215 ? 3.143 42.365 18.194 1.00 9.91 215 ASN B N 1
ATOM 3448 C CA . ASN B 1 215 ? 1.812 42.368 17.595 1.00 9.71 215 ASN B CA 1
ATOM 3449 C C . ASN B 1 215 ? 1.625 43.043 16.235 1.00 9.18 215 ASN B C 1
ATOM 3450 O O . ASN B 1 215 ? 0.521 43.039 15.694 1.00 8.79 215 ASN B O 1
ATOM 3455 N N . ASP B 1 216 ? 2.683 43.622 15.678 1.00 9.15 216 ASP B N 1
ATOM 3456 C CA . ASP B 1 216 ? 2.565 44.241 14.362 1.00 7.56 216 ASP B CA 1
ATOM 3457 C C . ASP B 1 216 ? 2.857 43.180 13.295 1.00 8.10 216 ASP B C 1
ATOM 3458 O O . ASP B 1 216 ? 2.694 43.418 12.097 1.00 8.98 216 ASP B O 1
ATOM 3463 N N . ASN B 1 217 ? 3.278 42.000 13.742 1.00 7.81 217 ASN B N 1
ATOM 3464 C CA . ASN B 1 217 ? 3.571 40.892 12.834 1.00 8.07 217 ASN B CA 1
ATOM 3465 C C . ASN B 1 217 ? 4.565 41.311 11.758 1.00 8.38 217 ASN B C 1
ATOM 3466 O O . ASN B 1 217 ? 4.498 40.845 10.620 1.00 9.86 217 ASN B O 1
ATOM 3471 N N . LYS B 1 218 ? 5.484 42.196 12.125 1.00 8.28 218 LYS B N 1
ATOM 3472 C CA . LYS B 1 218 ? 6.489 42.694 11.195 1.00 8.70 218 LYS B CA 1
ATOM 3473 C C . LYS B 1 218 ? 7.333 41.554 10.640 1.00 8.55 218 LYS B C 1
ATOM 3474 O O . LYS B 1 218 ? 7.810 40.701 11.389 1.00 7.59 218 LYS B O 1
ATOM 3480 N N . THR B 1 219 ? 7.511 41.538 9.325 1.00 8.52 219 THR B N 1
ATOM 3481 C CA . THR B 1 219 ? 8.311 40.502 8.687 1.00 9.21 219 THR B CA 1
ATOM 3482 C C . THR B 1 219 ? 9.329 41.156 7.772 1.00 8.52 219 THR B C 1
ATOM 3483 O O . THR B 1 219 ? 9.147 42.293 7.343 1.00 8.38 219 THR B O 1
ATOM 3487 N N . VAL B 1 220 ? 10.407 40.437 7.491 1.00 8.38 220 VAL B N 1
ATOM 3488 C CA . VAL B 1 220 ? 11.460 40.945 6.622 1.00 8.27 220 VAL B CA 1
ATOM 3489 C C . VAL B 1 220 ? 11.979 39.801 5.757 1.00 7.80 220 VAL B C 1
ATOM 3490 O O . VAL B 1 220 ? 11.628 38.644 5.976 1.00 7.02 220 VAL B O 1
ATOM 3494 N N . SER B 1 221 ? 12.811 40.132 4.775 1.00 7.08 221 SER B N 1
ATOM 3495 C CA . SER B 1 221 ? 13.392 39.115 3.912 1.00 7.53 221 SER B CA 1
ATOM 3496 C C . SER B 1 221 ? 14.542 38.469 4.682 1.00 7.51 221 SER B C 1
ATOM 3497 O O . SER B 1 221 ? 15.425 39.164 5.175 1.00 8.40 221 SER B O 1
ATOM 3500 N N . SER B 1 222 ? 14.539 37.145 4.786 1.00 7.12 222 SER B N 1
ATOM 3501 C CA . SER B 1 222 ? 15.593 36.456 5.518 1.00 7.58 222 SER B CA 1
ATOM 3502 C C . SER B 1 222 ? 16.949 36.523 4.837 1.00 9.05 222 SER B C 1
ATOM 3503 O O . SER B 1 222 ? 17.974 36.243 5.457 1.00 8.81 222 SER B O 1
ATOM 3506 N N . SER B 1 223 ? 16.962 36.891 3.559 1.00 9.77 223 SER B N 1
ATOM 3507 C CA . SER B 1 223 ? 18.221 36.986 2.829 1.00 8.33 223 SER B CA 1
ATOM 3508 C C . SER B 1 223 ? 18.656 38.428 2.639 1.00 8.83 223 SER B C 1
ATOM 3509 O O . SER B 1 223 ? 19.636 38.699 1.941 1.00 9.84 223 SER B O 1
ATOM 3512 N N . ALA B 1 224 ? 17.933 39.355 3.268 1.00 7.92 224 ALA B N 1
ATOM 3513 C CA . ALA B 1 224 ? 18.267 40.773 3.176 1.00 7.38 224 ALA B CA 1
ATOM 3514 C C . ALA B 1 224 ? 18.041 41.487 4.507 1.00 7.40 224 ALA B C 1
ATOM 3515 O O . ALA B 1 224 ? 17.402 42.538 4.551 1.00 6.89 224 ALA B O 1
ATOM 3517 N N . ILE B 1 225 ? 18.564 40.917 5.587 1.00 7.39 225 ILE B N 1
ATOM 3518 C CA . ILE B 1 225 ? 18.406 41.514 6.913 1.00 7.69 225 ILE B CA 1
ATOM 3519 C C . ILE B 1 225 ? 19.693 41.405 7.725 1.00 7.65 225 ILE B C 1
ATOM 3520 O O . ILE B 1 225 ? 20.392 40.394 7.668 1.00 7.89 225 ILE B O 1
ATOM 3525 N N . ALA B 1 226 ? 20.005 42.467 8.460 1.00 8.28 226 ALA B N 1
ATOM 3526 C CA . ALA B 1 226 ? 21.191 42.508 9.309 1.00 8.19 226 ALA B CA 1
ATOM 3527 C C . ALA B 1 226 ? 20.705 42.770 10.733 1.00 9.05 226 ALA B C 1
ATOM 3528 O O . ALA B 1 226 ? 19.713 43.474 10.931 1.00 8.17 226 ALA B O 1
ATOM 3530 N N . ILE B 1 227 ? 21.395 42.204 11.719 1.00 8.46 227 ILE B N 1
ATOM 3531 C CA . ILE B 1 227 ? 21.014 42.392 13.114 1.00 9.51 227 ILE B CA 1
ATOM 3532 C C . ILE B 1 227 ? 22.189 42.882 13.945 1.00 9.56 227 ILE B C 1
ATOM 3533 O O . ILE B 1 227 ? 23.311 42.411 13.786 1.00 10.16 227 ILE B O 1
ATOM 3538 N N . GLU B 1 228 ? 21.921 43.835 14.830 1.00 9.99 228 GLU B N 1
ATOM 3539 C CA . GLU B 1 228 ? 22.947 44.379 15.703 1.00 9.33 228 GLU B CA 1
ATOM 3540 C C . GLU B 1 228 ? 22.398 44.439 17.112 1.00 9.28 228 GLU B C 1
ATOM 3541 O O . GLU B 1 228 ? 21.303 44.940 17.345 1.00 9.55 228 GLU B O 1
ATOM 3547 N N . VAL B 1 229 ? 23.164 43.909 18.047 1.00 9.40 229 VAL B N 1
ATOM 3548 C CA . VAL B 1 229 ? 22.782 43.929 19.445 1.00 7.91 229 VAL B CA 1
ATOM 3549 C C . VAL B 1 229 ? 23.729 44.895 20.156 1.00 8.47 229 VAL B C 1
ATOM 3550 O O . VAL B 1 229 ? 24.948 44.711 20.133 1.00 8.48 229 VAL B O 1
ATOM 3554 N N . HIS B 1 230 ? 23.173 45.943 20.754 1.00 9.96 230 HIS B N 1
ATOM 3555 C CA . HIS B 1 230 ? 23.982 46.901 21.495 1.00 10.08 230 HIS B CA 1
ATOM 3556 C C . HIS B 1 230 ? 23.606 46.862 22.971 1.00 9.93 230 HIS B C 1
ATOM 3557 O O . HIS B 1 230 ? 22.454 47.122 23.352 1.00 8.63 230 HIS B O 1
ATOM 3564 N N . LEU B 1 231 ? 24.617 46.525 23.771 1.00 9.34 231 LEU B N 1
ATOM 3565 C CA . LEU B 1 231 ? 24.545 46.421 25.227 1.00 9.76 231 LEU B CA 1
ATOM 3566 C C . LEU B 1 231 ? 25.596 47.297 25.893 1.00 10.88 231 LEU B C 1
ATOM 3567 O O . LEU B 1 231 ? 26.644 47.586 25.316 1.00 11.39 231 LEU B O 1
ATOM 3572 N N . THR B 1 232 ? 25.284 47.713 27.117 1.00 10.97 232 THR B N 1
ATOM 3573 C CA . THR B 1 232 ? 26.194 48.502 27.940 1.00 11.05 232 THR B CA 1
ATOM 3574 C C . THR B 1 232 ? 26.443 47.674 29.210 1.00 11.78 232 THR B C 1
ATOM 3575 O O . THR B 1 232 ? 25.509 47.168 29.842 1.00 11.81 232 THR B O 1
ATOM 3579 N N . LYS B 1 233 ? 27.714 47.542 29.564 1.00 12.98 233 LYS B N 1
ATOM 3580 C CA . LYS B 1 233 ? 28.138 46.762 30.717 1.00 14.58 233 LYS B CA 1
ATOM 3581 C C . LYS B 1 233 ? 27.910 47.471 32.039 1.00 14.42 233 LYS B C 1
ATOM 3582 O O . LYS B 1 233 ? 27.912 48.697 32.108 1.00 15.77 233 LYS B O 1
ATOM 3588 N N . LYS B 1 234 ? 27.706 46.683 33.085 1.00 13.60 234 LYS B N 1
ATOM 3589 C CA . LYS B 1 234 ? 27.525 47.215 34.426 1.00 14.18 234 LYS B CA 1
ATOM 3590 C C . LYS B 1 234 ? 28.898 47.304 35.080 1.00 15.44 234 LYS B C 1
ATOM 3591 O O . LYS B 1 234 ? 29.746 46.477 34.671 1.00 16.95 234 LYS B O 1
#

Sequence (446 aa):
SSQPDPTPEQLNKSSQFTGVMGNLRCLYDNHFVEGTNVRSTGQLLQHDLIFPIKDLKLKNYDSVKTEFNSKDLATKYKNKDVDIFGSNYYYNCKTCMYGGVTEHHRNQIEGKFPNITVKVYEDNENILSFDITTNKKQVTVQELDCKTRKILVSRKNLYEFNNSPYETGYIKFIESSGDSFWYDMMPAPGAIFDQSKYLMLYNDNKTVSSSAIAIEVHLTKKSSQPDPTPEQLNKSSQFTGVMGNLRCLYDNHFVEGTNVRSTGQLLQHDLIFPIKDLKLKNYDSVKTEFNSKDLATKYKNKDVDIFGSNYYYNCYYKTCMYGGVTEHHRNQIEGKFPNITVKVYEDNENILSFDITTNKKQVTVQELDCKTRKILVSRKNLYEFNNSPYETGYIKFIESSGDSFWYDMMPAPGAIFDQSKYLMLYNDNKTVSSSAIAIEVHLTKK

Organism: Streptococcus pyogenes (NCBI:txid1314)

Nearest PDB structures (foldseek):
  1bxt-assembly1_A  TM=1.005E+00  e=1.412E-48  Streptococcus pyogenes
  1bxt-assembly1_B  TM=1.004E+00  e=1.027E-47  Streptococcus pyogenes
  1jwm-assembly1_D  TM=9.923E-01  e=2.309E-36  Staphylococcus aureus
  1uns-assembly1_A  TM=9.929E-01  e=2.498E-35  Staphylococcus aureus
  1ck1-assembly1_A  TM=9.896E-01  e=8.217E-35  Staphylococcus aureus

Solvent-accessible surface area: 21099 Å² total; per-residue (Å²): 150,59,69,112,73,19,48,94,142,105,14,42,50,0,67,101,5,101,17,60,0,9,67,1,73,66,9,0,50,67,125,20,0,112,11,83,39,26,108,20,93,26,71,121,113,124,73,2,0,45,2,53,12,114,20,146,64,103,160,80,23,98,28,3,46,1,53,6,81,35,105,115,27,3,71,103,14,71,102,74,20,0,4,3,10,0,2,24,10,96,80,106,68,178,2,4,1,15,0,2,0,6,65,1,27,90,13,43,30,117,66,162,84,20,84,2,61,0,82,0,36,15,65,129,104,82,82,32,58,22,76,10,56,2,49,14,105,78,0,2,1,5,1,0,0,0,49,0,0,71,59,0,15,84,133,54,80,0,1,65,117,111,34,4,47,9,40,9,0,30,0,30,0,32,49,103,88,47,51,12,32,35,29,30,0,1,0,59,80,33,72,148,25,68,30,8,145,33,0,93,45,4,26,58,9,80,35,2,35,3,97,38,19,48,2,35,0,30,2,52,119,122,150,59,68,111,74,18,52,93,138,109,12,42,50,0,60,102,4,101,17,61,0,10,69,0,56,57,9,0,50,64,114,26,1,110,11,98,70,27,115,18,94,25,63,89,101,128,61,3,0,25,2,67,11,41,18,152,69,104,169,79,28,120,19,2,12,1,37,3,88,40,117,114,35,2,69,100,11,71,100,87,38,0,4,3,8,0,2,25,6,98,177,94,22,173,43,96,0,1,2,17,0,2,0,6,66,29,104,235,14,61,30,158,66,179,84,24,85,2,61,0,83,0,35,15,67,128,106,78,83,36,56,22,76,12,53,3,51,13,104,78,0,3,2,4,1,0,0,0,52,0,0,70,56,0,11,86,133,44,34,0,1,7,116,42,11,0,6,0,39,9,0,30,0,31,0,32,48,104,88,47,51,11,31,33,25,30,0,0,0,59,80,34,71,145,25,68,32,19,144,34,0,90,47,4,25,58,9,77,36,2,36,4,98,38,19,48,2,34,0,30,2,52,99,93

Secondary structure (DSSP, 8-state):
--PPPPPGGGS--GGGB-S-THHHHTTTSS--EEEEEE---B-SSTTEEEE----TTT---S-EEEE-SSHHHHHHHTTS-EEEEE--B-TT---EEE--EEE-TT-B--SSPP-EEEEEEETTEEEEEEEE--SBSEEEHHHHHHHHHHHHHHHH-SS-SS--SEEEEEEEEEETTS-EEEEE-SPPSBS---HHHHGGGGTT--EEETTSEEEEEEEEE-/--PPPPPGGGS--GGGB-S-THHHHTTTSS--EEEEEE---B-SSTTEEEE----TTT---S-EEEE-SSHHHHHHHTTS-EEEEE--B-SS-----EEE--EEESTT-B--SSPP-EEEEEEETTEEEEEEEE--SBSEEEHHHHHHHHHHHHHHHH-SS-SS--SEEEEEEEEEETTS-EEEEE-SPPSBS---HHHHGGGGTT--EEETTSEEEEEEEEE-

Foldseek 3Di:
DADDDDDPVRAAFLVQAFAWLVVLVVQFQDDWQKDAQWAFPDADDLFKTKTQGADPPPRPDRIEIAGAPDSVVCVVRHGAGWIFTAGWDPVPPNIYAAARIDGRPPFFADDDWAWAKEFEAEPNRRPDIGTDTDRTQKGFVRRVVSRVVNVCCVPVVCTDRGTGQFGWKKKKKAFQVRHIYIATSHAHGDHDGDPVVRRCVRNNNHIGGRNTMYMYMYTYGD/DADDDDDPVRAAFLVQAFAWLVVLVVQQADAWQKDAQWAFPDADDLFKTKTQGADPPPRPDRIEIEGAPDSVVCVVRHGAGWIFTAGWDDPPDPVHIYAAARIDGRPPFFADDDWAWAKEFEAEVNRRPDIGTDTDRTQKGFVRRVVSRVVNVCCVPVVCTDRGTGQFGWKKKKKAFQVRHIYIDTSHAHGDHDGDPVVRRCVRNNNHIGGRNTMYMYMYTYGD

InterPro domains:
  IPR006123 Staphylococcal/Streptococcal toxin, beta-grasp domain [PF02876] (155-257)
  IPR006126 Staphylococcal enterotoxin/Streptococcal pyrogenic exotoxin, conserved site [PS00277] (136-145)
  IPR006126 Staphylococcal enterotoxin/Streptococcal pyrogenic exotoxin, conserved site [PS00278] (174-197)
  IPR006173 Staphylococcal/Streptococcal toxin, OB-fold [PF01123] (49-141)
  IPR006177 Staphylococcal/streptococcal toxin, bacterial [PR00279] (134-146)
  IPR006177 Staphylococcal/streptococcal toxin, bacterial [PR00279] (174-190)
  IPR008992 Enterotoxin [SSF50203] (28-145)
  IPR013307 Superantigen, staphylococcal/streptococcal toxin, bacterial [PR01898] (93-119)
  IPR013307 Superantigen, staphylococcal/streptococcal toxin, bacterial [PR01898] (132-145)
  IPR013307 Superantigen, staphylococcal/streptococcal toxin, bacterial [PR01898] (174-187)
  IPR013307 Superantigen, staphylococcal/streptococcal toxin, bacterial [PR01898] (187-201)
  IPR013307 Superantigen, staphylococcal/streptococcal toxin, bacterial [PR01898] (240-256)
  IPR016091 Superantigen toxin, C-terminal [SSF54334] (151-258)

CATH classification: 2.40.50.110 (+1 more: 3.10.20.120)

Radius of gyration: 28.43 Å; Cα contacts (8 Å, |Δi|>4): 1065; chains: 2; bounding box: 70×50×78 Å

B-factor: mean 17.95, std 10.29, range [2.98, 57.73]